Protein 3MEM (pdb70)

Secondary structure (DSSP, 8-state):
---HHHHHHHTTS-TT---EE--SS-GGGBB--EEEETTEEEEEE-BTT---HHHHHHHHT-----HHHHHHHHHHHT-SS--S-GGGT---EEEEHHHHH-SS-B-B-SSSSEE--HHHHHHHTTTSEEE-----GGG----SS-GGGHHHHHHHHHHHHS-PPP-SSHHHHTTPPP--HHHHHHHHHHH--S---HHHHHHHHSHHHHHHHHHHHHSTTTGGG-----HHHIIIIII-TTT-----HHHHTTSPPPS---TTSPPHHHHHHHHHHHHHHHH--GGGPPPHHHHHHHHHHTTTHHHHHHHHSHHHHHHHHHHHHH-TTS-HHHHHHHHHSS-HHHHHHH--TT--HHHHHHHHHTT-TT--STTHHHHHHHHHHHHHHHHTT-SSS------HHHHHHTT--HHHHHHHHHHHHHTTTT------

Structure (mmCIF, N/CA/C/O backbone):
data_3MEM
#
_entry.id   3MEM
#
_cell.length_a   148.670
_cell.length_b   53.070
_cell.length_c   69.560
_cell.angle_alpha   90.000
_cell.angle_beta   90.000
_cell.angle_gamma   90.000
#
_symmetry.space_group_name_H-M   'P 21 21 2'
#
loop_
_entity.id
_entity.type
_entity.pdbx_description
1 polymer 'Putative signal transduction protein'
2 non-polymer 'FORMIC ACID'
3 non-polymer 1,2-ETHANEDIOL
4 water water
#
loop_
_atom_site.group_PDB
_atom_site.id
_atom_site.type_symbol
_atom_site.label_atom_id
_atom_site.label_alt_id
_atom_site.label_comp_id
_atom_site.label_asym_id
_atom_site.label_entity_id
_atom_site.label_seq_id
_atom_site.pdbx_PDB_ins_code
_atom_site.Cartn_x
_atom_site.Cartn_y
_atom_site.Cartn_z
_atom_site.occupancy
_atom_site.B_iso_or_equiv
_atom_site.auth_seq_id
_atom_site.auth_comp_id
_atom_site.auth_asym_id
_atom_site.auth_atom_id
_atom_site.pdbx_PDB_model_num
ATOM 1 N N . GLU A 1 3 ? 112.080 27.994 4.552 1.00 47.20 2 GLU A N 1
ATOM 2 C CA . GLU A 1 3 ? 112.617 26.955 5.474 1.00 47.20 2 GLU A CA 1
ATOM 3 C C . GLU A 1 3 ? 113.283 27.574 6.745 1.00 47.49 2 GLU A C 1
ATOM 4 O O . GLU A 1 3 ? 112.725 27.459 7.852 1.00 50.79 2 GLU A O 1
ATOM 6 N N . LEU A 1 4 ? 114.443 28.238 6.595 1.00 45.03 3 LEU A N 1
ATOM 7 C CA . LEU A 1 4 ? 115.286 28.727 7.764 1.00 43.21 3 LEU A CA 1
ATOM 8 C C . LEU A 1 4 ? 114.805 29.987 8.517 1.00 38.93 3 LEU A C 1
ATOM 9 O O . LEU A 1 4 ? 114.372 30.934 7.866 1.00 35.61 3 LEU A O 1
ATOM 14 N N . PRO A 1 5 ? 114.964 30.042 9.873 1.00 36.77 4 PRO A N 1
ATOM 15 C CA . PRO A 1 5 ? 114.543 31.245 10.631 1.00 33.53 4 PRO A CA 1
ATOM 16 C C . PRO A 1 5 ? 115.212 32.514 10.107 1.00 30.75 4 PRO A C 1
ATOM 17 O O . PRO A 1 5 ? 116.380 32.464 9.728 1.00 29.16 4 PRO A O 1
ATOM 21 N N . VAL A 1 6 ? 114.488 33.635 10.092 1.00 27.77 5 VAL A N 1
ATOM 22 C CA . VAL A 1 6 ? 115.000 34.844 9.440 1.00 26.94 5 VAL A CA 1
ATOM 23 C C . VAL A 1 6 ? 116.349 35.298 10.004 1.00 25.62 5 VAL A C 1
ATOM 24 O O . VAL A 1 6 ? 117.179 35.789 9.248 1.00 24.83 5 VAL A O 1
ATOM 28 N N . VAL A 1 7 ? 116.574 35.121 11.299 1.00 25.35 6 VAL A N 1
ATOM 29 C CA . VAL A 1 7 ? 117.857 35.509 11.899 1.00 26.24 6 VAL A CA 1
ATOM 30 C C . VAL A 1 7 ? 119.056 34.658 11.402 1.00 25.07 6 VAL A C 1
ATOM 31 O O . VAL A 1 7 ? 120.157 35.182 11.224 1.00 22.13 6 VAL A O 1
ATOM 35 N N . VAL A 1 8 ? 118.834 33.366 11.154 1.00 26.10 7 VAL A N 1
ATOM 36 C CA . VAL A 1 8 ? 119.883 32.486 10.625 1.00 26.86 7 VAL A CA 1
ATOM 37 C C . VAL A 1 8 ? 120.145 32.852 9.153 1.00 29.06 7 VAL A C 1
ATOM 38 O O . VAL A 1 8 ? 121.308 33.005 8.751 1.00 30.76 7 VAL A O 1
ATOM 42 N N . GLN A 1 9 ? 119.089 33.034 8.358 1.00 28.89 8 GLN A N 1
ATOM 43 C CA . GLN A 1 9 ? 119.278 33.528 6.989 1.00 28.84 8 GLN A CA 1
ATOM 44 C C . GLN A 1 9 ? 120.163 34.773 6.987 1.00 30.05 8 GLN A C 1
ATOM 45 O O . GLN A 1 9 ? 121.165 34.847 6.268 1.00 29.20 8 GLN A O 1
ATOM 51 N N . GLN A 1 10 ? 119.799 35.750 7.809 1.00 30.33 9 GLN A N 1
ATOM 52 C CA . GLN A 1 10 ? 120.564 36.982 7.885 1.00 33.01 9 GLN A CA 1
ATOM 53 C C . GLN A 1 10 ? 122.032 36.665 8.203 1.00 31.40 9 GLN A C 1
ATOM 54 O O . GLN A 1 10 ? 122.913 37.272 7.624 1.00 32.69 9 GLN A O 1
ATOM 60 N N . ALA A 1 11 ? 122.278 35.692 9.076 1.00 31.56 10 ALA A N 1
ATOM 61 C CA . ALA A 1 11 ? 123.646 35.366 9.520 1.00 33.82 10 ALA A CA 1
ATOM 62 C C . ALA A 1 11 ? 124.455 34.670 8.429 1.00 36.81 10 ALA A C 1
ATOM 63 O O . ALA A 1 11 ? 125.679 34.885 8.320 1.00 37.17 10 ALA A O 1
ATOM 65 N N . LEU A 1 12 ? 123.772 33.843 7.635 1.00 37.38 11 LEU A N 1
ATOM 66 C CA . LEU A 1 12 ? 124.401 33.168 6.506 1.00 38.84 11 LEU A CA 1
ATOM 67 C C . LEU A 1 12 ? 124.719 34.130 5.338 1.00 42.25 11 LEU A C 1
ATOM 68 O O . LEU A 1 12 ? 125.749 33.979 4.677 1.00 42.99 11 LEU A O 1
ATOM 73 N N . GLY A 1 13 ? 123.872 35.136 5.099 1.00 45.07 12 GLY A N 1
ATOM 74 C CA . GLY A 1 13 ? 124.061 36.026 3.950 1.00 46.56 12 GLY A CA 1
ATOM 75 C C . GLY A 1 13 ? 124.165 35.223 2.650 1.00 48.40 12 GLY A C 1
ATOM 76 O O . GLY A 1 13 ? 123.445 34.232 2.460 1.00 47.11 12 GLY A O 1
ATOM 77 N N . ASP A 1 14 ? 125.076 35.626 1.765 1.00 50.32 13 ASP A N 1
ATOM 78 C CA . ASP A 1 14 ? 125.307 34.897 0.510 1.00 51.76 13 ASP A CA 1
ATOM 79 C C . ASP A 1 14 ? 126.545 34.019 0.585 1.00 51.51 13 ASP A C 1
ATOM 80 O O . ASP A 1 14 ? 127.039 33.575 -0.442 1.00 50.47 13 ASP A O 1
ATOM 85 N N . ASN A 1 15 ? 127.010 33.738 1.806 1.00 52.43 14 ASN A N 1
ATOM 86 C CA . ASN A 1 15 ? 128.257 32.990 2.051 1.00 52.27 14 ASN A CA 1
ATOM 87 C C . ASN A 1 15 ? 128.079 31.476 2.224 1.00 51.66 14 ASN A C 1
ATOM 88 O O . ASN A 1 15 ? 129.065 30.770 2.448 1.00 52.19 14 ASN A O 1
ATOM 93 N N . ALA A 1 16 ? 126.846 30.972 2.146 1.00 49.94 15 ALA A N 1
ATOM 94 C CA . ALA A 1 16 ? 126.611 29.546 2.341 1.00 48.58 15 ALA A CA 1
ATOM 95 C C . ALA A 1 16 ? 125.684 28.959 1.281 1.00 46.60 15 ALA A C 1
ATOM 96 O O . ALA A 1 16 ? 124.512 28.729 1.543 1.00 46.35 15 ALA A O 1
ATOM 98 N N . PRO A 1 17 ? 126.229 28.686 0.085 1.00 47.70 16 PRO A N 1
ATOM 99 C CA . PRO A 1 17 ? 125.437 28.069 -0.993 1.00 47.88 16 PRO A CA 1
ATOM 100 C C . PRO A 1 17 ? 125.187 26.567 -0.785 1.00 47.29 16 PRO A C 1
ATOM 101 O O . PRO A 1 17 ? 124.179 26.044 -1.292 1.00 47.25 16 PRO A O 1
ATOM 105 N N . GLY A 1 18 ? 126.095 25.893 -0.060 1.00 43.30 17 GLY A N 1
ATOM 106 C CA . GLY A 1 18 ? 125.982 24.459 0.237 1.00 41.69 17 GLY A CA 1
ATOM 107 C C . GLY A 1 18 ? 125.360 24.111 1.588 1.00 41.26 17 GLY A C 1
ATOM 108 O O . GLY A 1 18 ? 125.541 22.998 2.075 1.00 39.15 17 GLY A O 1
ATOM 109 N N . VAL A 1 19 ? 124.623 25.052 2.187 1.00 41.63 18 VAL A N 1
ATOM 110 C CA . VAL A 1 19 ? 123.972 24.845 3.487 1.00 40.71 18 VAL A CA 1
ATOM 111 C C . VAL A 1 19 ? 122.762 23.885 3.333 1.00 40.92 18 VAL A C 1
ATOM 112 O O . VAL A 1 19 ? 121.950 24.025 2.434 1.00 40.35 18 VAL A O 1
ATOM 116 N N . SER A 1 20 ? 122.674 22.902 4.212 1.00 43.16 19 SER A N 1
ATOM 117 C CA . SER A 1 20 ? 121.648 21.874 4.155 1.00 45.61 19 SER A CA 1
ATOM 118 C C . SER A 1 20 ? 120.898 21.852 5.482 1.00 50.22 19 SER A C 1
ATOM 119 O O . SER A 1 20 ? 121.465 21.451 6.503 1.00 48.82 19 SER A O 1
ATOM 122 N N . PHE A 1 21 ? 119.632 22.282 5.457 1.00 55.44 20 PHE A N 1
ATOM 123 C CA . PHE A 1 21 ? 118.801 22.419 6.668 1.00 59.47 20 PHE A CA 1
ATOM 124 C C . PHE A 1 21 ? 117.972 21.152 6.886 1.00 61.36 20 PHE A C 1
ATOM 125 O O . PHE A 1 21 ? 116.872 21.025 6.374 1.00 61.61 20 PHE A O 1
ATOM 133 N N . ARG A 1 22 ? 118.522 20.231 7.664 1.00 65.09 21 ARG A N 1
ATOM 134 C CA . ARG A 1 22 ? 117.949 18.914 7.881 1.00 69.04 21 ARG A CA 1
ATOM 135 C C . ARG A 1 22 ? 117.873 18.577 9.383 1.00 72.90 21 ARG A C 1
ATOM 136 O O . ARG A 1 22 ? 118.412 19.298 10.218 1.00 73.74 21 ARG A O 1
ATOM 144 N N . SER A 1 23 ? 117.148 17.507 9.713 1.00 77.33 22 SER A N 1
ATOM 145 C CA . SER A 1 23 ? 117.087 16.954 11.073 1.00 79.85 22 SER A CA 1
ATOM 146 C C . SER A 1 23 ? 118.472 16.410 11.458 1.00 81.79 22 SER A C 1
ATOM 147 O O . SER A 1 23 ? 119.059 15.635 10.684 1.00 81.68 22 SER A O 1
ATOM 150 N N . VAL A 1 24 ? 118.999 16.831 12.622 1.00 83.37 23 VAL A N 1
ATOM 151 C CA . VAL A 1 24 ? 120.265 16.275 13.156 1.00 84.92 23 VAL A CA 1
ATOM 152 C C . VAL A 1 24 ? 120.066 14.776 13.379 1.00 86.16 23 VAL A C 1
ATOM 153 O O . VAL A 1 24 ? 119.056 14.344 13.954 1.00 86.60 23 VAL A O 1
ATOM 157 N N . SER A 1 25 ? 121.023 13.980 12.919 1.00 86.89 24 SER A N 1
ATOM 158 C CA . SER A 1 25 ? 120.796 12.545 12.841 1.00 87.40 24 SER A CA 1
ATOM 159 C C . SER A 1 25 ? 122.070 11.765 13.080 1.00 86.75 24 SER A C 1
ATOM 160 O O . SER A 1 25 ? 123.086 12.327 13.491 1.00 88.13 24 SER A O 1
ATOM 163 N N . GLN A 1 26 ? 121.989 10.465 12.798 1.00 85.32 25 GLN A N 1
ATOM 164 C CA . GLN A 1 26 ? 123.103 9.523 12.917 1.00 84.13 25 GLN A CA 1
ATOM 165 C C . GLN A 1 26 ? 124.373 9.915 12.127 1.00 83.22 25 GLN A C 1
ATOM 166 O O . GLN A 1 26 ? 125.411 9.291 12.338 1.00 83.51 25 GLN A O 1
ATOM 168 N N . ILE A 1 27 ? 124.300 10.899 11.212 1.00 81.64 26 ILE A N 1
ATOM 169 C CA . ILE A 1 27 ? 125.519 11.516 10.645 1.00 79.93 26 ILE A CA 1
ATOM 170 C C . ILE A 1 27 ? 126.317 12.087 11.838 1.00 78.44 26 ILE A C 1
ATOM 171 O O . ILE A 1 27 ? 125.840 12.970 12.563 1.00 77.56 26 ILE A O 1
ATOM 173 N N . ASP A 1 28 ? 127.533 11.566 12.006 1.00 75.75 27 ASP A N 1
ATOM 174 C CA . ASP A 1 28 ? 128.293 11.628 13.261 1.00 73.34 27 ASP A CA 1
ATOM 175 C C . ASP A 1 28 ? 128.068 12.844 14.158 1.00 71.32 27 ASP A C 1
ATOM 176 O O . ASP A 1 28 ? 127.996 13.980 13.684 1.00 71.79 27 ASP A O 1
ATOM 178 N N . THR A 1 29 ? 127.959 12.579 15.463 1.00 68.66 28 THR A N 1
ATOM 179 C CA . THR A 1 29 ? 128.094 13.612 16.511 1.00 64.90 28 THR A CA 1
ATOM 180 C C . THR A 1 29 ? 129.482 14.310 16.410 1.00 60.45 28 THR A C 1
ATOM 181 O O . THR A 1 29 ? 129.699 15.412 16.964 1.00 56.47 28 THR A O 1
ATOM 185 N N . GLY A 1 30 ? 130.412 13.635 15.710 1.00 55.62 29 GLY A N 1
ATOM 186 C CA . GLY A 1 30 ? 131.749 14.148 15.420 1.00 50.08 29 GLY A CA 1
ATOM 187 C C . GLY A 1 30 ? 131.830 15.259 14.391 1.00 44.67 29 GLY A C 1
ATOM 188 O O . GLY A 1 30 ? 132.886 15.801 14.177 1.00 45.54 29 GLY A O 1
ATOM 189 N N . HIS A 1 31 ? 130.730 15.610 13.744 1.00 41.25 30 HIS A N 1
ATOM 190 C CA . HIS A 1 31 ? 130.728 16.745 12.816 1.00 37.70 30 HIS A CA 1
ATOM 191 C C . HIS A 1 31 ? 130.195 18.050 13.452 1.00 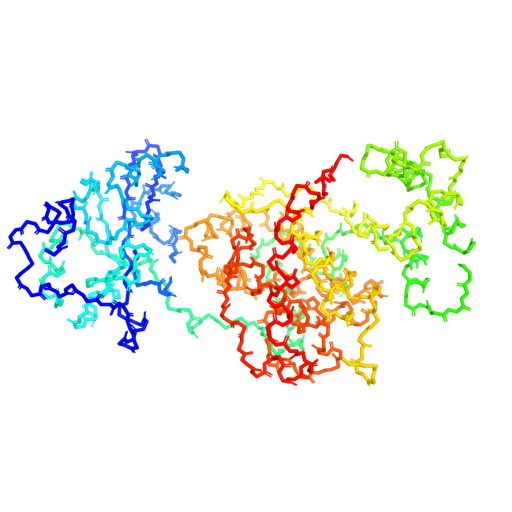31.82 30 HIS A C 1
ATOM 192 O O . HIS A 1 31 ? 130.232 19.121 12.837 1.00 25.52 30 HIS A O 1
ATOM 199 N N . LEU A 1 32 ? 129.696 17.961 14.681 1.00 29.34 31 LEU A N 1
ATOM 200 C CA . LEU A 1 32 ? 129.027 19.110 15.302 1.00 28.52 31 LEU A CA 1
ATOM 201 C C . LEU A 1 32 ? 130.022 20.140 15.842 1.00 26.33 31 LEU A C 1
ATOM 202 O O . LEU A 1 32 ? 131.092 19.784 16.380 1.00 27.21 31 LEU A O 1
ATOM 207 N N . LEU A 1 33 ? 129.667 21.412 15.664 1.00 22.23 32 LEU A N 1
ATOM 208 C CA . LEU A 1 33 ? 130.441 22.534 16.190 1.00 21.72 32 LEU A CA 1
ATOM 209 C C . LEU A 1 33 ? 129.669 23.168 17.342 1.00 22.03 32 LEU A C 1
ATOM 210 O O . LEU A 1 33 ? 128.485 22.917 17.513 1.00 26.60 32 LEU A O 1
ATOM 215 N N . ARG A 1 34 ? 130.339 24.013 18.111 1.00 22.64 33 ARG A N 1
ATOM 216 C CA . ARG A 1 34 ? 129.777 24.612 19.333 1.00 22.11 33 ARG A CA 1
ATOM 217 C C . ARG A 1 34 ? 130.454 25.971 19.439 1.00 21.92 33 ARG A C 1
ATOM 218 O O . ARG A 1 34 ? 131.642 26.076 19.199 1.00 24.41 33 ARG A O 1
ATOM 234 N N . VAL A 1 36 ? 131.100 29.114 21.996 1.00 23.65 35 VAL A N 1
ATOM 235 C CA . VAL A 1 36 ? 130.990 29.474 23.408 1.00 23.45 35 VAL A CA 1
ATOM 236 C C . VAL A 1 36 ? 131.129 30.996 23.523 1.00 24.75 35 VAL A C 1
ATOM 237 O O . VAL A 1 36 ? 132.025 31.606 22.911 1.00 24.02 35 VAL A O 1
ATOM 241 N N . LEU A 1 37 ? 130.250 31.609 24.312 1.00 23.50 36 LEU A N 1
ATOM 242 C CA . LEU A 1 37 ? 130.264 33.064 24.474 1.00 19.57 36 LEU A CA 1
ATOM 243 C C . LEU A 1 37 ? 131.126 33.368 25.664 1.00 18.55 36 LEU A C 1
ATOM 244 O O . LEU A 1 37 ? 130.925 32.816 26.763 1.00 19.50 36 LEU A O 1
ATOM 249 N N . LEU A 1 38 ? 132.133 34.204 25.462 1.00 19.19 37 LEU A N 1
ATOM 250 C CA . LEU A 1 38 ? 133.093 34.485 26.536 1.00 20.52 37 LEU A CA 1
ATOM 251 C C . LEU A 1 38 ? 133.193 35.959 26.737 1.00 23.53 37 LEU A C 1
ATOM 252 O O . LEU A 1 38 ? 132.806 36.731 25.856 1.00 23.31 37 LEU A O 1
ATOM 257 N N . SER A 1 39 ? 133.764 36.351 27.876 1.00 24.62 38 SER A N 1
ATOM 258 C CA . SER A 1 39 ? 134.121 37.757 28.080 1.00 26.31 38 SER A CA 1
ATOM 259 C C . SER A 1 39 ? 135.173 37.958 29.142 1.00 27.52 38 SER A C 1
ATOM 260 O O . SER A 1 39 ? 135.430 37.078 29.959 1.00 27.08 38 SER A O 1
ATOM 263 N N . ASP A 1 40 ? 135.741 39.168 29.120 1.00 30.14 39 ASP A N 1
ATOM 264 C CA . ASP A 1 40 ? 136.576 39.715 30.181 1.00 27.48 39 ASP A CA 1
ATOM 265 C C . ASP A 1 40 ? 136.413 41.256 30.197 1.00 30.83 39 ASP A C 1
ATOM 266 O O . ASP A 1 40 ? 135.508 41.775 29.538 1.00 27.97 39 ASP A O 1
ATOM 271 N N . ASP A 1 41 ? 137.281 41.965 30.937 1.00 33.04 40 ASP A N 1
ATOM 272 C CA A ASP A 1 41 ? 137.233 43.433 31.059 0.50 33.84 40 ASP A CA 1
ATOM 273 C CA B ASP A 1 41 ? 137.216 43.436 31.056 0.50 33.76 40 ASP A CA 1
ATOM 274 C C . ASP A 1 41 ? 137.433 44.152 29.712 1.00 34.81 40 ASP A C 1
ATOM 275 O O . ASP A 1 41 ? 136.934 45.265 29.507 1.00 34.65 40 ASP A O 1
ATOM 284 N N . GLN A 1 42 ? 138.171 43.525 28.799 1.00 35.12 41 GLN A N 1
ATOM 285 C CA . GLN A 1 42 ? 138.373 44.109 27.459 1.00 36.04 41 GLN A CA 1
ATOM 286 C C . GLN A 1 42 ? 137.194 43.921 26.506 1.00 33.49 41 GLN A C 1
ATOM 287 O O . GLN A 1 42 ? 137.213 44.495 25.441 1.00 34.63 41 GLN A O 1
ATOM 293 N N . GLY A 1 43 ? 136.197 43.106 26.856 1.00 33.26 42 GLY A N 1
ATOM 294 C CA . GLY A 1 43 ? 135.046 42.878 25.969 1.00 31.13 42 GLY A CA 1
ATOM 295 C C . GLY A 1 43 ? 134.673 41.433 25.713 1.00 28.94 42 GLY A C 1
ATOM 296 O O . GLY A 1 43 ? 135.176 40.506 26.369 1.00 27.62 42 GLY A O 1
ATOM 297 N N . ASN A 1 44 ? 133.786 41.258 24.741 1.00 27.25 43 ASN A N 1
ATOM 298 C CA . ASN A 1 44 ? 133.181 39.971 24.432 1.00 24.99 43 ASN A CA 1
ATOM 299 C C . ASN A 1 44 ? 133.892 39.239 23.308 1.00 24.98 43 ASN A C 1
ATOM 300 O O . ASN A 1 44 ? 134.517 39.867 22.443 1.00 24.29 43 ASN A O 1
ATOM 305 N N . LEU A 1 45 ? 133.847 37.908 23.358 1.00 23.28 44 LEU A N 1
ATOM 306 C CA . LEU A 1 45 ? 134.491 37.074 22.339 1.00 20.93 44 LEU A CA 1
ATOM 307 C C . LEU A 1 45 ? 133.840 35.707 22.241 1.00 20.71 44 LEU A C 1
ATOM 308 O O . LEU A 1 45 ? 133.443 35.147 23.243 1.00 20.46 44 LEU A O 1
ATOM 313 N N . GLN A 1 46 ? 133.701 35.194 21.021 1.00 19.82 45 GLN A N 1
ATOM 314 C CA . GLN A 1 46 ? 133.097 33.890 20.814 1.00 20.95 45 GLN A CA 1
ATOM 315 C C . GLN A 1 46 ? 134.128 32.883 20.263 1.00 20.38 45 GLN A C 1
ATOM 316 O O . GLN A 1 46 ? 134.957 33.185 19.419 1.00 21.64 45 GLN A O 1
ATOM 322 N N . ALA A 1 47 ? 134.135 31.695 20.846 1.00 20.63 46 ALA A N 1
ATOM 323 C CA . ALA A 1 47 ? 135.147 30.717 20.520 1.00 20.66 46 ALA A CA 1
ATOM 324 C C . ALA A 1 47 ? 134.441 29.516 19.890 1.00 18.71 46 ALA A C 1
ATOM 325 O O . ALA A 1 47 ? 133.477 29.004 20.454 1.00 20.23 46 ALA A O 1
ATOM 327 N N . ILE A 1 48 ? 134.884 29.077 18.722 1.00 19.47 47 ILE A N 1
ATOM 328 C CA . ILE A 1 48 ? 134.205 27.956 18.036 1.00 19.41 47 ILE A CA 1
ATOM 329 C C . ILE A 1 48 ? 135.081 26.728 18.071 1.00 20.69 47 ILE A C 1
ATOM 330 O O . ILE A 1 48 ? 136.250 26.807 17.766 1.00 20.18 47 ILE A O 1
ATOM 335 N N . CYS A 1 49 ? 134.519 25.594 18.471 1.00 22.61 48 CYS A N 1
ATOM 336 C CA . CYS A 1 49 ? 135.281 24.372 18.573 1.00 24.18 48 CYS A CA 1
ATOM 337 C C . CYS A 1 49 ? 134.393 23.169 18.312 1.00 24.32 48 CYS A C 1
ATOM 338 O O . CYS A 1 49 ? 133.153 23.274 18.261 1.00 24.13 48 CYS A O 1
ATOM 341 N N . ARG A 1 50 ? 135.014 22.021 18.103 1.00 23.46 49 ARG A N 1
ATOM 342 C CA . ARG A 1 50 ? 134.206 20.823 17.930 1.00 25.07 49 ARG A CA 1
ATOM 343 C C . ARG A 1 50 ? 133.371 20.581 19.175 1.00 24.82 49 ARG A C 1
ATOM 344 O O . ARG A 1 50 ? 133.864 20.726 20.290 1.00 27.20 49 ARG A O 1
ATOM 352 N N . ARG A 1 51 ? 132.120 20.189 18.981 1.00 25.16 50 ARG A N 1
ATOM 353 C CA . ARG A 1 51 ? 131.176 20.059 20.087 1.00 26.48 50 ARG A CA 1
ATOM 354 C C . ARG A 1 51 ? 131.748 19.265 21.221 1.00 25.00 50 ARG A C 1
ATOM 355 O O . ARG A 1 51 ? 131.730 19.717 22.359 1.00 29.66 50 ARG A O 1
ATOM 363 N N . ASN A 1 52 ? 132.245 18.071 20.916 1.00 22.63 51 ASN A N 1
ATOM 364 C CA . ASN A 1 52 ? 132.645 17.120 21.958 1.00 21.58 51 ASN A CA 1
ATOM 365 C C . ASN A 1 52 ? 134.034 17.375 22.509 1.00 20.31 51 ASN A C 1
ATOM 366 O O . ASN A 1 52 ? 134.468 16.697 23.435 1.00 21.24 51 ASN A O 1
ATOM 371 N N . ASP A 1 53 ? 134.760 18.325 21.937 1.00 21.07 52 ASP A N 1
ATOM 372 C CA . ASP A 1 53 ? 136.062 18.713 22.500 1.00 21.53 52 ASP A CA 1
ATOM 373 C C . ASP A 1 53 ? 135.882 19.545 23.750 1.00 22.99 52 ASP A C 1
ATOM 374 O O . ASP A 1 53 ? 134.824 20.153 23.932 1.00 22.76 52 ASP A O 1
ATOM 387 N N . LEU A 1 55 ? 137.122 22.774 25.908 1.00 27.60 54 LEU A N 1
ATOM 388 C CA . LEU A 1 55 ? 137.735 24.066 25.651 1.00 27.37 54 LEU A CA 1
ATOM 389 C C . LEU A 1 55 ? 138.762 24.294 26.759 1.00 28.31 54 LEU A C 1
ATOM 390 O O . LEU A 1 55 ? 138.428 24.165 27.913 1.00 31.94 54 LEU A O 1
ATOM 395 N N . ASP A 1 56 ? 140.016 24.585 26.398 1.00 28.45 55 ASP A N 1
ATOM 396 C CA . ASP A 1 56 ? 141.094 24.897 27.350 1.00 26.29 55 ASP A CA 1
ATOM 397 C C . ASP A 1 56 ? 141.258 26.412 27.397 1.00 23.31 55 ASP A C 1
ATOM 398 O O . ASP A 1 56 ? 142.001 26.982 26.632 1.00 23.42 55 ASP A O 1
ATOM 403 N N . LEU A 1 57 ? 140.504 27.038 28.292 1.00 24.39 56 LEU A N 1
ATOM 404 C CA . LEU A 1 57 ? 140.462 28.499 28.501 1.00 24.47 56 LEU A CA 1
ATOM 405 C C . LEU A 1 57 ? 141.856 29.072 28.770 1.00 24.59 56 LEU A C 1
ATOM 406 O O . LEU A 1 57 ? 142.222 30.123 28.249 1.00 23.58 56 LEU A O 1
ATOM 411 N N . GLU A 1 58 ? 142.606 28.372 29.611 1.00 24.35 57 GLU A N 1
ATOM 412 C CA . GLU A 1 58 ? 143.997 28.704 29.931 1.00 26.02 57 GLU A CA 1
ATOM 413 C C . GLU A 1 58 ? 144.810 28.863 28.648 1.00 24.47 57 GLU A C 1
ATOM 414 O O . GLU A 1 58 ? 145.471 29.885 28.463 1.00 24.06 57 GLU A O 1
ATOM 420 N N . ALA A 1 59 ? 144.668 27.917 27.711 1.00 23.16 58 ALA A N 1
ATOM 421 C CA . ALA A 1 59 ? 145.421 27.943 26.462 1.00 19.40 58 ALA A CA 1
ATOM 422 C C . ALA A 1 59 ? 144.995 29.138 25.641 1.00 21.88 58 ALA A C 1
ATOM 423 O O . ALA A 1 59 ? 145.843 29.836 25.138 1.00 17.35 58 ALA A O 1
ATOM 425 N N . LEU A 1 60 ? 143.667 29.356 25.537 1.00 20.34 59 LEU A N 1
ATOM 426 C CA . LEU A 1 60 ? 143.087 30.450 24.782 1.00 21.50 59 LEU A CA 1
ATOM 427 C C . LEU A 1 60 ? 143.507 31.797 25.373 1.00 21.29 59 LEU A C 1
ATOM 428 O O . LEU A 1 60 ? 143.913 32.691 24.653 1.00 22.18 59 LEU A O 1
ATOM 433 N N . ASN A 1 61 ? 143.442 31.924 26.680 1.00 21.13 60 ASN A N 1
ATOM 434 C CA . ASN A 1 61 ? 143.814 33.179 27.321 1.00 25.13 60 ASN A CA 1
ATOM 435 C C . ASN A 1 61 ? 145.275 33.560 27.132 1.00 27.87 60 ASN A C 1
ATOM 436 O O . ASN A 1 61 ? 145.557 34.696 26.732 1.00 27.06 60 ASN A O 1
ATOM 441 N N . LYS A 1 62 ? 146.196 32.631 27.390 1.00 30.45 61 LYS A N 1
ATOM 442 C CA . LYS A 1 62 ? 147.641 32.871 27.107 1.00 31.12 61 LYS A CA 1
ATOM 443 C C . LYS A 1 62 ? 147.834 33.263 25.656 1.00 32.38 61 LYS A C 1
ATOM 444 O O . LYS A 1 62 ? 148.535 34.205 25.319 1.00 36.08 61 LYS A O 1
ATOM 450 N N . ARG A 1 63 ? 147.179 32.537 24.784 1.00 32.43 62 ARG A N 1
ATOM 451 C CA . ARG A 1 63 ? 147.321 32.762 23.372 1.00 31.59 62 ARG A CA 1
ATOM 452 C C . ARG A 1 63 ? 146.891 34.147 22.932 1.00 32.75 62 ARG A C 1
ATOM 453 O O . ARG A 1 63 ? 147.505 34.724 22.052 1.00 36.79 62 ARG A O 1
ATOM 461 N N . LEU A 1 64 ? 145.831 34.680 23.538 1.00 32.07 63 LEU A N 1
ATOM 462 C CA . LEU A 1 64 ? 145.259 35.978 23.147 1.00 30.15 63 LEU A CA 1
ATOM 463 C C . LEU A 1 64 ? 145.682 37.119 24.068 1.00 28.98 63 LEU A C 1
ATOM 464 O O . LEU A 1 64 ? 145.386 38.266 23.805 1.00 28.50 63 LEU A O 1
ATOM 469 N N . GLY A 1 65 ? 146.345 36.789 25.159 1.00 29.99 64 GLY A N 1
ATOM 470 C CA . GLY A 1 65 ? 146.719 37.774 26.165 1.00 30.99 64 GLY A CA 1
ATOM 471 C C . GLY A 1 65 ? 145.494 38.348 26.854 1.00 29.10 64 GLY A C 1
ATOM 472 O O . GLY A 1 65 ? 145.421 39.538 27.055 1.00 31.96 64 GLY A O 1
ATOM 473 N N . ARG A 1 66 ? 144.532 37.486 27.191 1.00 26.60 65 ARG A N 1
ATOM 474 C CA . ARG A 1 66 ? 143.270 37.893 27.807 1.00 24.93 65 ARG A CA 1
ATOM 475 C C . ARG A 1 66 ? 142.917 37.100 29.075 1.00 24.69 65 ARG A C 1
ATOM 476 O O . ARG A 1 66 ? 143.726 36.282 29.554 1.00 20.39 65 ARG A O 1
ATOM 484 N N . ASP A 1 67 ? 141.745 37.384 29.643 1.00 23.86 66 ASP A N 1
ATOM 485 C CA . ASP A 1 67 ? 141.325 36.742 30.875 1.00 23.11 66 ASP A CA 1
ATOM 486 C C . ASP A 1 67 ? 139.875 36.347 30.773 1.00 20.57 66 ASP A C 1
ATOM 487 O O . ASP A 1 67 ? 139.056 36.623 31.627 1.00 20.07 66 ASP A O 1
ATOM 492 N N . LEU A 1 68 ? 139.575 35.717 29.657 1.00 22.73 67 LEU A N 1
ATOM 493 C CA . LEU A 1 68 ? 138.234 35.303 29.316 1.00 21.90 67 LEU A CA 1
ATOM 494 C C . LEU A 1 68 ? 137.682 34.240 30.236 1.00 22.06 67 LEU A C 1
ATOM 495 O O . LEU A 1 68 ? 138.425 33.446 30.825 1.00 17.97 67 LEU A O 1
ATOM 500 N N . ARG A 1 69 ? 136.362 34.286 30.384 1.00 21.86 68 ARG A N 1
ATOM 501 C CA . ARG A 1 69 ? 135.619 33.300 31.124 1.00 21.95 68 ARG A CA 1
ATOM 502 C C . ARG A 1 69 ? 134.208 33.280 30.551 1.00 20.72 68 ARG A C 1
ATOM 503 O O . ARG A 1 69 ? 133.861 34.108 29.690 1.00 21.38 68 ARG A O 1
ATOM 532 N N . GLN A 1 72 ? 128.623 36.206 31.252 1.00 24.40 71 GLN A N 1
ATOM 533 C CA . GLN A 1 72 ? 127.609 36.253 32.295 1.00 30.47 71 GLN A CA 1
ATOM 534 C C . GLN A 1 72 ? 126.256 35.835 31.733 1.00 26.75 71 GLN A C 1
ATOM 535 O O . GLN A 1 72 ? 125.851 36.277 30.658 1.00 20.44 71 GLN A O 1
ATOM 541 N N . ARG A 1 73 ? 125.574 34.999 32.504 1.00 25.90 72 ARG A N 1
ATOM 542 C CA . ARG A 1 73 ? 124.307 34.379 32.119 1.00 25.63 72 ARG A CA 1
ATOM 543 C C . ARG A 1 73 ? 123.246 35.350 31.546 1.00 25.09 72 ARG A C 1
ATOM 544 O O . ARG A 1 73 ? 122.609 35.103 30.515 1.00 27.23 72 ARG A O 1
ATOM 552 N N . ARG A 1 74 ? 123.098 36.459 32.230 1.00 26.10 73 ARG A N 1
ATOM 553 C CA . ARG A 1 74 ? 122.162 37.488 31.872 1.00 30.48 73 ARG A CA 1
ATOM 554 C C . ARG A 1 74 ? 122.366 37.969 30.446 1.00 30.64 73 ARG A C 1
ATOM 555 O O . ARG A 1 74 ? 121.388 38.144 29.700 1.00 29.78 73 ARG A O 1
ATOM 563 N N . GLU A 1 75 ? 123.630 38.159 30.068 1.00 29.01 74 GLU A N 1
ATOM 564 C CA . GLU A 1 75 ? 123.950 38.642 28.733 1.00 29.11 74 GLU A CA 1
ATOM 565 C C . GLU A 1 75 ? 123.718 37.545 27.683 1.00 23.96 74 GLU A C 1
ATOM 566 O O . GLU A 1 75 ? 123.333 37.824 26.525 1.00 22.62 74 GLU A O 1
ATOM 572 N N . GLN A 1 76 ? 123.893 36.295 28.076 1.00 21.08 75 GLN A N 1
ATOM 573 C CA . GLN A 1 76 ? 123.733 35.202 27.113 1.00 19.22 75 GLN A CA 1
ATOM 574 C C . GLN A 1 76 ? 122.266 35.002 26.871 1.00 18.72 75 GLN A C 1
ATOM 575 O O . GLN A 1 76 ? 121.831 34.763 25.730 1.00 20.49 75 GLN A O 1
ATOM 581 N N . VAL A 1 77 ? 121.497 35.149 27.941 1.00 17.27 76 VAL A N 1
ATOM 582 C CA . VAL A 1 77 ? 120.046 35.088 27.850 1.00 18.03 76 VAL A CA 1
ATOM 583 C C . VAL A 1 77 ? 119.546 36.161 26.927 1.00 18.92 76 VAL A C 1
ATOM 584 O O . VAL A 1 77 ? 118.688 35.896 26.089 1.00 15.28 76 VAL A O 1
ATOM 588 N N . ARG A 1 78 ? 120.124 37.356 27.055 1.00 21.10 77 ARG A N 1
ATOM 589 C CA . ARG A 1 78 ? 119.704 38.484 26.255 1.00 20.39 77 ARG A CA 1
ATOM 590 C C . ARG A 1 78 ? 119.948 38.212 24.786 1.00 18.01 77 ARG A C 1
ATOM 591 O O . ARG A 1 78 ? 119.070 38.416 23.954 1.00 16.74 77 ARG A O 1
ATOM 599 N N . VAL A 1 79 ? 121.144 37.768 24.452 1.00 19.75 78 VAL A N 1
ATOM 600 C CA . VAL A 1 79 ? 121.493 37.638 23.053 1.00 19.92 78 VAL A CA 1
ATOM 601 C C . VAL A 1 79 ? 120.706 36.486 22.399 1.00 19.03 78 VAL A C 1
ATOM 602 O O . VAL A 1 79 ? 120.249 36.608 21.281 1.00 20.17 78 VAL A O 1
ATOM 606 N N . ARG A 1 80 ? 120.490 35.402 23.128 1.00 20.00 79 ARG A N 1
ATOM 607 C CA . ARG A 1 80 ? 119.666 34.302 22.648 1.00 20.75 79 ARG A CA 1
ATOM 608 C C . ARG A 1 80 ? 118.175 34.614 22.588 1.00 23.04 79 ARG A C 1
ATOM 609 O O . ARG A 1 80 ? 117.463 34.099 21.691 1.00 25.07 79 ARG A O 1
ATOM 617 N N . GLN A 1 81 ? 117.655 35.412 23.523 1.00 23.09 80 GLN A N 1
ATOM 618 C CA . GLN A 1 81 ? 116.226 35.728 23.427 1.00 21.88 80 GLN A CA 1
ATOM 619 C C . GLN A 1 81 ? 115.974 36.564 22.186 1.00 24.46 80 GLN A C 1
ATOM 620 O O . GLN A 1 81 ? 114.948 36.359 21.533 1.00 27.07 80 GLN A O 1
ATOM 626 N N . LYS A 1 82 ? 116.894 37.480 21.863 1.00 24.27 81 LYS A N 1
ATOM 627 C CA . LYS A 1 82 ? 116.713 38.368 20.716 1.00 26.33 81 LYS A CA 1
ATOM 628 C C . LYS A 1 82 ? 116.752 37.534 19.464 1.00 26.32 81 LYS A C 1
ATOM 629 O O . LYS A 1 82 ? 115.940 37.720 18.577 1.00 28.33 81 LYS A O 1
ATOM 635 N N . ALA A 1 83 ? 117.677 36.586 19.393 1.00 25.13 82 ALA A N 1
ATOM 636 C CA . ALA A 1 83 ? 117.737 35.723 18.216 1.00 24.87 82 ALA A CA 1
ATOM 637 C C . ALA A 1 83 ? 116.577 34.725 18.144 1.00 24.41 82 ALA A C 1
ATOM 638 O O . ALA A 1 83 ? 116.382 34.117 17.098 1.00 26.40 82 ALA A O 1
ATOM 640 N N . GLY A 1 84 ? 115.821 34.539 19.223 1.00 22.39 83 GLY A N 1
ATOM 641 C CA . GLY A 1 84 ? 114.754 33.526 19.236 1.00 24.05 83 GLY A CA 1
ATOM 642 C C . GLY A 1 84 ? 115.255 32.076 19.188 1.00 25.92 83 GLY A C 1
ATOM 643 O O . GLY A 1 84 ? 114.553 31.175 18.736 1.00 29.07 83 GLY A O 1
ATOM 644 N N . LEU A 1 85 ? 116.460 31.840 19.672 1.00 26.06 84 LEU A N 1
ATOM 645 C CA . LEU A 1 85 ? 117.073 30.525 19.597 1.00 26.28 84 LEU A CA 1
ATOM 646 C C . LEU A 1 85 ? 117.419 30.040 21.007 1.00 29.04 84 LEU A C 1
ATOM 647 O O . LEU A 1 85 ? 117.783 30.840 21.866 1.00 26.45 84 LEU A O 1
ATOM 652 N N . GLN A 1 86 ? 117.322 28.730 21.241 1.00 34.01 85 GLN A N 1
ATOM 653 C CA . GLN A 1 86 ? 117.669 28.136 22.560 1.00 36.14 85 GLN A CA 1
ATOM 654 C C . GLN A 1 86 ? 119.174 28.047 22.771 1.00 34.17 85 GLN A C 1
ATOM 655 O O . GLN A 1 86 ? 119.629 28.077 23.910 1.00 36.33 85 GLN A O 1
ATOM 661 N N . GLU A 1 87 ? 119.930 27.934 21.676 1.00 35.15 86 GLU A N 1
ATOM 662 C CA . GLU A 1 87 ? 121.409 27.976 21.706 1.00 37.61 86 GLU A CA 1
ATOM 663 C C . GLU A 1 87 ? 121.906 28.657 20.413 1.00 33.66 86 GLU A C 1
ATOM 664 O O . GLU A 1 87 ? 121.357 28.431 19.339 1.00 30.48 86 GLU A O 1
ATOM 670 N N . LEU A 1 88 ? 122.915 29.523 20.522 1.00 31.17 87 LEU A N 1
ATOM 671 C CA . LEU A 1 88 ? 123.403 30.201 19.332 1.00 31.48 87 LEU A CA 1
ATOM 672 C C . LEU A 1 88 ? 124.310 29.226 18.596 1.00 29.79 87 LEU A C 1
ATOM 673 O O . LEU A 1 88 ? 125.278 28.733 19.168 1.00 29.68 87 LEU A O 1
ATOM 678 N N . PRO A 1 89 ? 123.998 28.922 17.341 1.00 29.15 88 PRO A N 1
ATOM 679 C CA . PRO A 1 89 ? 124.889 28.088 16.564 1.00 28.43 88 PRO A CA 1
ATOM 680 C C . PRO A 1 89 ? 126.129 28.853 16.157 1.00 27.70 88 PRO A C 1
ATOM 681 O O . PRO A 1 89 ? 126.181 30.081 16.304 1.00 28.33 88 PRO A O 1
ATOM 685 N N . ALA A 1 90 ? 127.110 28.130 15.624 1.00 25.96 89 ALA A N 1
ATOM 686 C CA . ALA A 1 90 ? 128.427 28.687 15.311 1.00 24.66 89 ALA A CA 1
ATOM 687 C C . ALA A 1 90 ? 128.432 29.538 14.056 1.00 25.83 89 ALA A C 1
ATOM 688 O O . ALA A 1 90 ? 129.134 29.208 13.123 1.00 24.39 89 ALA A O 1
ATOM 690 N N . LEU A 1 91 ? 127.645 30.614 14.053 1.00 26.77 90 LEU A N 1
ATOM 691 C CA . LEU A 1 91 ? 127.605 31.604 12.981 1.00 26.97 90 LEU A CA 1
ATOM 692 C C . LEU A 1 91 ? 128.000 32.944 13.584 1.00 28.07 90 LEU A C 1
ATOM 693 O O . LEU A 1 91 ? 127.213 33.552 14.318 1.00 29.72 90 LEU A O 1
ATOM 698 N N . PRO A 1 92 ? 129.207 33.413 13.294 1.00 27.12 91 PRO A N 1
ATOM 699 C CA . PRO A 1 92 ? 129.721 34.582 13.999 1.00 27.90 91 PRO A CA 1
ATOM 700 C C . PRO A 1 92 ? 128.917 35.870 13.878 1.00 26.19 91 PRO A C 1
ATOM 701 O O . PRO A 1 92 ? 128.854 36.643 14.844 1.00 24.51 91 PRO A O 1
ATOM 705 N N . SER A 1 93 ? 128.336 36.112 12.705 1.00 27.14 92 SER A N 1
ATOM 706 C CA . SER A 1 93 ? 127.583 37.348 12.470 1.00 28.81 92 SER A CA 1
ATOM 707 C C . SER A 1 93 ? 126.240 37.386 13.216 1.00 28.77 92 SER A C 1
ATOM 708 O O . SER A 1 93 ? 125.592 38.426 13.209 1.00 32.49 92 SER A O 1
ATOM 711 N N . LEU A 1 94 ? 125.823 36.302 13.883 1.00 23.79 93 LEU A N 1
ATOM 712 C CA . LEU A 1 94 ? 124.675 36.420 14.759 1.00 23.67 93 LEU A CA 1
ATOM 713 C C . LEU A 1 94 ? 124.946 37.530 15.810 1.00 24.68 93 LEU A C 1
ATOM 714 O O . LEU A 1 94 ? 124.064 38.308 16.098 1.00 25.58 93 LEU A O 1
ATOM 719 N N . THR A 1 95 ? 126.162 37.642 16.337 1.00 24.53 94 THR A N 1
ATOM 720 C CA . THR A 1 95 ? 126.456 38.682 17.327 1.00 24.95 94 THR A CA 1
ATOM 721 C C . THR A 1 95 ? 127.388 39.764 16.792 1.00 26.32 94 THR A C 1
ATOM 722 O O . THR A 1 95 ? 127.426 40.886 17.317 1.00 26.45 94 THR A O 1
ATOM 726 N N . GLY A 1 96 ? 128.187 39.415 15.795 1.00 23.64 95 GLY A N 1
ATOM 727 C CA . GLY A 1 96 ? 129.218 40.322 15.309 1.00 25.48 95 GLY A CA 1
ATOM 728 C C . GLY A 1 96 ? 130.440 40.452 16.199 1.00 24.63 95 GLY A C 1
ATOM 729 O O . GLY A 1 96 ? 131.351 41.222 15.888 1.00 27.86 95 GLY A O 1
ATOM 730 N N . TRP A 1 97 ? 130.485 39.680 17.279 1.00 23.63 96 TRP A N 1
ATOM 731 C CA . TRP A 1 97 ? 131.565 39.774 18.262 1.00 23.52 96 TRP A CA 1
ATOM 732 C C . TRP A 1 97 ? 132.849 39.180 17.696 1.00 22.23 96 TRP A C 1
ATOM 733 O O . TRP A 1 97 ? 132.815 38.374 16.780 1.00 25.19 96 TRP A O 1
ATOM 744 N N . PRO A 1 98 ? 133.992 39.599 18.211 1.00 22.18 97 PRO A N 1
ATOM 745 C CA . PRO A 1 98 ? 135.226 38.938 17.810 1.00 24.32 97 PRO A CA 1
ATOM 746 C C . PRO A 1 98 ? 135.174 37.418 18.037 1.00 25.35 97 PRO A C 1
ATOM 747 O O . PRO A 1 98 ? 134.598 36.956 19.022 1.00 26.98 97 PRO A O 1
ATOM 751 N N . THR A 1 99 ? 135.742 36.670 17.099 1.00 24.10 98 THR A N 1
ATOM 752 C CA . THR A 1 99 ? 135.541 35.238 17.011 1.00 22.26 98 THR A CA 1
ATOM 753 C C . THR A 1 99 ? 136.859 34.551 16.770 1.00 22.88 98 THR A C 1
ATOM 754 O O . THR A 1 99 ? 137.714 35.077 16.054 1.00 22.18 98 THR A O 1
ATOM 758 N N . VAL A 1 100 ? 137.036 33.389 17.387 1.00 21.37 99 VAL A N 1
ATOM 759 C CA . VAL A 1 100 ? 138.196 32.543 17.080 1.00 21.34 99 VAL A CA 1
ATOM 760 C C . VAL A 1 100 ? 137.718 31.125 16.811 1.00 20.83 99 VAL A C 1
ATOM 761 O O . VAL A 1 100 ? 136.644 30.720 17.302 1.00 20.57 99 VAL A O 1
ATOM 765 N N . VAL A 1 101 ? 138.493 30.383 16.017 1.00 19.25 100 VAL A N 1
ATOM 766 C CA . VAL A 1 101 ? 138.188 28.980 15.707 1.00 17.48 100 VAL A CA 1
ATOM 767 C C . VAL A 1 101 ? 139.379 28.097 16.092 1.00 18.82 100 VAL A C 1
ATOM 768 O O . VAL A 1 101 ? 140.517 28.424 15.787 1.00 19.39 100 VAL A O 1
ATOM 772 N N . ASP A 1 102 ? 139.130 27.019 16.815 1.00 18.70 101 ASP A N 1
ATOM 773 C CA . ASP A 1 102 ? 140.154 26.051 17.146 1.00 17.68 101 ASP A CA 1
ATOM 774 C C . ASP A 1 102 ? 140.524 25.255 15.897 1.00 19.22 101 ASP A C 1
ATOM 775 O O . ASP A 1 102 ? 139.640 24.893 15.111 1.00 19.65 101 ASP A O 1
ATOM 780 N N . ARG A 1 103 ? 141.814 24.962 15.693 1.00 18.94 102 ARG A N 1
ATOM 781 C CA . ARG A 1 103 ? 142.213 24.383 14.391 1.00 18.29 102 ARG A CA 1
ATOM 782 C C . ARG A 1 103 ? 141.629 23.011 14.080 1.00 19.00 102 ARG A C 1
ATOM 783 O O . ARG A 1 103 ? 141.571 22.622 12.915 1.00 22.25 102 ARG A O 1
ATOM 791 N N . ARG A 1 104 ? 141.216 22.246 15.084 1.00 20.24 103 ARG A N 1
ATOM 792 C CA . ARG A 1 104 ? 140.584 20.958 14.785 1.00 22.66 103 ARG A CA 1
ATOM 793 C C . ARG A 1 104 ? 139.327 21.113 13.923 1.00 25.73 103 ARG A C 1
ATOM 794 O O . ARG A 1 104 ? 139.045 20.249 13.120 1.00 29.05 103 ARG A O 1
ATOM 802 N N . VAL A 1 105 ? 138.627 22.246 14.037 1.00 28.26 104 VAL A N 1
ATOM 803 C CA . VAL A 1 105 ? 137.359 22.490 13.323 1.00 27.63 104 VAL A CA 1
ATOM 804 C C . VAL A 1 105 ? 137.641 22.461 11.837 1.00 26.88 104 VAL A C 1
ATOM 805 O O . VAL A 1 105 ? 136.877 21.893 11.070 1.00 29.31 104 VAL A O 1
ATOM 809 N N . ASP A 1 106 ? 138.768 23.018 11.436 1.00 26.54 105 ASP A N 1
ATOM 810 C CA . ASP A 1 106 ? 139.091 23.078 10.005 1.00 28.11 105 ASP A CA 1
ATOM 811 C C . ASP A 1 106 ? 139.476 21.750 9.341 1.00 28.03 105 ASP A C 1
ATOM 812 O O . ASP A 1 106 ? 139.409 21.627 8.110 1.00 30.00 105 ASP A O 1
ATOM 817 N N . GLU A 1 107 ? 139.833 20.767 10.149 1.00 26.89 106 GLU A N 1
ATOM 818 C CA . GLU A 1 107 ? 140.172 19.433 9.667 1.00 29.38 106 GLU A CA 1
ATOM 819 C C . GLU A 1 107 ? 138.937 18.681 9.170 1.00 30.23 106 GLU A C 1
ATOM 820 O O . GLU A 1 107 ? 139.057 17.770 8.362 1.00 29.63 106 GLU A O 1
ATOM 826 N N . LEU A 1 108 ? 137.746 19.079 9.617 1.00 29.95 107 LEU A N 1
ATOM 827 C CA . LEU A 1 108 ? 136.526 18.444 9.139 1.00 29.70 107 LEU A CA 1
ATOM 828 C C . LEU A 1 108 ? 136.182 18.841 7.680 1.00 30.77 107 LEU A C 1
ATOM 829 O O . LEU A 1 108 ? 136.330 19.999 7.300 1.00 29.29 107 LEU A O 1
ATOM 834 N N . GLU A 1 109 ? 135.698 17.865 6.900 1.00 32.89 108 GLU A N 1
ATOM 835 C CA A GLU A 1 109 ? 135.290 18.114 5.499 0.50 33.85 108 GLU A CA 1
ATOM 836 C CA B GLU A 1 109 ? 135.274 18.064 5.503 0.50 33.39 108 GLU A CA 1
ATOM 837 C C . GLU A 1 109 ? 133.928 18.800 5.454 1.00 32.68 108 GLU A C 1
ATOM 838 O O . GLU A 1 109 ? 133.709 19.677 4.621 1.00 32.07 108 GLU A O 1
ATOM 849 N N . ALA A 1 110 ? 133.021 18.400 6.350 1.00 31.58 109 ALA A N 1
ATOM 850 C CA . ALA A 1 110 ? 131.702 19.034 6.500 1.00 30.22 109 ALA A CA 1
ATOM 851 C C . ALA A 1 110 ? 131.441 19.304 7.992 1.00 28.55 109 ALA A C 1
ATOM 852 O O . ALA A 1 110 ? 131.924 18.573 8.860 1.00 27.75 109 ALA A O 1
ATOM 854 N N . VAL A 1 111 ? 130.690 20.367 8.280 1.00 28.33 110 VAL A N 1
ATOM 855 C CA . VAL A 1 111 ? 130.389 20.757 9.669 1.00 26.75 110 VAL A CA 1
ATOM 856 C C . VAL A 1 111 ? 128.869 20.766 9.941 1.00 26.62 110 VAL A C 1
ATOM 857 O O . VAL A 1 111 ? 128.091 21.074 9.049 1.00 25.43 110 VAL A O 1
ATOM 861 N N . ALA A 1 112 ? 128.459 20.358 11.142 1.00 26.53 111 ALA A N 1
ATOM 862 C CA . ALA A 1 112 ? 127.045 20.408 11.557 1.00 26.54 111 ALA A CA 1
ATOM 863 C C . ALA A 1 112 ? 126.839 21.445 12.683 1.00 30.57 111 ALA A C 1
ATOM 864 O O . ALA A 1 112 ? 127.548 21.438 13.702 1.00 27.84 111 ALA A O 1
ATOM 866 N N . LEU A 1 113 ? 125.876 22.350 12.506 1.00 34.11 112 LEU A N 1
ATOM 867 C CA . LEU A 1 113 ? 125.522 23.302 13.590 1.00 35.75 112 LEU A CA 1
ATOM 868 C C . LEU A 1 113 ? 124.169 22.887 14.180 1.00 38.59 112 LEU A C 1
ATOM 869 O O . LEU A 1 113 ? 123.302 22.405 13.479 1.00 35.00 112 LEU A O 1
ATOM 874 N N . GLU A 1 114 ? 124.003 23.041 15.481 1.00 47.28 113 GLU A N 1
ATOM 875 C CA . GLU A 1 114 ? 122.713 22.764 16.106 1.00 53.81 113 GLU A CA 1
ATOM 876 C C . GLU A 1 114 ? 122.024 24.110 16.332 1.00 55.87 113 GLU A C 1
ATOM 877 O O . GLU A 1 114 ? 122.664 25.075 16.766 1.00 56.62 113 GLU A O 1
ATOM 883 N N . LEU A 1 115 ? 120.733 24.177 16.002 1.00 59.82 114 LEU A N 1
ATOM 884 C CA . LEU A 1 115 ? 119.915 25.396 16.225 1.00 63.29 114 LEU A CA 1
ATOM 885 C C . LEU A 1 115 ? 119.271 25.459 17.639 1.00 68.01 114 LEU A C 1
ATOM 886 O O . LEU A 1 115 ? 118.403 26.308 17.913 1.00 68.03 114 LEU A O 1
ATOM 891 N N . GLY A 1 116 ? 119.702 24.547 18.519 1.00 73.29 115 GLY A N 1
ATOM 892 C CA . GLY A 1 116 ? 119.232 24.472 19.896 1.00 76.49 1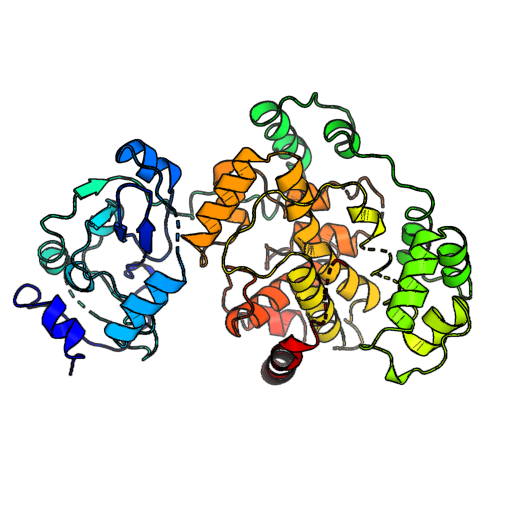15 GLY A CA 1
ATOM 893 C C . GLY A 1 116 ? 118.268 23.330 20.184 1.00 78.60 115 GLY A C 1
ATOM 894 O O . GLY A 1 116 ? 118.681 22.308 20.727 1.00 79.59 115 GLY A O 1
ATOM 895 N N . GLU A 1 117 ? 117.002 23.489 19.785 1.00 80.31 116 GLU A N 1
ATOM 896 C CA . GLU A 1 117 ? 115.904 22.650 20.314 1.00 82.97 116 GLU A CA 1
ATOM 897 C C . GLU A 1 117 ? 115.048 21.891 19.297 1.00 84.83 116 GLU A C 1
ATOM 898 O O . GLU A 1 117 ? 114.610 20.767 19.595 1.00 85.40 116 GLU A O 1
ATOM 900 N N . GLN A 1 118 ? 114.812 22.472 18.114 1.00 86.12 117 GLN A N 1
ATOM 901 C CA . GLN A 1 118 ? 113.834 21.899 17.150 1.00 86.85 117 GLN A CA 1
ATOM 902 C C . GLN A 1 118 ? 114.227 20.487 16.633 1.00 85.91 117 GLN A C 1
ATOM 903 O O . GLN A 1 118 ? 113.490 19.885 15.845 1.00 85.02 117 GLN A O 1
ATOM 909 N N . ASP A 1 119 ? 115.375 19.979 17.109 1.00 84.50 118 ASP A N 1
ATOM 910 C CA . ASP A 1 119 ? 116.025 18.749 16.630 1.00 82.83 118 ASP A CA 1
ATOM 911 C C . ASP A 1 119 ? 116.568 18.936 15.206 1.00 80.90 118 ASP A C 1
ATOM 912 O O . ASP A 1 119 ? 117.095 18.001 14.586 1.00 81.65 118 ASP A O 1
ATOM 917 N N . LEU A 1 120 ? 116.477 20.168 14.715 1.00 77.43 119 LEU A N 1
ATOM 918 C CA . LEU A 1 120 ? 116.928 20.506 13.392 1.00 74.70 119 LEU A CA 1
ATOM 919 C C . LEU A 1 120 ? 118.347 21.088 13.516 1.00 70.74 119 LEU A C 1
ATOM 920 O O . LEU A 1 120 ? 118.788 21.522 14.596 1.00 70.68 119 LEU A O 1
ATOM 925 N N . GLY A 1 121 ? 119.065 21.053 12.401 1.00 65.45 120 GLY A N 1
ATOM 926 C CA . GLY A 1 121 ? 120.438 21.538 12.338 1.00 60.19 120 GLY A CA 1
ATOM 927 C C . GLY A 1 121 ? 120.836 21.879 10.917 1.00 54.71 120 GLY A C 1
ATOM 928 O O . GLY A 1 121 ? 120.103 21.598 9.962 1.00 54.24 120 GLY A O 1
ATOM 929 N N . LEU A 1 122 ? 121.996 22.504 10.787 1.00 48.52 121 LEU A N 1
ATOM 930 C CA . LEU A 1 122 ? 122.530 22.906 9.498 1.00 45.01 121 LEU A CA 1
ATOM 931 C C . LEU A 1 122 ? 123.799 22.142 9.281 1.00 41.41 121 LEU A C 1
ATOM 932 O O . LEU A 1 122 ? 124.600 22.063 10.195 1.00 43.25 121 LEU A O 1
ATOM 953 N N . PRO A 1 125 ? 129.454 22.428 3.817 1.00 29.47 124 PRO A N 1
ATOM 954 C CA . PRO A 1 125 ? 130.815 22.037 3.468 1.00 29.25 124 PRO A CA 1
ATOM 955 C C . PRO A 1 125 ? 131.870 22.933 4.088 1.00 27.18 124 PRO A C 1
ATOM 956 O O . PRO A 1 125 ? 131.639 24.119 4.280 1.00 24.84 124 PRO A O 1
ATOM 960 N N . ALA A 1 126 ? 133.026 22.350 4.387 1.00 27.29 125 ALA A N 1
ATOM 961 C CA . ALA A 1 126 ? 134.149 23.080 4.968 1.00 25.88 125 ALA A CA 1
ATOM 962 C C . ALA A 1 126 ? 134.367 24.457 4.298 1.00 29.04 125 ALA A C 1
ATOM 963 O O . ALA A 1 126 ? 134.548 25.479 5.002 1.00 26.00 125 ALA A O 1
ATOM 965 N N . GLU A 1 127 ? 134.326 24.492 2.957 1.00 31.02 126 GLU A N 1
ATOM 966 C CA . GLU A 1 127 ? 134.561 25.745 2.209 1.00 33.40 126 GLU A CA 1
ATOM 967 C C . GLU A 1 127 ? 133.593 26.830 2.673 1.00 32.36 126 GLU A C 1
ATOM 968 O O . GLU A 1 127 ? 133.977 27.990 2.780 1.00 34.65 126 GLU A O 1
ATOM 974 N N . ASP A 1 128 ? 132.331 26.470 2.900 1.00 31.29 127 ASP A N 1
ATOM 975 C CA . ASP A 1 128 ? 131.313 27.461 3.318 1.00 31.43 127 ASP A CA 1
ATOM 976 C C . ASP A 1 128 ? 131.566 27.975 4.739 1.00 30.34 127 ASP A C 1
ATOM 977 O O . ASP A 1 128 ? 131.404 29.155 5.013 1.00 29.21 127 ASP A O 1
ATOM 982 N N . PHE A 1 129 ? 131.943 27.071 5.642 1.00 28.45 128 PHE A N 1
ATOM 983 C CA . PHE A 1 129 ? 132.294 27.467 6.987 1.00 28.45 128 PHE A CA 1
ATOM 984 C C . PHE A 1 129 ? 133.490 28.385 6.971 1.00 28.52 128 PHE A C 1
ATOM 985 O O . PHE A 1 129 ? 133.528 29.334 7.726 1.00 30.32 128 PHE A O 1
ATOM 993 N N . ARG A 1 130 ? 134.465 28.107 6.119 1.00 30.63 129 ARG A N 1
ATOM 994 C CA A ARG A 1 130 ? 135.660 28.949 5.998 0.50 31.91 129 ARG A CA 1
ATOM 995 C CA B ARG A 1 130 ? 135.650 28.953 6.044 0.50 32.62 129 ARG A CA 1
ATOM 996 C C . ARG A 1 130 ? 135.296 30.365 5.585 1.00 32.33 129 ARG A C 1
ATOM 997 O O . ARG A 1 130 ? 135.928 31.333 6.010 1.00 33.30 129 ARG A O 1
ATOM 1012 N N . GLN A 1 131 ? 134.297 30.478 4.724 1.00 32.52 130 GLN A N 1
ATOM 1013 C CA . GLN A 1 131 ? 133.844 31.780 4.268 1.00 33.97 130 GLN A CA 1
ATOM 1014 C C . GLN A 1 131 ? 133.134 32.521 5.403 1.00 31.07 130 GLN A C 1
ATOM 1015 O O . GLN A 1 131 ? 133.375 33.696 5.605 1.00 32.89 130 GLN A O 1
ATOM 1021 N N . LEU A 1 132 ? 132.292 31.830 6.163 1.00 30.31 131 LEU A N 1
ATOM 1022 C CA . LEU A 1 132 ? 131.585 32.453 7.291 1.00 30.47 131 LEU A CA 1
ATOM 1023 C C . LEU A 1 132 ? 132.501 32.869 8.420 1.00 30.28 131 LEU A C 1
ATOM 1024 O O . LEU A 1 132 ? 132.099 33.676 9.282 1.00 30.17 131 LEU A O 1
ATOM 1029 N N . THR A 1 133 ? 133.705 32.285 8.452 1.00 28.47 132 THR A N 1
ATOM 1030 C CA . THR A 1 133 ? 134.683 32.565 9.501 1.00 27.33 132 THR A CA 1
ATOM 1031 C C . THR A 1 133 ? 135.993 33.088 8.895 1.00 29.99 132 THR A C 1
ATOM 1032 O O . THR A 1 133 ? 137.068 32.881 9.457 1.00 30.30 132 THR A O 1
ATOM 1036 N N . ALA A 1 134 ? 135.909 33.805 7.774 1.00 28.45 133 ALA A N 1
ATOM 1037 C CA . ALA A 1 134 ? 137.128 34.237 7.090 1.00 29.82 133 ALA A CA 1
ATOM 1038 C C . ALA A 1 134 ? 138.050 35.107 7.957 1.00 30.95 133 ALA A C 1
ATOM 1039 O O . ALA A 1 134 ? 139.259 35.134 7.723 1.00 33.39 133 ALA A O 1
ATOM 1041 N N . LYS A 1 135 ? 137.491 35.795 8.945 1.00 29.08 134 LYS A N 1
ATOM 1042 C CA . LYS A 1 135 ? 138.230 36.773 9.749 1.00 30.57 134 LYS A CA 1
ATOM 1043 C C . LYS A 1 135 ? 138.412 36.310 11.200 1.00 30.27 134 LYS A C 1
ATOM 1044 O O . LYS A 1 135 ? 138.986 37.035 12.036 1.00 31.51 134 LYS A O 1
ATOM 1050 N N . ALA A 1 136 ? 137.903 35.118 11.513 1.00 26.42 135 ALA A N 1
ATOM 1051 C CA . ALA A 1 136 ? 138.116 34.540 12.803 1.00 26.44 135 ALA A CA 1
ATOM 1052 C C . ALA A 1 136 ? 139.537 33.969 12.822 1.00 24.84 135 ALA A C 1
ATOM 1053 O O . ALA A 1 136 ? 139.832 33.095 12.025 1.00 26.55 135 ALA A O 1
ATOM 1055 N N . ALA A 1 137 ? 140.397 34.461 13.713 1.00 18.47 136 ALA A N 1
ATOM 1056 C CA . ALA A 1 137 ? 141.722 33.893 13.884 1.00 18.89 136 ALA A CA 1
ATOM 1057 C C . ALA A 1 137 ? 141.641 32.422 14.344 1.00 20.90 136 ALA A C 1
ATOM 1058 O O . ALA A 1 137 ? 140.761 32.041 15.121 1.00 21.00 136 ALA A O 1
ATOM 1060 N N . ARG A 1 138 ? 142.603 31.626 13.900 1.00 22.28 137 ARG A N 1
ATOM 1061 C CA . ARG A 1 138 ? 142.755 30.223 14.290 1.00 22.32 137 ARG A CA 1
ATOM 1062 C C . ARG A 1 138 ? 143.811 30.104 15.396 1.00 22.13 137 ARG A C 1
ATOM 1063 O O . ARG A 1 138 ? 144.832 30.778 15.360 1.00 27.42 137 ARG A O 1
ATOM 1071 N N . HIS A 1 139 ? 143.590 29.194 16.324 1.00 19.46 138 HIS A N 1
ATOM 1072 C CA . HIS A 1 139 ? 144.482 28.954 17.438 1.00 20.20 138 HIS A CA 1
ATOM 1073 C C . HIS A 1 139 ? 144.225 27.562 17.923 1.00 19.18 138 HIS A C 1
ATOM 1074 O O . HIS A 1 139 ? 143.212 26.975 17.573 1.00 24.86 138 HIS A O 1
ATOM 1081 N N . ASP A 1 140 ? 145.115 27.050 18.762 1.00 17.26 139 ASP A N 1
ATOM 1082 C CA . ASP A 1 140 ? 144.943 25.743 19.360 1.00 16.07 139 ASP A CA 1
ATOM 1083 C C . ASP A 1 140 ? 144.487 25.935 20.797 1.00 17.57 139 ASP A C 1
ATOM 1084 O O . ASP A 1 140 ? 145.258 26.384 21.650 1.00 13.89 139 ASP A O 1
ATOM 1089 N N . PHE A 1 141 ? 143.220 25.614 21.045 1.00 20.11 140 PHE A N 1
ATOM 1090 C CA . PHE A 1 141 ? 142.667 25.740 22.354 1.00 21.57 140 PHE A CA 1
ATOM 1091 C C . PHE A 1 141 ? 141.577 24.746 22.730 1.00 24.25 140 PHE A C 1
ATOM 1092 O O . PHE A 1 141 ? 141.012 24.868 23.832 1.00 22.78 140 PHE A O 1
ATOM 1100 N N . ALA A 1 142 ? 141.305 23.754 21.876 1.00 22.09 141 ALA A N 1
ATOM 1101 C CA . ALA A 1 142 ? 140.326 22.730 22.221 1.00 24.57 141 ALA A CA 1
ATOM 1102 C C . ALA A 1 142 ? 140.991 21.353 22.231 1.00 24.33 141 ALA A C 1
ATOM 1103 O O . ALA A 1 142 ? 141.819 21.055 21.394 1.00 27.15 141 ALA A O 1
ATOM 1105 N N . VAL A 1 143 ? 140.624 20.520 23.195 1.00 26.47 142 VAL A N 1
ATOM 1106 C CA . VAL A 1 143 ? 141.333 19.275 23.453 1.00 25.28 142 VAL A CA 1
ATOM 1107 C C . VAL A 1 143 ? 140.441 18.085 23.183 1.00 28.31 142 VAL A C 1
ATOM 1108 O O . VAL A 1 143 ? 139.325 18.020 23.719 1.00 29.38 142 VAL A O 1
ATOM 1112 N N . ASP A 1 144 ? 140.932 17.146 22.368 1.00 27.19 143 ASP A N 1
ATOM 1113 C CA . ASP A 1 144 ? 140.288 15.830 22.179 1.00 25.81 143 ASP A CA 1
ATOM 1114 C C . ASP A 1 144 ? 140.342 14.995 23.475 1.00 24.19 143 ASP A C 1
ATOM 1115 O O . ASP A 1 144 ? 141.405 14.570 23.910 1.00 22.53 143 ASP A O 1
ATOM 1120 N N . THR A 1 145 ? 139.167 14.739 24.044 1.00 21.25 144 THR A N 1
ATOM 1121 C CA A THR A 1 145 ? 139.093 14.060 25.318 0.50 18.21 144 THR A CA 1
ATOM 1122 C CA B THR A 1 145 ? 138.965 13.984 25.290 0.50 20.15 144 THR A CA 1
ATOM 1123 C C . THR A 1 145 ? 139.481 12.567 25.325 1.00 19.03 144 THR A C 1
ATOM 1124 O O . THR A 1 145 ? 139.671 12.002 26.398 1.00 21.12 144 THR A O 1
ATOM 1131 N N . ALA A 1 146 ? 139.608 11.937 24.168 1.00 20.61 145 ALA A N 1
ATOM 1132 C CA . ALA A 1 146 ? 140.023 10.523 24.108 1.00 21.51 145 ALA A CA 1
ATOM 1133 C C . ALA A 1 146 ? 141.442 10.371 24.649 1.00 24.03 145 ALA A C 1
ATOM 1134 O O . ALA A 1 146 ? 141.801 9.296 25.110 1.00 23.35 145 ALA A O 1
ATOM 1136 N N . ASN A 1 147 ? 142.252 11.438 24.571 1.00 26.80 146 ASN A N 1
ATOM 1137 C CA . ASN A 1 147 ? 143.645 11.421 25.122 1.00 27.09 146 ASN A CA 1
ATOM 1138 C C . ASN A 1 147 ? 143.769 11.784 26.603 1.00 25.56 146 ASN A C 1
ATOM 1139 O O . ASN A 1 147 ? 144.866 11.728 27.156 1.00 28.31 146 ASN A O 1
ATOM 1144 N N . ILE A 1 148 ? 142.665 12.135 27.251 1.00 22.42 147 ILE A N 1
ATOM 1145 C CA . ILE A 1 148 ? 142.697 12.409 28.686 1.00 23.91 147 ILE A CA 1
ATOM 1146 C C . ILE A 1 148 ? 142.367 11.102 29.437 1.00 25.27 147 ILE A C 1
ATOM 1147 O O . ILE A 1 148 ? 141.228 10.664 29.470 1.00 27.04 147 ILE A O 1
ATOM 1152 N N . SER A 1 149 ? 143.369 10.495 30.055 1.00 24.66 148 SER A N 1
ATOM 1153 C CA . SER A 1 149 ? 143.218 9.148 30.633 1.00 26.47 148 SER A CA 1
ATOM 1154 C C . SER A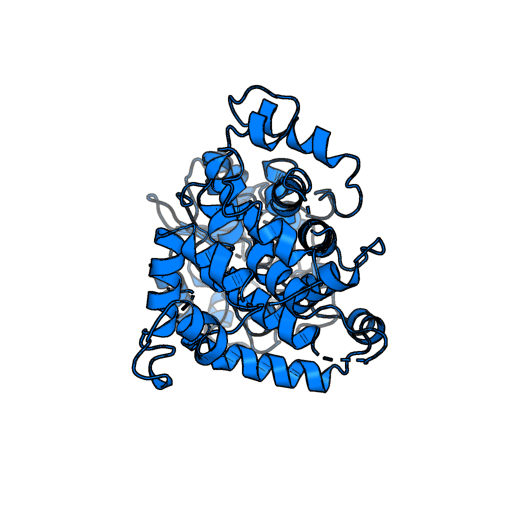 1 149 ? 142.767 9.168 32.071 1.00 23.08 148 SER A C 1
ATOM 1155 O O . SER A 1 149 ? 143.536 8.864 32.972 1.00 24.94 148 SER A O 1
ATOM 1158 N N . VAL A 1 150 ? 141.509 9.507 32.278 1.00 22.02 149 VAL A N 1
ATOM 1159 C CA . VAL A 1 150 ? 140.917 9.490 33.611 1.00 17.74 149 VAL A CA 1
ATOM 1160 C C . VAL A 1 150 ? 141.063 8.056 34.184 1.00 18.26 149 VAL A C 1
ATOM 1161 O O . VAL A 1 150 ? 140.794 7.075 33.509 1.00 18.07 149 VAL A O 1
ATOM 1165 N N . ASN A 1 151 ? 141.498 7.959 35.426 1.00 17.74 150 ASN A N 1
ATOM 1166 C CA . ASN A 1 151 ? 141.695 6.686 36.060 1.00 17.25 150 ASN A CA 1
ATOM 1167 C C . ASN A 1 151 ? 140.363 6.171 36.536 1.00 18.25 150 ASN A C 1
ATOM 1168 O O . ASN A 1 151 ? 139.977 6.439 37.678 1.00 20.00 150 ASN A O 1
ATOM 1173 N N . LEU A 1 152 ? 139.715 5.376 35.688 1.00 17.83 151 LEU A N 1
ATOM 1174 C CA . LEU A 1 152 ? 138.410 4.821 35.959 1.00 19.05 151 LEU A CA 1
ATOM 1175 C C . LEU A 1 152 ? 138.396 3.377 36.463 1.00 22.15 151 LEU A C 1
ATOM 1176 O O . LEU A 1 152 ? 137.361 2.886 36.939 1.00 20.97 151 LEU A O 1
ATOM 1181 N N . ASP A 1 153 ? 139.512 2.673 36.320 1.00 24.07 152 ASP A N 1
ATOM 1182 C CA . ASP A 1 153 ? 139.537 1.252 36.612 1.00 25.96 152 ASP A CA 1
ATOM 1183 C C . ASP A 1 153 ? 140.795 0.771 37.319 1.00 25.94 152 ASP A C 1
ATOM 1184 O O . ASP A 1 153 ? 141.037 -0.425 37.345 1.00 26.83 152 ASP A O 1
ATOM 1189 N N . ASN A 1 154 ? 141.603 1.680 37.875 1.00 24.85 153 ASN A N 1
ATOM 1190 C CA . ASN A 1 154 ? 142.884 1.310 38.466 1.00 20.79 153 ASN A CA 1
ATOM 1191 C C . ASN A 1 154 ? 143.178 1.944 39.813 1.00 23.09 153 ASN A C 1
ATOM 1192 O O . ASN A 1 154 ? 144.146 2.710 39.950 1.00 22.25 153 ASN A O 1
ATOM 1197 N N . HIS A 1 155 ? 142.387 1.563 40.814 1.00 25.75 154 HIS A N 1
ATOM 1198 C CA A HIS A 1 155 ? 142.543 2.065 42.180 0.50 28.43 154 HIS A CA 1
ATOM 1199 C CA B HIS A 1 155 ? 142.554 2.099 42.171 0.50 29.11 154 HIS A CA 1
ATOM 1200 C C . HIS A 1 155 ? 143.958 1.865 42.708 1.00 28.05 154 HIS A C 1
ATOM 1201 O O . HIS A 1 155 ? 144.428 2.626 43.547 1.00 29.29 154 HIS A O 1
ATOM 1214 N N . ALA A 1 156 ? 144.633 0.834 42.228 1.00 27.08 155 ALA A N 1
ATOM 1215 C CA . ALA A 1 156 ? 145.968 0.514 42.739 1.00 27.45 155 ALA A CA 1
ATOM 1216 C C . ALA A 1 156 ? 146.953 1.680 42.595 1.00 26.19 155 ALA A C 1
ATOM 1217 O O . ALA A 1 156 ? 147.837 1.853 43.429 1.00 26.87 155 ALA A O 1
ATOM 1219 N N . ALA A 1 157 ? 146.816 2.437 41.508 1.00 22.75 156 ALA A N 1
ATOM 1220 C CA . ALA A 1 157 ? 147.623 3.616 41.244 1.00 20.34 156 ALA A CA 1
ATOM 1221 C C . ALA A 1 157 ? 147.132 4.897 41.983 1.00 20.52 156 ALA A C 1
ATOM 1222 O O . ALA A 1 157 ? 147.825 5.892 41.963 1.00 22.25 156 ALA A O 1
ATOM 1224 N N . ASP A 1 158 ? 145.967 4.880 42.628 1.00 19.86 157 ASP A N 1
ATOM 1225 C CA . ASP A 1 158 ? 145.450 6.078 43.283 1.00 21.68 157 ASP A CA 1
ATOM 1226 C C . ASP A 1 158 ? 146.441 6.773 44.255 1.00 24.60 157 ASP A C 1
ATOM 1227 O O . ASP A 1 158 ? 146.645 7.963 44.142 1.00 23.52 157 ASP A O 1
ATOM 1232 N N . ARG A 1 159 ? 147.013 6.035 45.203 1.00 27.42 158 ARG A N 1
ATOM 1233 C CA . ARG A 1 159 ? 147.911 6.596 46.224 1.00 28.88 158 ARG A CA 1
ATOM 1234 C C . ARG A 1 159 ? 149.045 7.377 45.570 1.00 29.10 158 ARG A C 1
ATOM 1235 O O . ARG A 1 159 ? 149.316 8.532 45.951 1.00 29.46 158 ARG A O 1
ATOM 1243 N N . ASP A 1 160 ? 149.670 6.785 44.557 1.00 25.05 159 ASP A N 1
ATOM 1244 C CA . ASP A 1 160 ? 150.765 7.447 43.885 1.00 25.35 159 ASP A CA 1
ATOM 1245 C C . ASP A 1 160 ? 150.332 8.627 43.022 1.00 22.21 159 ASP A C 1
ATOM 1246 O O . ASP A 1 160 ? 151.088 9.583 42.832 1.00 18.27 159 ASP A O 1
ATOM 1251 N N . GLN A 1 161 ? 149.162 8.541 42.405 1.00 22.95 160 GLN A N 1
ATOM 1252 C CA . GLN A 1 161 ? 148.746 9.651 41.553 1.00 23.05 160 GLN A CA 1
ATOM 1253 C C . GLN A 1 161 ? 148.350 10.839 42.429 1.00 20.15 160 GLN A C 1
ATOM 1254 O O . GLN A 1 161 ? 148.603 11.962 42.054 1.00 20.98 160 GLN A O 1
ATOM 1260 N N . LEU A 1 162 ? 147.709 10.573 43.566 1.00 17.58 161 LEU A N 1
ATOM 1261 C CA . LEU A 1 162 ? 147.311 11.618 44.518 1.00 19.69 161 LEU A CA 1
ATOM 1262 C C . LEU A 1 162 ? 148.557 12.294 45.120 1.00 20.43 161 LEU A C 1
ATOM 1263 O O . LEU A 1 162 ? 148.673 13.494 45.126 1.00 19.09 161 LEU A O 1
ATOM 1268 N N . HIS A 1 163 ? 149.500 11.498 45.593 1.00 20.98 162 HIS A N 1
ATOM 1269 C CA . HIS A 1 163 ? 150.776 12.008 46.042 1.00 21.86 162 HIS A CA 1
ATOM 1270 C C . HIS A 1 163 ? 151.536 12.842 45.007 1.00 22.59 162 HIS A C 1
ATOM 1271 O O . HIS A 1 163 ? 152.102 13.887 45.335 1.00 22.08 162 HIS A O 1
ATOM 1278 N N . SER A 1 164 ? 151.578 12.405 43.767 1.00 20.64 163 SER A N 1
ATOM 1279 C CA A SER A 1 164 ? 152.258 13.194 42.775 0.50 21.70 163 SER A CA 1
ATOM 1280 C CA B SER A 1 164 ? 152.234 13.194 42.739 0.50 21.85 163 SER A CA 1
ATOM 1281 C C . SER A 1 164 ? 151.557 14.521 42.589 1.00 22.65 163 SER A C 1
ATOM 1282 O O . SER A 1 164 ? 152.218 15.515 42.395 1.00 26.95 163 SER A O 1
ATOM 1287 N N . ALA A 1 165 ? 150.219 14.519 42.621 1.00 20.34 164 ALA A N 1
ATOM 1288 C CA . ALA A 1 165 ? 149.485 15.741 42.392 1.00 18.73 164 ALA A CA 1
ATOM 1289 C C . ALA A 1 165 ? 149.741 16.717 43.557 1.00 20.24 164 ALA A C 1
ATOM 1290 O O . ALA A 1 165 ? 149.931 17.895 43.345 1.00 19.66 164 ALA A O 1
ATOM 1292 N N . ILE A 1 166 ? 149.755 16.199 44.781 1.00 16.47 165 ILE A N 1
ATOM 1293 C CA . ILE A 1 166 ? 150.005 16.999 45.963 1.00 17.82 165 ILE A CA 1
ATOM 1294 C C . ILE A 1 166 ? 151.399 17.589 45.907 1.00 16.56 165 ILE A C 1
ATOM 1295 O O . ILE A 1 166 ? 151.544 18.795 46.146 1.00 15.54 165 ILE A O 1
ATOM 1300 N N . LYS A 1 167 ? 152.400 16.779 45.546 1.00 17.93 166 LYS A N 1
ATOM 1301 C CA . LYS A 1 167 ? 153.809 17.242 45.484 1.00 21.67 166 LYS A CA 1
ATOM 1302 C C . LYS A 1 167 ? 153.967 18.350 44.469 1.00 21.33 166 LYS A C 1
ATOM 1303 O O . LYS A 1 167 ? 154.632 19.322 44.663 1.00 22.85 166 LYS A O 1
ATOM 1309 N N . ARG A 1 168 ? 153.307 18.177 43.365 1.00 21.40 167 ARG A N 1
ATOM 1310 C CA . ARG A 1 168 ? 153.474 19.038 42.241 1.00 23.97 167 ARG A CA 1
ATOM 1311 C C . ARG A 1 168 ? 152.649 20.336 42.341 1.00 23.51 167 ARG A C 1
ATOM 1312 O O . ARG A 1 168 ? 153.111 21.417 41.926 1.00 18.20 167 ARG A O 1
ATOM 1320 N N . PHE A 1 169 ? 151.451 20.237 42.931 1.00 21.79 168 PHE A N 1
ATOM 1321 C CA . PHE A 1 169 ? 150.509 21.341 42.928 1.00 17.77 168 PHE A CA 1
ATOM 1322 C C . PHE A 1 169 ? 150.204 21.954 44.286 1.00 16.55 168 PHE A C 1
ATOM 1323 O O . PHE A 1 169 ? 149.302 22.763 44.399 1.00 19.90 168 PHE A O 1
ATOM 1331 N N . THR A 1 170 ? 150.948 21.579 45.319 1.00 15.98 169 THR A N 1
ATOM 1332 C CA . THR A 1 170 ? 150.764 22.178 46.640 1.00 12.36 169 THR A CA 1
ATOM 1333 C C . THR A 1 170 ? 152.107 22.296 47.291 1.00 12.89 169 THR A C 1
ATOM 1334 O O . THR A 1 170 ? 153.101 21.891 46.697 1.00 12.79 169 THR A O 1
ATOM 1338 N N . GLY A 1 171 ? 152.148 22.891 48.491 1.00 15.01 170 GLY A N 1
ATOM 1339 C CA . GLY A 1 171 ? 153.358 22.948 49.307 1.00 14.98 170 GLY A CA 1
ATOM 1340 C C . GLY A 1 171 ? 153.273 21.949 50.469 1.00 18.82 170 GLY A C 1
ATOM 1341 O O . GLY A 1 171 ? 154.073 21.984 51.408 1.00 21.39 170 GLY A O 1
ATOM 1342 N N . LEU A 1 172 ? 152.311 21.045 50.419 1.00 21.29 171 LEU A N 1
ATOM 1343 C CA . LEU A 1 172 ? 152.171 20.044 51.484 1.00 23.15 171 LEU A CA 1
ATOM 1344 C C . LEU A 1 172 ? 153.252 18.964 51.397 1.00 25.06 171 LEU A C 1
ATOM 1345 O O . LEU A 1 172 ? 153.591 18.477 50.325 1.00 26.21 171 LEU A O 1
ATOM 1350 N N . ARG A 1 173 ? 153.783 18.611 52.549 1.00 26.97 172 ARG A N 1
ATOM 1351 C CA A ARG A 1 173 ? 154.728 17.500 52.673 0.50 28.45 172 ARG A CA 1
ATOM 1352 C CA B ARG A 1 173 ? 154.730 17.496 52.664 0.50 28.71 172 ARG A CA 1
ATOM 1353 C C . ARG A 1 173 ? 153.940 16.172 52.599 1.00 26.22 172 ARG A C 1
ATOM 1354 O O . ARG A 1 173 ? 152.861 16.060 53.139 1.00 27.04 172 ARG A O 1
ATOM 1369 N N . ILE A 1 174 ? 154.464 15.184 51.893 1.00 25.55 173 ILE A N 1
ATOM 1370 C CA . ILE A 1 174 ? 153.811 13.873 51.794 1.00 25.22 173 ILE A CA 1
ATOM 1371 C C . ILE A 1 174 ? 154.007 13.093 53.102 1.00 25.26 173 ILE A C 1
ATOM 1372 O O . ILE A 1 174 ? 155.104 12.932 53.571 1.00 25.53 173 ILE A O 1
ATOM 1377 N N . GLN A 1 175 ? 152.932 12.619 53.697 1.00 25.87 174 GLN A N 1
ATOM 1378 C CA . GLN A 1 175 ? 153.041 11.847 54.914 1.00 25.83 174 GLN A CA 1
ATOM 1379 C C . GLN A 1 175 ? 152.504 10.451 54.574 1.00 28.28 174 GLN A C 1
ATOM 1380 O O . GLN A 1 175 ? 152.111 10.185 53.427 1.00 24.50 174 GLN A O 1
ATOM 1386 N N . GLN A 1 176 ? 152.522 9.565 55.567 1.00 31.99 175 GLN A N 1
ATOM 1387 C CA . GLN A 1 176 ? 152.124 8.169 55.393 1.00 33.96 175 GLN A CA 1
ATOM 1388 C C . GLN A 1 176 ? 150.645 8.041 54.997 1.00 31.90 175 GLN A C 1
ATOM 1389 O O . GLN A 1 176 ? 150.327 7.401 53.988 1.00 31.27 175 GLN A O 1
ATOM 1395 N N . ARG A 1 177 ? 149.759 8.697 55.741 1.00 29.71 176 ARG A N 1
ATOM 1396 C CA . ARG A 1 177 ? 148.311 8.658 55.457 1.00 29.88 176 ARG A CA 1
ATOM 1397 C C . ARG A 1 177 ? 147.813 9.962 54.807 1.00 28.30 176 ARG A C 1
ATOM 1398 O O . ARG A 1 177 ? 148.137 11.065 55.262 1.00 28.03 176 ARG A O 1
ATOM 1406 N N . LEU A 1 178 ? 146.984 9.832 53.781 1.00 27.37 177 LEU A N 1
ATOM 1407 C CA . LEU A 1 178 ? 146.502 11.006 53.031 1.00 28.64 177 LEU A CA 1
ATOM 1408 C C . LEU A 1 178 ? 145.926 12.062 53.961 1.00 28.62 177 LEU A C 1
ATOM 1409 O O . LEU A 1 178 ? 146.323 13.225 53.914 1.00 31.86 177 LEU A O 1
ATOM 1414 N N . GLU A 1 179 ? 145.049 11.652 54.850 1.00 26.78 178 GLU A N 1
ATOM 1415 C CA . GLU A 1 179 ? 144.416 12.605 55.739 1.00 27.36 178 GLU A CA 1
ATOM 1416 C C . GLU A 1 179 ? 145.438 13.445 56.491 1.00 26.55 178 GLU A C 1
ATOM 1417 O O . GLU A 1 179 ? 145.179 14.614 56.757 1.00 28.70 178 GLU A O 1
ATOM 1423 N N . ASP A 1 180 ? 146.598 12.867 56.799 1.00 28.40 179 ASP A N 1
ATOM 1424 C CA . ASP A 1 180 ? 147.660 13.602 57.498 1.00 28.71 179 ASP A CA 1
ATOM 1425 C C . ASP A 1 180 ? 148.406 14.516 56.547 1.00 26.26 179 ASP A C 1
ATOM 1426 O O . ASP A 1 180 ? 148.700 15.638 56.897 1.00 25.16 179 ASP A O 1
ATOM 1431 N N . THR A 1 181 ? 148.718 14.023 55.355 1.00 26.11 180 THR A N 1
ATOM 1432 C CA . THR A 1 181 ? 149.323 14.842 54.301 1.00 24.22 180 THR A CA 1
ATOM 1433 C C . THR A 1 181 ? 148.499 16.107 54.072 1.00 24.88 180 THR A C 1
ATOM 1434 O O . THR A 1 181 ? 149.023 17.204 54.113 1.00 21.84 180 THR A O 1
ATOM 1438 N N . LEU A 1 182 ? 147.185 15.932 53.912 1.00 24.87 181 LEU A N 1
ATOM 1439 C CA . LEU A 1 182 ? 146.261 17.053 53.724 1.00 22.87 181 LEU A CA 1
ATOM 1440 C C . LEU A 1 182 ? 145.988 17.878 54.999 1.00 25.42 181 LEU A C 1
ATOM 1441 O O . LEU A 1 182 ? 145.154 18.787 54.986 1.00 23.12 181 LEU A O 1
ATOM 1446 N N . GLU A 1 183 ? 146.654 17.542 56.096 1.00 28.24 182 GLU A N 1
ATOM 1447 C CA . GLU A 1 183 ? 146.527 18.289 57.340 1.00 32.92 182 GLU A CA 1
ATOM 1448 C C . GLU A 1 183 ? 145.073 18.326 57.834 1.00 34.99 182 GLU A C 1
ATOM 1449 O O . GLU A 1 183 ? 144.583 19.345 58.295 1.00 38.43 182 GLU A O 1
ATOM 1455 N N . LEU A 1 184 ? 144.377 17.207 57.738 1.00 34.90 183 LEU A N 1
ATOM 1456 C CA . LEU A 1 184 ? 143.011 17.186 58.184 1.00 37.84 183 LEU A CA 1
ATOM 1457 C C . LEU A 1 184 ? 142.909 16.843 59.658 1.00 42.80 183 LEU A C 1
ATOM 1458 O O . LEU A 1 184 ? 143.638 15.982 60.163 1.00 41.11 183 LEU A O 1
ATOM 1463 N N . PRO A 1 185 ? 141.972 17.497 60.355 1.00 48.15 184 PRO A N 1
ATOM 1464 C CA . PRO A 1 185 ? 141.787 17.127 61.736 1.00 51.03 184 PRO A CA 1
ATOM 1465 C C . PRO A 1 185 ? 141.427 15.649 61.899 1.00 52.29 184 PRO A C 1
ATOM 1466 O O . PRO A 1 185 ? 140.819 15.057 61.014 1.00 50.90 184 PRO A O 1
ATOM 1470 N N . PRO A 1 186 ? 141.820 15.049 63.025 1.00 55.67 185 PRO A N 1
ATOM 1471 C CA . PRO A 1 186 ? 141.436 13.659 63.235 1.00 57.16 185 PRO A CA 1
ATOM 1472 C C . PRO A 1 186 ? 139.930 13.487 63.302 1.00 56.31 185 PRO A C 1
ATOM 1473 O O . PRO A 1 186 ? 139.184 14.440 63.523 1.00 53.44 185 PRO A O 1
ATOM 1477 N N . LEU A 1 187 ? 139.502 12.252 63.120 1.00 59.35 186 LEU A N 1
ATOM 1478 C CA . LEU A 1 187 ? 138.090 11.932 63.097 1.00 61.87 186 LEU A CA 1
ATOM 1479 C C . LEU A 1 187 ? 137.551 12.075 64.539 1.00 64.84 186 LEU A C 1
ATOM 1480 O O . LEU A 1 187 ? 137.968 11.320 65.426 1.00 64.23 186 LEU A O 1
ATOM 1485 N N . PRO A 1 188 ? 136.644 13.055 64.786 1.00 68.36 187 PRO A N 1
ATOM 1486 C CA . PRO A 1 188 ? 136.134 13.218 66.159 1.00 68.89 187 PRO A CA 1
ATOM 1487 C C . PRO A 1 188 ? 135.402 11.955 66.611 1.00 69.57 187 PRO A C 1
ATOM 1488 O O . PRO A 1 188 ? 134.894 11.201 65.762 1.00 69.66 187 PRO A O 1
ATOM 1492 N N . GLU A 1 189 ? 135.350 11.716 67.920 1.00 69.37 188 GLU A N 1
ATOM 1493 C CA . GLU A 1 189 ? 134.651 10.527 68.434 1.00 69.72 188 GLU A CA 1
ATOM 1494 C C . GLU A 1 189 ? 133.214 10.442 67.896 1.00 68.36 188 GLU A C 1
ATOM 1495 O O . GLU A 1 189 ? 132.777 9.377 67.437 1.00 66.22 188 GLU A O 1
ATOM 1501 N N . THR A 1 190 ? 132.505 11.572 67.918 1.00 68.25 189 THR A N 1
ATOM 1502 C CA . THR A 1 190 ? 131.145 11.656 67.370 1.00 67.37 189 THR A CA 1
ATOM 1503 C C . THR A 1 190 ? 131.007 10.803 66.110 1.00 66.06 189 THR A C 1
ATOM 1504 O O . THR A 1 190 ? 130.171 9.888 66.041 1.00 66.84 189 THR A O 1
ATOM 1508 N N . ALA A 1 191 ? 131.870 11.098 65.134 1.00 63.26 190 ALA A N 1
ATOM 1509 C CA . ALA A 1 191 ? 131.850 10.449 63.823 1.00 60.94 190 ALA A CA 1
ATOM 1510 C C . ALA A 1 191 ? 132.238 8.984 63.875 1.00 57.42 190 ALA A C 1
ATOM 1511 O O . ALA A 1 191 ? 131.603 8.139 63.218 1.00 55.52 190 ALA A O 1
ATOM 1513 N N . GLN A 1 192 ? 133.281 8.682 64.646 1.00 54.98 191 GLN A N 1
ATOM 1514 C CA A GLN A 1 192 ? 133.757 7.302 64.740 0.50 54.06 191 GLN A CA 1
ATOM 1515 C CA B GLN A 1 192 ? 133.761 7.309 64.770 0.50 54.15 191 GLN A CA 1
ATOM 1516 C C . GLN A 1 192 ? 132.612 6.403 65.207 1.00 53.46 191 GLN A C 1
ATOM 1517 O O . GLN A 1 192 ? 132.429 5.295 64.683 1.00 51.67 191 GLN A O 1
ATOM 1528 N N . ARG A 1 193 ? 131.826 6.893 66.162 1.00 54.27 192 ARG A N 1
ATOM 1529 C CA . ARG A 1 193 ? 130.666 6.148 66.651 1.00 54.83 192 ARG A CA 1
ATOM 1530 C C . ARG A 1 193 ? 129.592 6.010 65.584 1.00 53.76 192 ARG A C 1
ATOM 1531 O O . ARG A 1 193 ? 129.029 4.926 65.414 1.00 49.22 192 ARG A O 1
ATOM 1539 N N . ILE A 1 194 ? 129.329 7.092 64.844 1.00 56.55 193 ILE A N 1
ATOM 1540 C CA . ILE A 1 194 ? 128.342 7.032 63.740 1.00 57.80 193 ILE A CA 1
ATOM 1541 C C . ILE A 1 194 ? 128.776 5.945 62.762 1.00 58.74 193 ILE A C 1
ATOM 1542 O O . ILE A 1 194 ? 127.989 5.044 62.463 1.00 58.10 193 ILE A O 1
ATOM 1547 N N . ILE A 1 195 ? 130.048 6.016 62.331 1.00 61.33 194 ILE A N 1
ATOM 1548 C CA . ILE A 1 195 ? 130.683 5.022 61.431 1.00 62.18 194 ILE A CA 1
ATOM 1549 C C . ILE A 1 195 ? 130.540 3.573 61.916 1.00 63.35 194 ILE A C 1
ATOM 1550 O O . ILE A 1 195 ? 130.300 2.657 61.112 1.00 64.51 194 ILE A O 1
ATOM 1555 N N . HIS A 1 196 ? 130.699 3.360 63.219 1.00 65.22 195 HIS A N 1
ATOM 1556 C CA . HIS A 1 196 ? 130.544 2.020 63.763 1.00 67.02 195 HIS A CA 1
ATOM 1557 C C . HIS A 1 196 ? 129.099 1.620 63.596 1.00 66.81 195 HIS A C 1
ATOM 1558 O O . HIS A 1 196 ? 128.826 0.637 62.917 1.00 67.18 195 HIS A O 1
ATOM 1565 N N . LEU A 1 197 ? 128.185 2.413 64.164 1.00 67.03 196 LEU A N 1
ATOM 1566 C CA . LEU A 1 197 ? 126.737 2.163 64.047 1.00 66.37 196 LEU A CA 1
ATOM 1567 C C . LEU A 1 197 ? 126.280 1.929 62.599 1.00 66.07 196 LEU A C 1
ATOM 1568 O O . LEU A 1 197 ? 125.505 1.014 62.345 1.00 64.14 196 LEU A O 1
ATOM 1573 N N . ARG A 1 198 ? 126.781 2.749 61.669 1.00 66.77 197 ARG A N 1
ATOM 1574 C CA . ARG A 1 198 ? 126.346 2.749 60.247 1.00 67.86 197 ARG A CA 1
ATOM 1575 C C . ARG A 1 198 ? 126.659 1.477 59.465 1.00 69.60 197 ARG A C 1
ATOM 1576 O O . ARG A 1 198 ? 125.796 0.974 58.744 1.00 66.83 197 ARG A O 1
ATOM 1584 N N . VAL A 1 199 ? 127.917 1.019 59.551 1.00 74.20 198 VAL A N 1
ATOM 1585 C CA . VAL A 1 199 ? 128.347 -0.284 58.984 1.00 76.20 198 VAL A CA 1
ATOM 1586 C C . VAL A 1 199 ? 127.728 -1.460 59.797 1.00 77.61 198 VAL A C 1
ATOM 1587 O O . VAL A 1 199 ? 127.516 -2.558 59.272 1.00 78.25 198 VAL A O 1
ATOM 1589 N N . ASN A 1 200 ? 127.418 -1.200 61.069 1.00 78.55 199 ASN A N 1
ATOM 1590 C CA . ASN A 1 200 ? 126.760 -2.161 61.953 1.00 78.20 199 ASN A CA 1
ATOM 1591 C C . ASN A 1 200 ? 125.242 -2.252 61.722 1.00 79.96 199 ASN A C 1
ATOM 1592 O O . ASN A 1 200 ? 124.579 -1.220 61.665 1.00 79.08 199 ASN A O 1
ATOM 1597 N N . PRO A 1 201 ? 124.693 -3.483 61.559 1.00 82.03 200 PRO A N 1
ATOM 1598 C CA . PRO A 1 201 ? 123.233 -3.721 61.670 1.00 81.25 200 PRO A CA 1
ATOM 1599 C C . PRO A 1 201 ? 122.904 -4.643 62.866 1.00 79.66 200 PRO A C 1
ATOM 1600 O O . PRO A 1 201 ? 122.506 -5.792 62.679 1.00 79.18 200 PRO A O 1
ATOM 1604 N N . ASN A 1 202 ? 123.069 -4.134 64.087 1.00 77.90 201 ASN A N 1
ATOM 1605 C CA . ASN A 1 202 ? 123.013 -4.984 65.287 1.00 76.53 201 ASN A CA 1
ATOM 1606 C C . ASN A 1 202 ? 121.933 -4.629 66.319 1.00 75.10 201 ASN A C 1
ATOM 1607 O O . ASN A 1 202 ? 121.368 -5.538 66.949 1.00 73.61 201 ASN A O 1
ATOM 1612 N N . ALA A 1 203 ? 121.651 -3.330 66.504 1.00 72.96 202 ALA A N 1
ATOM 1613 C CA . ALA A 1 203 ? 120.698 -2.908 67.555 1.00 70.56 202 ALA A CA 1
ATOM 1614 C C . ALA A 1 203 ? 120.003 -1.514 67.409 1.00 67.29 202 ALA A C 1
ATOM 1615 O O . ALA A 1 203 ? 119.930 -0.924 66.322 1.00 65.65 202 ALA A O 1
ATOM 1617 N N . VAL A 1 204 ? 119.540 -1.020 68.559 1.00 63.57 203 VAL A N 1
ATOM 1618 C CA . VAL A 1 204 ? 118.497 -0.006 68.698 1.00 59.85 203 VAL A CA 1
ATOM 1619 C C . VAL A 1 204 ? 118.644 1.448 68.171 1.00 57.11 203 VAL A C 1
ATOM 1620 O O . VAL A 1 204 ? 119.715 1.962 67.869 1.00 56.81 203 VAL A O 1
ATOM 1630 N N . GLY A 1 206 ? 117.829 3.697 70.246 1.00 43.97 205 GLY A N 1
ATOM 1631 C CA . GLY A 1 206 ? 118.418 4.312 71.433 1.00 42.55 205 GLY A CA 1
ATOM 1632 C C . GLY A 1 206 ? 119.928 4.447 71.380 1.00 40.96 205 GLY A C 1
ATOM 1633 O O . GLY A 1 206 ? 120.498 5.292 72.067 1.00 39.97 205 GLY A O 1
ATOM 1634 N N . ASP A 1 207 ? 120.574 3.602 70.578 1.00 39.39 206 ASP A N 1
ATOM 1635 C CA . ASP A 1 207 ? 122.008 3.730 70.293 1.00 39.40 206 ASP A CA 1
ATOM 1636 C C . ASP A 1 207 ? 122.286 5.022 69.509 1.00 36.63 206 ASP A C 1
ATOM 1637 O O . ASP A 1 207 ? 123.252 5.753 69.799 1.00 33.96 206 ASP A O 1
ATOM 1642 N N . LEU A 1 208 ? 121.434 5.300 68.518 1.00 34.91 207 LEU A N 1
ATOM 1643 C CA . LEU A 1 208 ? 121.561 6.525 67.734 1.00 32.43 207 LEU A CA 1
ATOM 1644 C C . LEU A 1 208 ? 121.258 7.742 68.603 1.00 32.75 207 LEU A C 1
ATOM 1645 O O . LEU A 1 208 ? 121.992 8.743 68.564 1.00 31.65 207 LEU A O 1
ATOM 1650 N N . VAL A 1 209 ? 120.205 7.652 69.407 1.00 33.62 208 VAL A N 1
ATOM 1651 C CA . VAL A 1 209 ? 119.886 8.752 70.325 1.00 35.90 208 VAL A CA 1
ATOM 1652 C C . VAL A 1 209 ? 121.083 9.068 71.240 1.00 35.41 208 VAL A C 1
ATOM 1653 O O . VAL A 1 209 ? 121.402 10.243 71.442 1.00 35.97 208 VAL A O 1
ATOM 1657 N N . ASP A 1 210 ? 121.757 8.033 71.746 1.00 35.56 209 ASP A N 1
ATOM 1658 C CA . ASP A 1 210 ? 122.935 8.212 72.622 1.00 37.63 209 ASP A CA 1
ATOM 1659 C C . ASP A 1 210 ? 124.039 9.019 71.949 1.00 37.12 209 ASP A C 1
ATOM 1660 O O . ASP A 1 210 ? 124.581 9.981 72.535 1.00 32.94 209 ASP A O 1
ATOM 1665 N N . VAL A 1 211 ? 124.352 8.616 70.712 1.00 36.56 210 VAL A N 1
ATOM 1666 C CA . VAL A 1 211 ? 125.347 9.297 69.909 1.00 36.23 210 VAL A CA 1
ATOM 1667 C C . VAL A 1 211 ? 124.972 10.772 69.750 1.00 38.10 210 VAL A C 1
ATOM 1668 O O . VAL A 1 211 ? 125.780 11.663 70.029 1.00 39.70 210 VAL A O 1
ATOM 1672 N N . VAL A 1 212 ? 123.743 11.040 69.326 1.00 39.17 211 VAL A N 1
ATOM 1673 C CA . VAL A 1 212 ? 123.324 12.427 69.095 1.00 39.38 211 VAL A CA 1
ATOM 1674 C C . VAL A 1 212 ? 123.411 13.262 70.393 1.00 41.76 211 VAL A C 1
ATOM 1675 O O . VAL A 1 212 ? 123.803 14.436 70.360 1.00 39.61 211 VAL A O 1
ATOM 1679 N N . GLU A 1 213 ? 123.068 12.650 71.527 1.00 45.84 212 GLU A N 1
ATOM 1680 C CA . GLU A 1 213 ? 123.133 13.345 72.823 1.00 49.43 212 GLU A CA 1
ATOM 1681 C C . GLU A 1 213 ? 124.556 13.609 73.343 1.00 52.03 212 GLU A C 1
ATOM 1682 O O . GLU A 1 213 ? 124.751 14.479 74.195 1.00 55.26 212 GLU A O 1
ATOM 1688 N N . SER A 1 214 ? 125.540 12.887 72.814 1.00 52.45 213 SER A N 1
ATOM 1689 C CA . SER A 1 214 ? 126.942 13.101 73.162 1.00 51.83 213 SER A CA 1
ATOM 1690 C C . SER A 1 214 ? 127.559 14.320 72.491 1.00 51.33 213 SER A C 1
ATOM 1691 O O . SER A 1 214 ? 128.477 14.927 73.039 1.00 53.00 213 SER A O 1
ATOM 1694 N N . ASP A 1 215 ? 127.085 14.637 71.292 1.00 50.49 214 ASP A N 1
ATOM 1695 C CA . ASP A 1 215 ? 127.556 15.774 70.496 1.00 51.48 214 ASP A CA 1
ATOM 1696 C C . ASP A 1 215 ? 126.487 16.874 70.569 1.00 50.48 214 ASP A C 1
ATOM 1697 O O . ASP A 1 215 ? 125.517 16.852 69.791 1.00 50.28 214 ASP A O 1
ATOM 1702 N N . PRO A 1 216 ? 126.650 17.845 71.494 1.00 49.27 215 PRO A N 1
ATOM 1703 C CA . PRO A 1 216 ? 125.559 18.811 71.709 1.00 48.57 215 PRO A CA 1
ATOM 1704 C C . PRO A 1 216 ? 125.201 19.676 70.498 1.00 48.33 215 PRO A C 1
ATOM 1705 O O . PRO A 1 216 ? 124.043 20.061 70.356 1.00 47.15 215 PRO A O 1
ATOM 1709 N N .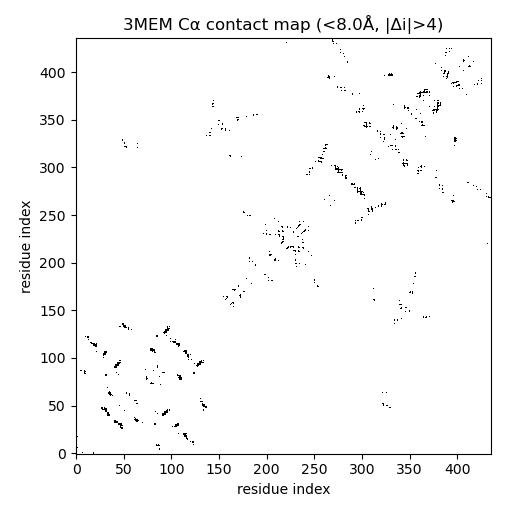 SER A 1 217 ? 126.175 19.967 69.632 1.00 49.42 216 SER A N 1
ATOM 1710 C CA . SER A 1 217 ? 125.888 20.703 68.383 1.00 50.60 216 SER A CA 1
ATOM 1711 C C . SER A 1 217 ? 125.019 19.856 67.411 1.00 50.77 216 SER A C 1
ATOM 1712 O O . SER A 1 217 ? 124.060 20.372 66.830 1.00 52.18 216 SER A O 1
ATOM 1715 N N . LEU A 1 218 ? 125.345 18.569 67.262 1.00 49.63 217 LEU A N 1
ATOM 1716 C CA . LEU A 1 218 ? 124.498 17.617 66.502 1.00 49.54 217 LEU A CA 1
ATOM 1717 C C . LEU A 1 218 ? 123.088 17.518 67.107 1.00 48.51 217 LEU A C 1
ATOM 1718 O O . LEU A 1 218 ? 122.091 17.631 66.379 1.00 49.28 217 LEU A O 1
ATOM 1723 N N . ALA A 1 219 ? 123.015 17.346 68.432 1.00 46.56 218 ALA A N 1
ATOM 1724 C CA . ALA A 1 219 ? 121.741 17.361 69.154 1.00 45.85 218 ALA A CA 1
ATOM 1725 C C . ALA A 1 219 ? 120.940 18.638 68.866 1.00 46.58 218 ALA A C 1
ATOM 1726 O O . ALA A 1 219 ? 119.711 18.592 68.715 1.00 45.08 218 ALA A O 1
ATOM 1728 N N . ALA A 1 220 ? 121.641 19.769 68.756 1.00 47.81 219 ALA A N 1
ATOM 1729 C CA . ALA A 1 220 ? 121.001 21.061 68.465 1.00 48.13 219 ALA A CA 1
ATOM 1730 C C . ALA A 1 220 ? 120.370 21.078 67.075 1.00 48.93 219 ALA A C 1
ATOM 1731 O O . ALA A 1 220 ? 119.192 21.378 66.935 1.00 49.22 219 ALA A O 1
ATOM 1733 N N . GLN A 1 221 ? 121.162 20.742 66.057 1.00 50.36 220 GLN A N 1
ATOM 1734 C CA . GLN A 1 221 ? 120.677 20.699 64.661 1.00 52.19 220 GLN A CA 1
ATOM 1735 C C . GLN A 1 221 ? 119.567 19.693 64.428 1.00 49.89 220 GLN A C 1
ATOM 1736 O O . GLN A 1 221 ? 118.635 19.961 63.649 1.00 47.54 220 GLN A O 1
ATOM 1742 N N . VAL A 1 222 ? 119.700 18.531 65.075 1.00 47.25 221 VAL A N 1
ATOM 1743 C CA . VAL A 1 222 ? 118.724 17.466 64.932 1.00 44.48 221 VAL A CA 1
ATOM 1744 C C . VAL A 1 222 ? 117.384 17.998 65.415 1.00 44.14 221 VAL A C 1
ATOM 1745 O O . VAL A 1 222 ? 116.367 17.858 64.712 1.00 44.82 221 VAL A O 1
ATOM 1749 N N . VAL A 1 223 ? 117.389 18.643 66.583 1.00 43.01 222 VAL A N 1
ATOM 1750 C CA . VAL A 1 223 ? 116.155 19.188 67.145 1.00 42.83 222 VAL A CA 1
ATOM 1751 C C . VAL A 1 223 ? 115.667 20.332 66.232 1.00 44.28 222 VAL A C 1
ATOM 1752 O O . VAL A 1 223 ? 114.465 20.439 65.954 1.00 40.50 222 VAL A O 1
ATOM 1756 N N . SER A 1 224 ? 116.609 21.152 65.752 1.00 46.76 223 SER A N 1
ATOM 1757 C CA . SER A 1 224 ? 116.305 22.188 64.757 1.00 48.33 223 SER A CA 1
ATOM 1758 C C . SER A 1 224 ? 115.594 21.556 63.561 1.00 48.82 223 SER A C 1
ATOM 1759 O O . SER A 1 224 ? 114.404 21.843 63.332 1.00 49.06 223 SER A O 1
ATOM 1762 N N . TRP A 1 225 ? 116.307 20.679 62.835 1.00 48.04 224 TRP A N 1
ATOM 1763 C CA . TRP A 1 225 ? 115.745 19.995 61.660 1.00 46.71 224 TRP A CA 1
ATOM 1764 C C . TRP A 1 225 ? 114.304 19.589 61.911 1.00 48.37 224 TRP A C 1
ATOM 1765 O O . TRP A 1 225 ? 113.411 19.943 61.140 1.00 48.04 224 TRP A O 1
ATOM 1776 N N . ALA A 1 226 ? 114.090 18.888 63.020 1.00 49.44 225 ALA A N 1
ATOM 1777 C CA . ALA A 1 226 ? 112.782 18.350 63.366 1.00 51.75 225 ALA A CA 1
ATOM 1778 C C . ALA A 1 226 ? 111.724 19.408 63.636 1.00 55.63 225 ALA A C 1
ATOM 1779 O O . ALA A 1 226 ? 110.551 19.174 63.374 1.00 56.88 225 ALA A O 1
ATOM 1781 N N . SER A 1 227 ? 112.118 20.564 64.165 1.00 61.17 226 SER A N 1
ATOM 1782 C CA . SER A 1 227 ? 111.141 21.618 64.525 1.00 64.65 226 SER A CA 1
ATOM 1783 C C . SER A 1 227 ? 111.019 22.752 63.481 1.00 65.85 226 SER A C 1
ATOM 1784 O O . SER A 1 227 ? 110.266 23.711 63.683 1.00 66.52 226 SER A O 1
ATOM 1787 N N . SER A 1 228 ? 111.722 22.615 62.358 1.00 67.60 227 SER A N 1
ATOM 1788 C CA . SER A 1 228 ? 111.686 23.614 61.297 1.00 68.91 227 SER A CA 1
ATOM 1789 C C . SER A 1 228 ? 110.375 23.513 60.501 1.00 71.83 227 SER A C 1
ATOM 1790 O O . SER A 1 228 ? 109.551 22.620 60.744 1.00 71.15 227 SER A O 1
ATOM 1793 N N . SER A 1 229 ? 110.202 24.453 59.564 1.00 75.25 228 SER A N 1
ATOM 1794 C CA . SER A 1 229 ? 109.013 24.553 58.688 1.00 76.59 228 SER A CA 1
ATOM 1795 C C . SER A 1 229 ? 108.829 23.340 57.784 1.00 77.04 228 SER A C 1
ATOM 1796 O O . SER A 1 229 ? 107.700 22.882 57.575 1.00 75.81 228 SER A O 1
ATOM 1799 N N . PHE A 1 230 ? 109.952 22.850 57.253 1.00 78.17 229 PHE A N 1
ATOM 1800 C CA . PHE A 1 230 ? 109.998 21.668 56.388 1.00 79.17 229 PHE A CA 1
ATOM 1801 C C . PHE A 1 230 ? 109.327 20.444 57.049 1.00 79.84 229 PHE A C 1
ATOM 1802 O O . PHE A 1 230 ? 108.579 19.711 56.397 1.00 80.43 229 PHE A O 1
ATOM 1810 N N . TYR A 1 231 ? 109.577 20.244 58.345 1.00 80.23 230 TYR A N 1
ATOM 1811 C CA . TYR A 1 231 ? 108.949 19.156 59.116 1.00 79.65 230 TYR A CA 1
ATOM 1812 C C . TYR A 1 231 ? 107.879 19.662 60.093 1.00 80.08 230 TYR A C 1
ATOM 1813 O O . TYR A 1 231 ? 107.263 18.861 60.799 1.00 80.43 230 TYR A O 1
ATOM 1822 N N . ALA A 1 232 ? 107.637 20.975 60.113 1.00 80.25 231 ALA A N 1
ATOM 1823 C CA . ALA A 1 232 ? 106.707 21.611 61.069 1.00 80.04 231 ALA A CA 1
ATOM 1824 C C . ALA A 1 232 ? 105.375 20.884 61.251 1.00 79.43 231 ALA A C 1
ATOM 1825 O O . ALA A 1 232 ? 104.780 20.975 62.321 1.00 79.98 231 ALA A O 1
ATOM 1827 N N . ALA A 1 233 ? 104.918 20.167 60.216 1.00 78.84 232 ALA A N 1
ATOM 1828 C CA . ALA A 1 233 ? 103.735 19.289 60.299 1.00 77.76 232 ALA A CA 1
ATOM 1829 C C . ALA A 1 233 ? 103.816 18.272 61.471 1.00 77.42 232 ALA A C 1
ATOM 1830 O O . ALA A 1 233 ? 102.824 17.616 61.813 1.00 75.48 232 ALA A O 1
ATOM 1832 N N . ALA A 1 234 ? 105.006 18.148 62.067 1.00 77.79 233 ALA A N 1
ATOM 1833 C CA . ALA A 1 234 ? 105.234 17.358 63.287 1.00 77.80 233 ALA A CA 1
ATOM 1834 C C . ALA A 1 234 ? 104.551 17.916 64.551 1.00 76.92 233 ALA A C 1
ATOM 1835 O O . ALA A 1 234 ? 103.849 17.190 65.264 1.00 77.21 233 ALA A O 1
ATOM 1837 N N . GLY A 1 235 ? 104.783 19.197 64.834 1.00 75.20 234 GLY A N 1
ATOM 1838 C CA . GLY A 1 235 ? 104.248 19.847 66.038 1.00 73.14 234 GLY A CA 1
ATOM 1839 C C . GLY A 1 235 ? 105.345 20.119 67.059 1.00 71.22 234 GLY A C 1
ATOM 1840 O O . GLY A 1 235 ? 106.487 20.451 66.682 1.00 69.31 234 GLY A O 1
ATOM 1841 N N . ARG A 1 236 ? 104.997 19.983 68.348 1.00 68.82 235 ARG A N 1
ATOM 1842 C CA . ARG A 1 236 ? 105.948 20.199 69.455 1.00 66.09 235 ARG A CA 1
ATOM 1843 C C . ARG A 1 236 ? 107.014 19.105 69.462 1.00 63.55 235 ARG A C 1
ATOM 1844 O O . ARG A 1 236 ? 106.684 17.922 69.622 1.00 62.85 235 ARG A O 1
ATOM 1846 N N . VAL A 1 237 ? 108.275 19.505 69.256 1.00 59.91 236 VAL A N 1
ATOM 1847 C CA . VAL A 1 237 ? 109.426 18.584 69.322 1.00 57.73 236 VAL A CA 1
ATOM 1848 C C . VAL A 1 237 ? 109.913 18.473 70.777 1.00 56.13 236 VAL A C 1
ATOM 1849 O O . VAL A 1 237 ? 110.481 19.418 71.315 1.00 56.00 236 VAL A O 1
ATOM 1853 N N . HIS A 1 238 ? 109.715 17.302 71.383 1.00 53.79 237 HIS A N 1
ATOM 1854 C CA . HIS A 1 238 ? 109.951 17.093 72.817 1.00 53.04 237 HIS A CA 1
ATOM 1855 C C . HIS A 1 238 ? 111.422 16.886 73.250 1.00 51.80 237 HIS A C 1
ATOM 1856 O O . HIS A 1 238 ? 111.842 17.406 74.284 1.00 52.79 237 HIS A O 1
ATOM 1863 N N . SER A 1 239 ? 112.199 16.156 72.456 1.00 48.46 238 SER A N 1
ATOM 1864 C CA . SER A 1 239 ? 113.528 15.724 72.855 1.00 44.38 238 SER A CA 1
ATOM 1865 C C . SER A 1 239 ? 114.289 15.300 71.626 1.00 43.36 238 SER A C 1
ATOM 1866 O O . SER A 1 239 ? 113.768 15.394 70.498 1.00 45.18 238 SER A O 1
ATOM 1869 N N . VAL A 1 240 ? 115.513 14.825 71.832 1.00 39.36 239 VAL A N 1
ATOM 1870 C CA . VAL A 1 240 ? 116.284 14.229 70.739 1.00 36.06 239 VAL A CA 1
ATOM 1871 C C . VAL A 1 240 ? 115.667 12.888 70.321 1.00 36.04 239 VAL A C 1
ATOM 1872 O O . VAL A 1 240 ? 115.519 12.617 69.126 1.00 34.28 239 VAL A O 1
ATOM 1876 N N . HIS A 1 241 ? 115.291 12.053 71.291 1.00 36.02 240 HIS A N 1
ATOM 1877 C CA . HIS A 1 241 ? 114.638 10.779 70.960 1.00 36.77 240 HIS A CA 1
ATOM 1878 C C . HIS A 1 241 ? 113.450 11.045 70.062 1.00 35.95 240 HIS A C 1
ATOM 1879 O O . HIS A 1 241 ? 113.259 10.357 69.073 1.00 35.28 240 HIS A O 1
ATOM 1886 N N . ASP A 1 242 ? 112.675 12.063 70.401 1.00 37.34 241 ASP A N 1
ATOM 1887 C CA . ASP A 1 242 ? 111.460 12.381 69.660 1.00 39.28 241 ASP A CA 1
ATOM 1888 C C . ASP A 1 242 ? 111.748 12.853 68.225 1.00 39.79 241 ASP A C 1
ATOM 1889 O O . ASP A 1 242 ? 111.073 12.445 67.278 1.00 39.34 241 ASP A O 1
ATOM 1894 N N . ALA A 1 243 ? 112.753 13.706 68.077 1.00 39.49 242 ALA A N 1
ATOM 1895 C CA . ALA A 1 243 ? 113.150 14.211 66.759 1.00 38.87 242 ALA A CA 1
ATOM 1896 C C . ALA A 1 243 ? 113.567 13.084 65.817 1.00 38.45 242 ALA A C 1
ATOM 1897 O O . ALA A 1 243 ? 113.188 13.091 64.647 1.00 38.72 242 ALA A O 1
ATOM 1899 N N . VAL A 1 244 ? 114.352 12.132 66.335 1.00 37.26 243 VAL A N 1
ATOM 1900 C CA . VAL A 1 244 ? 114.892 11.020 65.536 1.00 35.94 243 VAL A CA 1
ATOM 1901 C C . VAL A 1 244 ? 113.847 9.929 65.261 1.00 38.20 243 VAL A C 1
ATOM 1902 O O . VAL A 1 244 ? 113.629 9.572 64.094 1.00 38.96 243 VAL A O 1
ATOM 1906 N N . SER A 1 245 ? 113.197 9.404 66.305 1.00 39.98 244 SER A N 1
ATOM 1907 C CA . SER A 1 245 ? 112.271 8.270 66.114 1.00 41.36 244 SER A CA 1
ATOM 1908 C C . SER A 1 245 ? 110.930 8.650 65.480 1.00 40.04 244 SER A C 1
ATOM 1909 O O . SER A 1 245 ? 110.346 7.816 64.785 1.00 40.65 244 SER A O 1
ATOM 1912 N N . ARG A 1 246 ? 110.456 9.882 65.691 1.00 39.95 245 ARG A N 1
ATOM 1913 C CA . ARG A 1 246 ? 109.104 10.281 65.225 1.00 40.85 245 ARG A CA 1
ATOM 1914 C C . ARG A 1 246 ? 109.104 11.167 63.993 1.00 40.45 245 ARG A C 1
ATOM 1915 O O . ARG A 1 246 ? 108.386 10.897 63.040 1.00 45.09 245 ARG A O 1
ATOM 1923 N N . VAL A 1 247 ? 109.915 12.213 64.014 1.00 38.52 246 VAL A N 1
ATOM 1924 C CA . VAL A 1 247 ? 109.872 13.265 62.995 1.00 37.13 246 VAL A CA 1
ATOM 1925 C C . VAL A 1 247 ? 110.773 13.004 61.765 1.00 36.50 246 VAL A C 1
ATOM 1926 O O . VAL A 1 247 ? 110.303 13.004 60.641 1.00 38.05 246 VAL A O 1
ATOM 1930 N N . LEU A 1 248 ? 112.061 12.776 62.003 1.00 34.00 247 LEU A N 1
ATOM 1931 C CA . LEU A 1 248 ? 113.061 12.625 60.954 1.00 32.64 247 LEU A CA 1
ATOM 1932 C C . LEU A 1 248 ? 113.260 11.171 60.482 1.00 31.36 247 LEU A C 1
ATOM 1933 O O . LEU A 1 248 ? 113.137 10.861 59.290 1.00 29.16 247 LEU A O 1
ATOM 1938 N N . GLY A 1 249 ? 113.597 10.284 61.412 1.00 31.62 248 GLY A N 1
ATOM 1939 C CA . GLY A 1 249 ? 113.839 8.885 61.084 1.00 30.46 248 GLY A CA 1
ATOM 1940 C C . GLY A 1 249 ? 115.277 8.480 61.322 1.00 31.55 248 GLY A C 1
ATOM 1941 O O . GLY A 1 249 ? 116.189 9.305 61.238 1.00 31.39 248 GLY A O 1
ATOM 1942 N N . PHE A 1 250 ? 115.451 7.196 61.633 1.00 30.79 249 PHE A N 1
ATOM 1943 C CA . PHE A 1 250 ? 116.722 6.580 61.979 1.00 29.29 249 PHE A CA 1
ATOM 1944 C C . PHE A 1 250 ? 117.826 6.734 60.940 1.00 29.26 249 PHE A C 1
ATOM 1945 O O . PHE A 1 250 ? 118.888 7.284 61.236 1.00 29.05 249 PHE A O 1
ATOM 1953 N N . ASP A 1 251 ? 117.598 6.193 59.748 1.00 30.51 250 ASP A N 1
ATOM 1954 C CA . ASP A 1 251 ? 118.576 6.279 58.678 1.00 30.55 250 ASP A CA 1
ATOM 1955 C C . ASP A 1 251 ? 118.869 7.724 58.289 1.00 27.91 250 ASP A C 1
ATOM 1956 O O . ASP A 1 251 ? 120.019 8.072 58.078 1.00 28.56 250 ASP A O 1
ATOM 1961 N N . LEU A 1 252 ? 117.846 8.555 58.170 1.00 24.05 251 LEU A N 1
ATOM 1962 C CA . LEU A 1 252 ? 118.084 9.924 57.707 1.00 24.92 251 LEU A CA 1
ATOM 1963 C C . LEU A 1 252 ? 119.033 10.624 58.663 1.00 26.84 251 LEU A C 1
ATOM 1964 O O . LEU A 1 252 ? 120.042 11.207 58.252 1.00 26.45 251 LEU A O 1
ATOM 1969 N N . VAL A 1 253 ? 118.728 10.533 59.947 1.00 26.24 252 VAL A N 1
ATOM 1970 C CA . VAL A 1 253 ? 119.562 11.178 60.951 1.00 27.24 252 VAL A CA 1
ATOM 1971 C C . VAL A 1 253 ? 120.975 10.628 60.967 1.00 25.91 252 VAL A C 1
ATOM 1972 O O . VAL A 1 253 ? 121.931 11.373 61.095 1.00 26.82 252 VAL A O 1
ATOM 1984 N N . ASN A 1 255 ? 122.552 9.378 58.427 1.00 23.36 254 ASN A N 1
ATOM 1985 C CA . ASN A 1 255 ? 123.208 9.741 57.207 1.00 24.27 254 ASN A CA 1
ATOM 1986 C C . ASN A 1 255 ? 123.559 11.204 57.191 1.00 24.65 254 ASN A C 1
ATOM 1987 O O . ASN A 1 255 ? 124.702 11.550 56.893 1.00 24.94 254 ASN A O 1
ATOM 1992 N N . LEU A 1 256 ? 122.616 12.063 57.551 1.00 25.80 255 LEU A N 1
ATOM 1993 C CA . LEU A 1 256 ? 122.891 13.488 57.583 1.00 26.95 255 LEU A CA 1
ATOM 1994 C C . LEU A 1 256 ? 123.991 13.810 58.626 1.00 28.52 255 LEU A C 1
ATOM 1995 O O . LEU A 1 256 ? 124.891 14.625 58.346 1.00 26.93 255 LEU A O 1
ATOM 2000 N N . ALA A 1 257 ? 123.924 13.149 59.787 1.00 26.41 256 ALA A N 1
ATOM 2001 C CA . ALA A 1 257 ? 124.926 13.289 60.852 1.00 27.57 256 ALA A CA 1
ATOM 2002 C C . ALA A 1 257 ? 126.291 12.990 60.352 1.00 28.47 256 ALA A C 1
ATOM 2003 O O . ALA A 1 257 ? 127.237 13.707 60.658 1.00 32.12 256 ALA A O 1
ATOM 2013 N N . GLY A 1 259 ? 127.219 13.006 57.243 1.00 30.70 258 GLY A N 1
ATOM 2014 C CA . GLY A 1 259 ? 127.557 14.008 56.259 1.00 33.03 258 GLY A CA 1
ATOM 2015 C C . GLY A 1 259 ? 128.134 15.253 56.915 1.00 34.15 258 GLY A C 1
ATOM 2016 O O . GLY A 1 259 ? 129.126 15.785 56.415 1.00 35.35 258 GLY A O 1
ATOM 2017 N N . LEU A 1 260 ? 127.542 15.708 58.031 1.00 32.59 259 LEU A N 1
ATOM 2018 C CA . LEU A 1 260 ? 128.029 16.928 58.696 1.00 31.56 259 LEU A CA 1
ATOM 2019 C C . LEU A 1 260 ? 129.367 16.684 59.328 1.00 30.20 259 LEU A C 1
ATOM 2020 O O . LEU A 1 260 ? 130.249 17.513 59.207 1.00 31.12 259 LEU A O 1
ATOM 2025 N N . ALA A 1 261 ? 129.531 15.522 59.943 1.00 30.62 260 ALA A N 1
ATOM 2026 C CA . ALA A 1 261 ? 130.763 15.165 60.626 1.00 31.97 260 ALA A CA 1
ATOM 2027 C C . ALA A 1 261 ? 131.939 15.114 59.670 1.00 35.60 260 ALA A C 1
ATOM 2028 O O . ALA A 1 261 ? 132.982 15.724 59.929 1.00 39.85 260 ALA A O 1
ATOM 2030 N N . LEU A 1 262 ? 131.793 14.420 58.556 1.00 36.49 261 LEU A N 1
ATOM 2031 C CA . LEU A 1 262 ? 132.902 14.345 57.604 1.00 37.06 261 LEU A CA 1
ATOM 2032 C C . LEU A 1 262 ? 133.263 15.735 56.993 1.00 37.99 261 LEU A C 1
ATOM 2033 O O . LEU A 1 262 ? 134.408 15.968 56.653 1.00 39.78 261 LEU A O 1
ATOM 2038 N N . GLY A 1 263 ? 132.319 16.666 56.913 1.00 37.97 262 GLY A N 1
ATOM 2039 C CA . GLY A 1 263 ? 132.587 17.990 56.347 1.00 38.11 262 GLY A CA 1
ATOM 2040 C C . GLY A 1 263 ? 133.051 19.109 57.285 1.00 38.45 262 GLY A C 1
ATOM 2041 O O . GLY A 1 263 ? 133.340 20.209 56.813 1.00 35.91 262 GLY A O 1
ATOM 2042 N N . ARG A 1 264 ? 133.072 18.868 58.597 1.00 40.43 263 ARG A N 1
ATOM 2043 C CA . ARG A 1 264 ? 133.548 19.875 59.571 1.00 44.32 263 ARG A CA 1
ATOM 2044 C C . ARG A 1 264 ? 135.061 20.009 59.457 1.00 43.79 263 ARG A C 1
ATOM 2045 O O . ARG A 1 264 ? 135.642 20.999 59.883 1.00 40.74 263 ARG A O 1
ATOM 2053 N N . ALA A 1 265 ? 135.676 18.954 58.918 1.00 44.76 264 ALA A N 1
ATOM 2054 C CA . ALA A 1 265 ? 137.111 18.877 58.660 1.00 46.82 264 ALA A CA 1
ATOM 2055 C C . ALA A 1 265 ? 137.586 19.837 57.525 1.00 46.07 264 ALA A C 1
ATOM 2056 O O . ALA A 1 265 ? 138.804 20.047 57.332 1.00 48.82 264 ALA A O 1
ATOM 2058 N N . LEU A 1 266 ? 136.624 20.406 56.796 1.00 41.18 265 LEU A N 1
ATOM 2059 C CA . LEU A 1 266 ? 136.891 21.120 55.570 1.00 37.89 265 LEU A CA 1
ATOM 2060 C C . LEU A 1 266 ? 136.313 22.541 55.530 1.00 33.43 265 LEU A C 1
ATOM 2061 O O . LEU A 1 266 ? 135.292 22.854 56.123 1.00 31.80 265 LEU A O 1
ATOM 2066 N N . LYS A 1 267 ? 137.027 23.407 54.841 1.00 30.47 266 LYS A N 1
ATOM 2067 C CA . LYS A 1 267 ? 136.595 24.769 54.615 1.00 28.41 266 LYS A CA 1
ATOM 2068 C C . LYS A 1 267 ? 135.548 24.779 53.524 1.00 26.52 266 LYS A C 1
ATOM 2069 O O . LYS A 1 267 ? 135.455 23.828 52.729 1.00 26.44 266 LYS A O 1
ATOM 2075 N N . HIS A 1 268 ? 134.816 25.893 53.464 1.00 25.51 267 HIS A N 1
ATOM 2076 C CA . HIS A 1 268 ? 133.909 26.180 52.361 1.00 26.12 267 HIS A CA 1
ATOM 2077 C C . HIS A 1 268 ? 134.748 26.435 51.122 1.00 23.66 267 HIS A C 1
ATOM 2078 O O . HIS A 1 268 ? 135.753 27.145 51.174 1.00 22.99 267 HIS A O 1
ATOM 2085 N N . PRO A 1 269 ? 134.333 25.870 49.998 1.00 20.72 268 PRO A N 1
ATOM 2086 C CA . PRO A 1 269 ? 135.011 26.202 48.774 1.00 20.28 268 PRO A CA 1
ATOM 2087 C C . PRO A 1 269 ? 134.984 27.705 48.527 1.00 21.44 268 PRO A C 1
ATOM 2088 O O . PRO A 1 269 ? 133.995 28.345 48.840 1.00 22.63 268 PRO A O 1
ATOM 2092 N N . GLN A 1 270 ? 136.045 28.241 47.933 1.00 20.69 269 GLN A N 1
ATOM 2093 C CA . GLN A 1 270 ? 136.146 29.672 47.636 1.00 21.66 269 GLN A CA 1
ATOM 2094 C C . GLN A 1 270 ? 135.801 30.068 46.194 1.00 21.29 269 GLN A C 1
ATOM 2095 O O . GLN A 1 270 ? 135.975 31.215 45.769 1.00 17.91 269 GLN A O 1
ATOM 2101 N N . ASP A 1 271 ? 135.295 29.114 45.442 1.00 21.34 270 ASP A N 1
ATOM 2102 C CA . ASP A 1 271 ? 134.827 29.379 44.102 1.00 22.50 270 ASP A CA 1
ATOM 2103 C C . ASP A 1 271 ? 133.750 28.345 43.804 1.00 20.02 270 ASP A C 1
ATOM 2104 O O . ASP A 1 271 ? 133.491 27.481 44.620 1.00 16.57 270 ASP A O 1
ATOM 2109 N N . HIS A 1 272 ? 133.107 28.487 42.656 1.00 20.94 271 HIS A N 1
ATOM 2110 C CA . HIS A 1 272 ? 132.000 27.626 42.273 1.00 20.80 271 HIS A CA 1
ATOM 2111 C C . HIS A 1 272 ? 131.745 27.776 40.805 1.00 19.84 271 HIS A C 1
ATOM 2112 O O . HIS A 1 272 ? 131.942 28.855 40.253 1.00 23.30 271 HIS A O 1
ATOM 2119 N N . PRO A 1 273 ? 131.329 26.689 40.150 1.00 20.72 272 PRO A N 1
ATOM 2120 C CA . PRO A 1 273 ? 131.006 26.883 38.732 1.00 20.51 272 PRO A CA 1
ATOM 2121 C C . PRO A 1 273 ? 129.610 27.484 38.582 1.00 21.00 272 PRO A C 1
ATOM 2122 O O . PRO A 1 273 ? 128.636 26.867 38.970 1.00 22.96 272 PRO A O 1
ATOM 2126 N N . ASP A 1 274 ? 129.529 28.696 38.049 1.00 21.40 273 ASP A N 1
ATOM 2127 C CA . ASP A 1 274 ? 128.266 29.350 37.817 1.00 19.07 273 ASP A CA 1
ATOM 2128 C C . ASP A 1 274 ? 127.308 28.548 36.965 1.00 20.25 273 ASP A C 1
ATOM 2129 O O . ASP A 1 274 ? 127.648 28.056 35.856 1.00 22.55 273 ASP A O 1
ATOM 2134 N N . GLY A 1 275 ? 126.075 28.462 37.432 1.00 20.22 274 GLY A N 1
ATOM 2135 C CA . GLY A 1 275 ? 125.040 27.745 36.710 1.00 21.45 274 GLY A CA 1
ATOM 2136 C C . GLY A 1 275 ? 124.893 26.323 37.220 1.00 21.85 274 GLY A C 1
ATOM 2137 O O . GLY A 1 275 ? 123.948 25.635 36.891 1.00 23.19 274 GLY A O 1
ATOM 2138 N N . TYR A 1 276 ? 125.830 25.879 38.032 1.00 23.38 275 TYR A N 1
ATOM 2139 C CA . TYR A 1 276 ? 125.748 24.546 38.626 1.00 22.75 275 TYR A CA 1
ATOM 2140 C C . TYR A 1 276 ? 125.107 24.672 39.993 1.00 21.56 275 TYR A C 1
ATOM 2141 O O . TYR A 1 276 ? 125.332 25.635 40.689 1.00 22.59 275 TYR A O 1
ATOM 2150 N N . VAL A 1 277 ? 124.337 23.667 40.384 1.00 23.71 276 VAL A N 1
ATOM 2151 C CA . VAL A 1 277 ? 123.736 23.640 41.704 1.00 22.17 276 VAL A CA 1
ATOM 2152 C C . VAL A 1 277 ? 124.805 23.697 42.773 1.00 21.74 276 VAL A C 1
ATOM 2153 O O . VAL A 1 277 ? 125.930 23.322 42.565 1.00 26.97 276 VAL A O 1
ATOM 2157 N N . ASP A 1 278 ? 124.435 24.181 43.929 1.00 23.84 277 ASP A N 1
ATOM 2158 C CA . ASP A 1 278 ? 125.312 24.303 45.064 1.00 25.11 277 ASP A CA 1
ATOM 2159 C C . ASP A 1 278 ? 125.572 22.926 45.696 1.00 25.20 277 ASP A C 1
ATOM 2160 O O . ASP A 1 278 ? 124.865 21.959 45.447 1.00 24.46 277 ASP A O 1
ATOM 2165 N N . TYR A 1 279 ? 126.614 22.852 46.503 1.00 22.01 278 TYR A N 1
ATOM 2166 C CA . TYR A 1 279 ? 127.046 21.575 47.066 1.00 21.73 278 TYR A CA 1
ATOM 2167 C C . TYR A 1 279 ? 125.935 20.720 47.726 1.00 21.39 278 TYR A C 1
ATOM 2168 O O . TYR A 1 279 ? 125.762 19.528 47.370 1.00 22.48 278 TYR A O 1
ATOM 2177 N N . TRP A 1 280 ? 125.225 21.284 48.700 1.00 21.26 279 TRP A N 1
ATOM 2178 C CA . TRP A 1 280 ? 124.164 20.531 49.398 1.00 21.99 279 TRP A CA 1
ATOM 2179 C C . TRP A 1 280 ? 122.991 20.138 48.496 1.00 22.18 279 TRP A C 1
ATOM 2180 O O . TRP A 1 280 ? 122.409 19.088 48.724 1.00 20.67 279 TRP A O 1
ATOM 2191 N N . GLN A 1 281 ? 122.663 20.935 47.478 1.00 21.04 280 GLN A N 1
ATOM 2192 C CA . GLN A 1 281 ? 121.613 20.541 46.540 1.00 23.58 280 GLN A CA 1
ATOM 2193 C C . GLN A 1 281 ? 122.034 19.313 45.738 1.00 21.93 280 GLN A C 1
ATOM 2194 O O . GLN A 1 281 ? 121.260 18.409 45.567 1.00 21.02 280 GLN A O 1
ATOM 2200 N N . GLN A 1 282 ? 123.253 19.306 45.236 1.00 20.01 281 GLN A N 1
ATOM 2201 C CA . GLN A 1 282 ? 123.790 18.146 44.550 1.00 18.97 281 GLN A CA 1
ATOM 2202 C C . GLN A 1 282 ? 123.815 16.925 45.478 1.00 19.27 281 GLN A C 1
ATOM 2203 O O . GLN A 1 282 ? 123.478 15.839 45.047 1.00 17.59 281 GLN A O 1
ATOM 2209 N N . ALA A 1 283 ? 124.138 17.102 46.750 1.00 18.09 282 ALA A N 1
ATOM 2210 C CA . ALA A 1 283 ? 124.192 15.971 47.647 1.00 15.92 282 ALA A CA 1
ATOM 2211 C C . ALA A 1 283 ? 122.801 15.382 47.841 1.00 18.95 282 ALA A C 1
ATOM 2212 O O . ALA A 1 283 ? 122.618 14.169 47.737 1.00 22.27 282 ALA A O 1
ATOM 2214 N N . ILE A 1 284 ? 121.823 16.242 48.101 1.00 19.62 283 ILE A N 1
ATOM 2215 C CA . ILE A 1 284 ? 120.464 15.805 48.402 1.00 19.10 283 ILE A CA 1
ATOM 2216 C C . ILE A 1 284 ? 119.818 15.186 47.183 1.00 19.33 283 ILE A C 1
ATOM 2217 O O . ILE A 1 284 ? 119.116 14.225 47.306 1.00 20.71 283 ILE A O 1
ATOM 2222 N N . TRP A 1 285 ? 120.040 15.760 46.012 1.00 19.66 284 TRP A N 1
ATOM 2223 C CA . TRP A 1 285 ? 119.503 15.216 44.773 1.00 21.62 284 TRP A CA 1
ATOM 2224 C C . TRP A 1 285 ? 119.942 13.764 44.541 1.00 20.82 284 TRP A C 1
ATOM 2225 O O . TRP A 1 285 ? 119.136 12.903 44.278 1.00 20.57 284 TRP A O 1
ATOM 2236 N N . GLN A 1 286 ? 121.242 13.521 44.576 1.00 21.98 285 GLN A N 1
ATOM 2237 C CA . GLN A 1 286 ? 121.786 12.161 44.414 1.00 22.40 285 GLN A CA 1
ATOM 2238 C C . GLN A 1 286 ? 121.446 11.198 45.571 1.00 21.03 285 GLN A C 1
ATOM 2239 O O . GLN A 1 286 ? 121.276 9.986 45.324 1.00 18.83 285 GLN A O 1
ATOM 2245 N N . ALA A 1 287 ? 121.375 11.719 46.804 1.00 19.27 286 ALA A N 1
ATOM 2246 C CA . ALA A 1 287 ? 120.987 10.890 47.953 1.00 19.17 286 ALA A CA 1
ATOM 2247 C C . ALA A 1 287 ? 119.562 10.340 47.754 1.00 21.79 286 ALA A C 1
ATOM 2248 O O . ALA A 1 287 ? 119.328 9.131 47.887 1.00 19.55 286 ALA A O 1
ATOM 2250 N N . GLN A 1 288 ? 118.632 11.227 47.408 1.00 23.78 287 GLN A N 1
ATOM 2251 C CA . GLN A 1 288 ? 117.235 10.836 47.189 1.00 26.84 287 GLN A CA 1
ATOM 2252 C C . GLN A 1 288 ? 117.122 9.909 45.948 1.00 27.25 287 GLN A C 1
ATOM 2253 O O . GLN A 1 288 ? 116.380 8.921 45.962 1.00 27.60 287 GLN A O 1
ATOM 2259 N N . SER A 1 289 ? 117.859 10.256 44.890 1.00 24.05 288 SER A N 1
ATOM 2260 C CA . SER A 1 289 ? 117.897 9.480 43.663 1.00 21.31 288 SER A CA 1
ATOM 2261 C C . SER A 1 289 ? 118.349 8.060 43.928 1.00 21.99 288 SER A C 1
ATOM 2262 O O . SER A 1 289 ? 117.685 7.108 43.556 1.00 23.17 288 SER A O 1
ATOM 2265 N N . ALA A 1 290 ? 119.484 7.920 44.585 1.00 25.02 289 ALA A N 1
ATOM 2266 C CA . ALA A 1 290 ? 120.051 6.599 44.877 1.00 21.87 289 ALA A CA 1
ATOM 2267 C C . ALA A 1 290 ? 119.094 5.777 45.738 1.00 20.23 289 ALA A C 1
ATOM 2268 O O . ALA A 1 290 ? 118.927 4.602 45.536 1.00 21.04 289 ALA A O 1
ATOM 2270 N N . GLY A 1 291 ? 118.465 6.400 46.710 1.00 22.44 290 GLY A N 1
ATOM 2271 C CA . GLY A 1 291 ? 117.505 5.689 47.540 1.00 23.33 290 GLY A CA 1
ATOM 2272 C C . GLY A 1 291 ? 116.270 5.203 46.782 1.00 23.40 290 GLY A C 1
ATOM 2273 O O . GLY A 1 291 ? 115.761 4.141 47.079 1.00 22.73 290 GLY A O 1
ATOM 2274 N N . ILE A 1 292 ? 115.784 5.991 45.818 1.00 23.01 291 ILE A N 1
ATOM 2275 C CA . ILE A 1 292 ? 114.654 5.603 44.986 1.00 20.46 291 ILE A CA 1
ATOM 2276 C C . ILE A 1 292 ? 115.084 4.436 44.114 1.00 21.64 291 ILE A C 1
ATOM 2277 O O . ILE A 1 292 ? 114.389 3.424 44.035 1.00 23.87 291 ILE A O 1
ATOM 2282 N N . LEU A 1 293 ? 116.234 4.547 43.473 1.00 22.19 292 LEU A N 1
ATOM 2283 C CA . LEU A 1 293 ? 116.653 3.496 42.568 1.00 22.68 292 LEU A CA 1
ATOM 2284 C C . LEU A 1 293 ? 116.878 2.196 43.322 1.00 26.09 292 LEU A C 1
ATOM 2285 O O . LEU A 1 293 ? 116.479 1.144 42.832 1.00 25.90 292 LEU A O 1
ATOM 2290 N N . ALA A 1 294 ? 117.463 2.265 44.516 1.00 25.04 293 ALA A N 1
ATOM 2291 C CA . ALA A 1 294 ? 117.696 1.066 45.310 1.00 24.81 293 ALA A CA 1
ATOM 2292 C C . ALA A 1 294 ? 116.378 0.412 45.626 1.00 25.58 293 ALA A C 1
ATOM 2293 O O . ALA A 1 294 ? 116.215 -0.775 45.422 1.00 30.03 293 ALA A O 1
ATOM 2295 N N . SER A 1 295 ? 115.431 1.182 46.134 1.00 26.71 294 SER A N 1
ATOM 2296 C CA . SER A 1 295 ? 114.109 0.640 46.495 1.00 26.34 294 SER A CA 1
ATOM 2297 C C . SER A 1 295 ? 113.359 -0.017 45.313 1.00 23.66 294 SER A C 1
ATOM 2298 O O . SER A 1 295 ? 112.556 -0.910 45.532 1.00 24.96 294 SER A O 1
ATOM 2317 N N . PRO A 1 298 ? 114.910 -5.492 42.254 1.00 24.25 297 PRO A N 1
ATOM 2318 C CA . PRO A 1 298 ? 114.119 -6.691 42.679 1.00 27.96 297 PRO A CA 1
ATOM 2319 C C . PRO A 1 298 ? 114.491 -7.167 44.075 1.00 31.60 297 PRO A C 1
ATOM 2320 O O . PRO A 1 298 ? 115.604 -6.879 44.484 1.00 29.99 297 PRO A O 1
ATOM 2324 N N . ARG A 1 299 ? 113.599 -7.872 44.797 1.00 38.44 298 ARG A N 1
ATOM 2325 C CA . ARG A 1 299 ? 113.912 -8.326 46.197 1.00 44.26 298 ARG A CA 1
ATOM 2326 C C . ARG A 1 299 ? 115.279 -8.994 46.379 1.00 45.42 298 ARG A C 1
ATOM 2327 O O . ARG A 1 299 ? 116.103 -8.544 47.188 1.00 47.33 298 ARG A O 1
ATOM 2335 N N . GLY A 1 300 ? 115.535 -10.049 45.613 1.00 46.72 299 GLY A N 1
ATOM 2336 C CA . GLY A 1 300 ? 116.789 -10.802 45.763 1.00 47.59 299 GLY A CA 1
ATOM 2337 C C . GLY A 1 300 ? 118.068 -10.091 45.337 1.00 47.59 299 GLY A C 1
ATOM 2338 O O . GLY A 1 300 ? 119.133 -10.696 45.323 1.00 49.38 299 GLY A O 1
ATOM 2339 N N . GLN A 1 301 ? 117.974 -8.820 44.975 1.00 46.61 300 GLN A N 1
ATOM 2340 C CA . GLN A 1 301 ? 119.111 -8.079 44.414 1.00 47.02 300 GLN A CA 1
ATOM 2341 C C . GLN A 1 301 ? 119.137 -6.612 44.916 1.00 42.46 300 GLN A C 1
ATOM 2342 O O . GLN A 1 301 ? 119.858 -5.789 44.380 1.00 42.35 300 GLN A O 1
ATOM 2348 N N . ARG A 1 302 ? 118.397 -6.320 45.979 1.00 39.28 301 ARG A N 1
ATOM 2349 C CA . ARG A 1 302 ? 118.172 -4.956 46.430 1.00 38.57 301 ARG A CA 1
ATOM 2350 C C . ARG A 1 302 ? 119.274 -4.432 47.378 1.00 38.04 301 ARG A C 1
ATOM 2351 O O . ARG A 1 302 ? 119.502 -5.012 48.433 1.00 41.45 301 ARG A O 1
ATOM 2359 N N . PRO A 1 303 ? 119.959 -3.331 47.022 1.00 35.76 302 PRO A N 1
ATOM 2360 C CA . PRO A 1 303 ? 120.949 -2.752 47.934 1.00 35.17 302 PRO A CA 1
ATOM 2361 C C . PRO A 1 303 ? 120.325 -2.148 49.187 1.00 35.38 302 PRO A C 1
ATOM 2362 O O . PRO A 1 303 ? 119.125 -1.863 49.207 1.00 38.07 302 PRO A O 1
ATOM 2366 N N . LEU A 1 304 ? 121.142 -1.953 50.220 1.00 35.25 303 LEU A N 1
ATOM 2367 C CA . LEU A 1 304 ? 120.668 -1.422 51.494 1.00 34.57 303 LEU A CA 1
ATOM 2368 C C . LEU A 1 304 ? 120.358 0.053 51.270 1.00 34.87 303 LEU A C 1
ATOM 2369 O O . LEU A 1 304 ? 121.214 0.798 50.784 1.00 36.19 303 LEU A O 1
ATOM 2374 N N . PHE A 1 305 ? 119.132 0.462 51.592 1.00 33.79 304 PHE A N 1
ATOM 2375 C CA . PHE A 1 305 ? 118.647 1.822 51.302 1.00 30.71 304 PHE A CA 1
ATOM 2376 C C . PHE A 1 305 ? 119.537 2.886 51.976 1.00 29.67 304 PHE A C 1
ATOM 2377 O O . PHE A 1 305 ? 119.900 3.881 51.358 1.00 27.62 304 PHE A O 1
ATOM 2385 N N . GLY A 1 306 ? 119.884 2.644 53.238 1.00 28.13 305 GLY A N 1
ATOM 2386 C CA . GLY A 1 306 ? 120.657 3.566 54.038 1.00 27.45 305 GLY A CA 1
ATOM 2387 C C . GLY A 1 306 ? 122.021 3.866 53.474 1.00 26.91 305 GLY A C 1
ATOM 2388 O O . GLY A 1 306 ? 122.461 5.018 53.530 1.00 28.69 305 GLY A O 1
ATOM 2389 N N . LEU A 1 307 ? 122.664 2.847 52.897 1.00 23.38 306 LEU A N 1
ATOM 2390 C CA . LEU A 1 307 ? 123.962 3.005 52.315 1.00 23.49 306 LEU A CA 1
ATOM 2391 C C . LEU A 1 307 ? 123.851 3.640 50.936 1.00 22.31 306 LEU A C 1
ATOM 2392 O O . LEU A 1 307 ? 124.735 4.358 50.513 1.00 21.18 306 LEU A O 1
ATOM 2397 N N . ALA A 1 308 ? 122.761 3.389 50.236 1.00 22.38 307 ALA A N 1
ATOM 2398 C CA . ALA A 1 308 ? 122.578 3.971 48.916 1.00 20.78 307 ALA A CA 1
ATOM 2399 C C . ALA A 1 308 ? 122.375 5.472 49.098 1.00 21.27 307 ALA A C 1
ATOM 2400 O O . ALA A 1 308 ? 123.045 6.268 48.441 1.00 20.96 307 ALA A O 1
ATOM 2402 N N . TYR A 1 309 ? 121.478 5.856 50.015 1.00 20.32 308 TYR A N 1
ATOM 2403 C CA . TYR A 1 309 ? 121.247 7.274 50.306 1.00 19.72 308 TYR A CA 1
ATOM 2404 C C . TYR A 1 309 ? 122.567 7.945 50.743 1.00 20.69 308 TYR A C 1
ATOM 2405 O O . TYR A 1 309 ? 122.884 9.054 50.309 1.00 21.52 308 TYR A O 1
ATOM 2414 N N . LEU A 1 310 ? 123.351 7.247 51.552 1.00 21.12 309 LEU A N 1
ATOM 2415 C CA . LEU A 1 310 ? 124.623 7.811 52.070 1.00 21.27 309 LEU A CA 1
ATOM 2416 C C . LEU A 1 310 ? 125.628 8.042 50.971 1.00 20.57 309 LEU A C 1
ATOM 2417 O O . LEU A 1 310 ? 126.260 9.105 50.921 1.00 21.54 309 LEU A O 1
ATOM 2422 N N . ALA A 1 311 ? 125.777 7.036 50.121 1.00 19.75 310 ALA A N 1
ATOM 2423 C CA . ALA A 1 311 ? 126.612 7.128 48.928 1.00 20.48 310 ALA A CA 1
ATOM 2424 C C . ALA A 1 311 ? 126.185 8.342 48.103 1.00 21.55 310 ALA A C 1
ATOM 2425 O O . ALA A 1 311 ? 127.020 9.149 47.677 1.00 22.03 310 ALA A O 1
ATOM 2427 N N . GLY A 1 312 ? 124.885 8.514 47.924 1.00 20.80 311 GLY A N 1
ATOM 2428 C CA . GLY A 1 312 ? 124.401 9.689 47.189 1.00 22.01 311 GLY A CA 1
ATOM 2429 C C . GLY A 1 312 ? 124.755 11.001 47.885 1.00 21.11 311 GLY A C 1
ATOM 2430 O O . GLY A 1 312 ? 125.248 11.938 47.246 1.00 20.79 311 GLY A O 1
ATOM 2431 N N . LEU A 1 313 ? 124.518 11.062 49.190 1.00 18.78 312 LEU A N 1
ATOM 2432 C CA . LEU A 1 313 ? 124.784 12.270 49.953 1.00 21.73 312 LEU A CA 1
ATOM 2433 C C . LEU A 1 313 ? 126.271 12.645 49.880 1.00 22.57 312 LEU A C 1
ATOM 2434 O O . LEU A 1 313 ? 126.631 13.822 49.822 1.00 24.34 312 LEU A O 1
ATOM 2439 N N . LEU A 1 314 ? 127.136 11.637 49.874 1.00 22.51 313 LEU A N 1
ATOM 2440 C CA . LEU A 1 314 ? 128.579 11.854 49.882 1.00 21.41 313 LEU A CA 1
ATOM 2441 C C . LEU A 1 314 ? 129.248 11.790 48.502 1.00 19.94 313 LEU A C 1
ATOM 2442 O O . LEU A 1 314 ? 130.449 11.977 48.391 1.00 19.11 313 LEU A O 1
ATOM 2447 N N . HIS A 1 315 ? 128.496 11.556 47.438 1.00 21.98 314 HIS A N 1
ATOM 2448 C CA . HIS A 1 315 ? 129.153 11.260 46.146 1.00 22.22 314 HIS A CA 1
ATOM 2449 C C . HIS A 1 315 ? 130.140 12.297 45.665 1.00 21.50 314 HIS A C 1
ATOM 2450 O O . HIS A 1 315 ? 131.080 11.967 44.918 1.00 18.32 314 HIS A O 1
ATOM 2457 N N . ASN A 1 316 ? 129.887 13.546 46.067 1.00 19.88 315 ASN A N 1
ATOM 2458 C CA . ASN A 1 316 ? 130.605 14.687 45.561 1.00 22.47 315 ASN A CA 1
ATOM 2459 C C . ASN A 1 316 ? 131.482 15.339 46.642 1.00 21.35 315 ASN A C 1
ATOM 2460 O O . ASN A 1 316 ? 131.827 16.486 46.571 1.00 22.18 315 ASN A O 1
ATOM 2465 N N . PHE A 1 317 ? 131.868 14.577 47.631 1.00 19.83 316 PHE A N 1
ATOM 2466 C CA . PHE A 1 317 ? 132.595 15.118 48.751 1.00 20.30 316 PHE A CA 1
ATOM 2467 C C . PHE A 1 317 ? 133.969 15.623 48.362 1.00 19.68 316 PHE A C 1
ATOM 2468 O O . PHE A 1 317 ? 134.535 16.492 49.017 1.00 18.07 316 PHE A O 1
ATOM 2476 N N . GLY A 1 318 ? 134.520 15.044 47.312 1.00 19.32 317 GLY A N 1
ATOM 2477 C CA . GLY A 1 318 ? 135.829 15.439 46.849 1.00 22.59 317 GLY A CA 1
ATOM 2478 C C . GLY A 1 318 ? 135.901 16.867 46.310 1.00 21.87 317 GLY A C 1
ATOM 2479 O O . GLY A 1 318 ? 136.984 17.373 46.095 1.00 19.74 317 GLY A O 1
ATOM 2480 N N . HIS A 1 319 ? 134.738 17.474 46.072 1.00 20.49 318 HIS A N 1
ATOM 2481 C CA . HIS A 1 319 ? 134.594 18.867 45.628 1.00 20.42 318 HIS A CA 1
ATOM 2482 C C . HIS A 1 319 ? 135.161 19.745 46.756 1.00 22.67 318 HIS A C 1
ATOM 2483 O O . HIS A 1 319 ? 135.974 20.639 46.501 1.00 20.46 318 HIS A O 1
ATOM 2490 N N . LEU A 1 320 ? 134.778 19.420 47.993 1.00 20.73 319 LEU A N 1
ATOM 2491 C CA . LEU A 1 320 ? 135.235 20.139 49.170 1.00 19.98 319 LEU A CA 1
ATOM 2492 C C . LEU A 1 320 ? 136.745 19.942 49.343 1.00 19.42 319 LEU A C 1
ATOM 2493 O O . LEU A 1 320 ? 137.477 20.886 49.588 1.00 22.56 319 LEU A O 1
ATOM 2498 N N . VAL A 1 321 ? 137.223 18.727 49.144 1.00 20.21 320 VAL A N 1
ATOM 2499 C CA . VAL A 1 321 ? 138.626 18.454 49.324 1.00 18.52 320 VAL A CA 1
ATOM 2500 C C . VAL A 1 321 ? 139.470 19.168 48.272 1.00 21.91 320 VAL A C 1
ATOM 2501 O O . VAL A 1 321 ? 140.407 19.891 48.612 1.00 22.25 320 VAL A O 1
ATOM 2505 N N . LEU A 1 322 ? 139.134 19.012 46.989 1.00 22.04 321 LEU A N 1
ATOM 2506 C CA . LEU A 1 322 ? 139.873 19.708 45.956 1.00 20.40 321 LEU A CA 1
ATOM 2507 C C . LEU A 1 322 ? 139.860 21.236 46.182 1.00 18.77 321 LEU A C 1
ATOM 2508 O O . LEU A 1 322 ? 140.893 21.892 46.046 1.00 18.13 321 LEU A O 1
ATOM 2513 N N . ALA A 1 323 ? 138.711 21.805 46.508 1.00 19.20 322 ALA A N 1
ATOM 2514 C CA . ALA A 1 323 ? 138.626 23.271 46.697 1.00 19.62 322 ALA A CA 1
ATOM 2515 C C . ALA A 1 323 ? 139.602 23.720 47.767 1.00 19.92 322 ALA A C 1
ATOM 2516 O O . ALA A 1 323 ? 140.253 24.735 47.607 1.00 16.44 322 ALA A O 1
ATOM 2518 N N . GLN A 1 324 ? 139.707 22.932 48.842 1.00 21.59 323 GLN A N 1
ATOM 2519 C CA . GLN A 1 324 ? 140.577 23.252 49.953 1.00 20.97 323 GLN A CA 1
ATOM 2520 C C . GLN A 1 324 ? 142.041 22.909 49.720 1.00 21.91 323 GLN A C 1
ATOM 2521 O O . GLN A 1 324 ? 142.919 23.625 50.222 1.00 19.60 323 GLN A O 1
ATOM 2527 N N . VAL A 1 325 ? 142.323 21.835 48.985 1.00 21.36 324 VAL A N 1
ATOM 2528 C CA . VAL A 1 325 ? 143.706 21.380 48.844 1.00 19.43 324 VAL A CA 1
ATOM 2529 C C . VAL A 1 325 ? 144.391 22.047 47.669 1.00 17.85 324 VAL A C 1
ATOM 2530 O O . VAL A 1 325 ? 145.565 22.312 47.731 1.00 18.37 324 VAL A O 1
ATOM 2534 N N . PHE A 1 326 ? 143.657 22.332 46.598 1.00 20.33 325 PHE A N 1
ATOM 2535 C CA . PHE A 1 326 ? 144.245 22.888 45.374 1.00 16.66 325 PHE A CA 1
ATOM 2536 C C . PHE A 1 326 ? 143.474 24.144 44.942 1.00 18.70 325 PHE A C 1
ATOM 2537 O O . PHE A 1 326 ? 143.038 24.228 43.789 1.00 21.67 325 PHE A O 1
ATOM 2545 N N . PRO A 1 327 ? 143.332 25.142 45.824 1.00 18.29 326 PRO A N 1
ATOM 2546 C CA . PRO A 1 327 ? 142.468 26.298 45.482 1.00 20.18 326 PRO A CA 1
ATOM 2547 C C . PRO A 1 327 ? 142.628 26.932 44.110 1.00 17.90 326 PRO A C 1
ATOM 2548 O O . PRO A 1 327 ? 141.641 27.121 43.423 1.00 24.68 326 PRO A O 1
ATOM 2552 N N . PRO A 1 328 ? 143.841 27.260 43.683 1.00 18.22 327 PRO A N 1
ATOM 2553 C CA . PRO A 1 328 ? 143.907 27.875 42.352 1.00 16.80 327 PRO A CA 1
ATOM 2554 C C . PRO A 1 328 ? 143.542 26.962 41.210 1.00 18.69 327 PRO A C 1
ATOM 2555 O O . PRO A 1 328 ? 142.998 27.443 40.216 1.00 22.85 327 PRO A O 1
ATOM 2559 N N . HIS A 1 329 ? 143.912 25.679 41.292 1.00 17.00 328 HIS A N 1
ATOM 2560 C CA . HIS A 1 329 ? 143.469 24.716 40.284 1.00 15.45 328 HIS A CA 1
ATOM 2561 C C . HIS A 1 329 ? 141.934 24.472 40.348 1.00 17.83 328 HIS A C 1
ATOM 2562 O O . HIS A 1 329 ? 141.312 24.278 39.302 1.00 21.43 328 HIS A O 1
ATOM 2569 N N . PHE A 1 330 ? 141.329 24.468 41.541 1.00 15.94 329 PHE A N 1
ATOM 2570 C CA . PHE A 1 330 ? 139.869 24.366 41.628 1.00 18.38 329 PHE A CA 1
ATOM 2571 C C . PHE A 1 330 ? 139.194 25.579 40.916 1.00 20.59 329 PHE A C 1
ATOM 2572 O O . PHE A 1 330 ? 138.129 25.449 40.322 1.00 20.06 329 PHE A O 1
ATOM 2580 N N . LYS A 1 331 ? 139.834 26.745 40.959 1.00 21.17 330 LYS A N 1
ATOM 2581 C CA . LYS A 1 331 ? 139.335 27.865 40.219 1.00 21.57 330 LYS A CA 1
ATOM 2582 C C . LYS A 1 331 ? 139.313 27.500 38.762 1.00 18.99 330 LYS A C 1
ATOM 2583 O O . LYS A 1 331 ? 138.316 27.727 38.108 1.00 16.67 330 LYS A O 1
ATOM 2589 N N . LEU A 1 332 ? 140.402 26.948 38.250 1.00 18.26 331 LEU A N 1
ATOM 2590 C CA . LEU A 1 332 ? 140.441 26.570 36.827 1.00 17.27 331 LEU A CA 1
ATOM 2591 C C . LEU A 1 332 ? 139.399 25.537 36.462 1.00 17.91 331 LEU A C 1
ATOM 2592 O O . LEU A 1 332 ? 138.794 25.604 35.391 1.00 17.09 331 LEU A O 1
ATOM 2597 N N . VAL A 1 333 ? 139.185 24.586 37.363 1.00 19.19 332 VAL A N 1
ATOM 2598 C CA . VAL A 1 333 ? 138.168 23.571 37.191 1.00 19.94 332 VAL A CA 1
ATOM 2599 C C . VAL A 1 333 ? 136.804 24.242 37.075 1.00 19.75 332 VAL A C 1
ATOM 2600 O O . VAL A 1 333 ? 136.054 23.915 36.183 1.00 19.76 332 VAL A O 1
ATOM 2604 N N . CYS A 1 334 ? 136.503 25.183 37.979 1.00 17.12 333 CYS A N 1
ATOM 2605 C CA . CYS A 1 334 ? 135.224 25.880 37.967 1.00 16.53 333 CYS A CA 1
ATOM 2606 C C . CYS A 1 334 ? 135.014 26.613 36.636 1.00 16.77 333 CYS A C 1
ATOM 2607 O O . CYS A 1 334 ? 133.945 26.500 36.006 1.00 15.22 333 CYS A O 1
ATOM 2610 N N . ARG A 1 335 ? 136.038 27.316 36.161 1.00 16.13 334 ARG A N 1
ATOM 2611 C CA . ARG A 1 335 ? 135.882 28.073 34.922 1.00 19.13 334 ARG A CA 1
ATOM 2612 C C . ARG A 1 335 ? 135.674 27.131 33.711 1.00 17.56 334 ARG A C 1
ATOM 2613 O O . ARG A 1 335 ? 134.946 27.460 32.793 1.00 18.74 334 ARG A O 1
ATOM 2621 N N . SER A 1 336 ? 136.347 25.991 33.729 1.00 17.04 335 SER A N 1
ATOM 2622 C CA . SER A 1 336 ? 136.274 24.995 32.669 1.00 18.86 335 SER A CA 1
ATOM 2623 C C . SER A 1 336 ? 134.934 24.273 32.633 1.00 17.30 335 SER A C 1
ATOM 2624 O O . SER A 1 336 ? 134.359 24.015 31.559 1.00 19.89 335 SER A O 1
ATOM 2627 N N . LEU A 1 337 ? 134.401 23.997 33.808 1.00 16.59 336 LEU A N 1
ATOM 2628 C CA . LEU A 1 337 ? 133.047 23.449 33.936 1.00 17.87 336 LEU A CA 1
ATOM 2629 C C . LEU A 1 337 ? 131.984 24.394 33.391 1.00 17.98 336 LEU A C 1
ATOM 2630 O O . LEU A 1 337 ? 130.981 23.959 32.814 1.00 21.10 336 LEU A O 1
ATOM 2635 N N . GLU A 1 338 ? 132.200 25.692 33.533 1.00 18.78 337 GLU A N 1
ATOM 2636 C CA . GLU A 1 338 ? 131.231 26.673 33.018 1.00 19.18 337 GLU A CA 1
ATOM 2637 C C . GLU A 1 338 ? 131.244 26.701 31.487 1.00 19.73 337 GLU A C 1
ATOM 2638 O O . GLU A 1 338 ? 130.181 26.739 30.853 1.00 19.81 337 GLU A O 1
ATOM 2644 N N . VAL A 1 339 ? 132.444 26.669 30.898 1.00 19.32 338 VAL A N 1
ATOM 2645 C CA . VAL A 1 339 ? 132.564 26.782 29.427 1.00 20.66 338 VAL A CA 1
ATOM 2646 C C . VAL A 1 339 ? 132.318 25.465 28.725 1.00 20.66 338 VAL A C 1
ATOM 2647 O O . VAL A 1 339 ? 131.816 25.476 27.614 1.00 22.67 338 VAL A O 1
ATOM 2651 N N . SER A 1 340 ? 132.569 24.338 29.401 1.00 21.29 339 SER A N 1
ATOM 2652 C CA . SER A 1 340 ? 132.278 23.005 28.838 1.00 18.96 339 SER A CA 1
ATOM 2653 C C . SER A 1 340 ? 131.385 22.183 29.812 1.00 19.39 339 SER A C 1
ATOM 2654 O O . SER A 1 340 ? 131.824 21.205 30.433 1.00 16.35 339 SER A O 1
ATOM 2657 N N . PRO A 1 341 ? 130.119 22.561 29.933 1.00 18.88 340 PRO A N 1
ATOM 2658 C CA . PRO A 1 341 ? 129.194 21.852 30.797 1.00 21.17 340 PRO A CA 1
ATOM 2659 C C . PRO A 1 341 ? 128.787 20.452 30.300 1.00 21.63 340 PRO A C 1
ATOM 2660 O O . PRO A 1 341 ? 128.121 19.697 30.996 1.00 24.99 340 PRO A O 1
ATOM 2664 N N . HIS A 1 342 ? 129.183 20.108 29.100 1.00 22.26 341 HIS A N 1
ATOM 2665 C CA A HIS A 1 342 ? 128.920 18.812 28.492 0.50 22.29 341 HIS A CA 1
ATOM 2666 C CA B HIS A 1 342 ? 128.889 18.769 28.600 0.50 22.01 341 HIS A CA 1
ATOM 2667 C C . HIS A 1 342 ? 130.126 17.872 28.678 1.00 22.32 341 HIS A C 1
ATOM 2668 O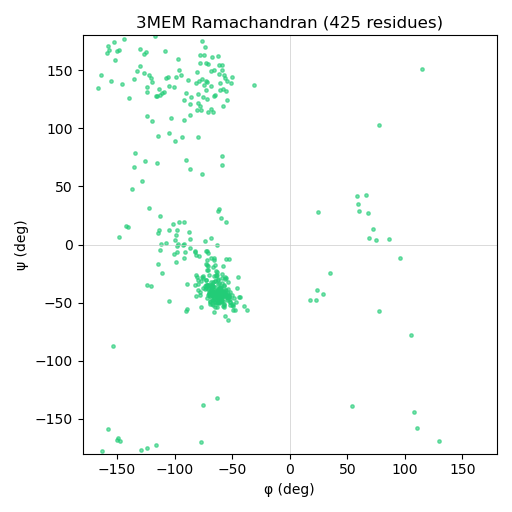 O . HIS A 1 342 ? 130.124 16.772 28.139 1.00 24.61 341 HIS A O 1
ATOM 2681 N N . ILE A 1 343 ? 131.168 18.338 29.377 1.00 19.70 342 ILE A N 1
ATOM 2682 C CA . ILE A 1 343 ? 132.366 17.515 29.695 1.00 19.59 342 ILE A CA 1
ATOM 2683 C C . ILE A 1 343 ? 132.338 17.276 31.194 1.00 19.85 342 ILE A C 1
ATOM 2684 O O . ILE A 1 343 ? 132.166 18.201 31.978 1.00 21.99 342 ILE A O 1
ATOM 2689 N N . ASP A 1 344 ? 132.499 16.034 31.610 1.00 20.98 343 ASP A N 1
ATOM 2690 C CA . ASP A 1 344 ? 132.456 15.692 33.028 1.00 21.85 343 ASP A CA 1
ATOM 2691 C C . ASP A 1 344 ? 133.672 16.284 33.758 1.00 22.05 343 ASP A C 1
ATOM 2692 O O . ASP A 1 344 ? 134.759 16.447 33.195 1.00 23.69 343 ASP A O 1
ATOM 2697 N N . SER A 1 345 ? 133.466 16.599 35.018 1.00 21.11 344 SER A N 1
ATOM 2698 C CA . SER A 1 345 ? 134.507 17.075 35.853 1.00 20.44 344 SER A CA 1
ATOM 2699 C C . SER A 1 345 ? 135.704 16.129 35.946 1.00 21.27 344 SER A C 1
ATOM 2700 O O . SER A 1 345 ? 136.802 16.590 36.196 1.00 20.76 344 SER A O 1
ATOM 2703 N N . SER A 1 346 ? 135.494 14.810 35.812 1.00 21.24 345 SER A N 1
ATOM 2704 C CA . SER A 1 346 ? 136.592 13.852 35.909 1.00 16.25 345 SER A CA 1
ATOM 2705 C C . SER A 1 346 ? 137.621 14.139 34.842 1.00 16.46 345 SER A C 1
ATOM 2706 O O . SER A 1 346 ? 138.819 14.095 35.101 1.00 15.44 345 SER A O 1
ATOM 2709 N N . VAL A 1 347 ? 137.144 14.505 33.658 1.00 18.99 346 VAL A N 1
ATOM 2710 C CA . VAL A 1 347 ? 137.991 14.788 32.506 1.00 19.17 346 VAL A CA 1
ATOM 2711 C C . VAL A 1 347 ? 138.805 16.073 32.703 1.00 21.07 346 VAL A C 1
ATOM 2712 O O . VAL A 1 347 ? 140.041 16.095 32.516 1.00 19.76 346 VAL A O 1
ATOM 2716 N N . ILE A 1 348 ? 138.109 17.126 33.104 1.00 20.19 347 ILE A N 1
ATOM 2717 C CA . ILE A 1 348 ? 138.717 18.435 33.351 1.00 19.86 347 ILE A CA 1
ATOM 2718 C C . ILE A 1 348 ? 139.736 18.295 34.491 1.00 16.57 347 ILE A C 1
ATOM 2719 O O . ILE A 1 348 ? 140.863 18.733 34.402 1.00 17.76 347 ILE A O 1
ATOM 2724 N N . GLU A 1 349 ? 139.350 17.630 35.565 1.00 18.57 348 GLU A N 1
ATOM 2725 C CA . GLU A 1 349 ? 140.251 17.463 36.713 1.00 15.30 348 GLU A CA 1
ATOM 2726 C C . GLU A 1 349 ? 141.452 16.631 36.364 1.00 17.88 348 GLU A C 1
ATOM 2727 O O . GLU A 1 349 ? 142.579 16.955 36.754 1.00 14.05 348 GLU A O 1
ATOM 2733 N N . HIS A 1 350 ? 141.236 15.550 35.619 1.00 17.09 349 HIS A N 1
ATOM 2734 C CA . HIS A 1 350 ? 142.377 14.770 35.223 1.00 18.68 349 HIS A CA 1
ATOM 2735 C C . HIS A 1 350 ? 143.354 15.594 34.365 1.00 19.20 349 HIS A C 1
ATOM 2736 O O . HIS A 1 350 ? 144.573 15.510 34.558 1.00 17.11 349 HIS A O 1
ATOM 2743 N N . TYR A 1 351 ? 142.817 16.378 33.424 1.00 17.24 350 TYR A N 1
ATOM 2744 C CA . TYR A 1 351 ? 143.641 17.191 32.556 1.00 16.38 350 TYR A CA 1
ATOM 2745 C C . TYR A 1 351 ? 144.466 18.226 33.323 1.00 20.24 350 TYR A C 1
ATOM 2746 O O . TYR A 1 351 ? 145.612 18.482 32.946 1.00 18.12 350 TYR A O 1
ATOM 2755 N N . LEU A 1 352 ? 143.853 18.853 34.347 1.00 20.08 351 LEU A N 1
ATOM 2756 C CA . LEU A 1 352 ? 144.524 19.875 35.185 1.00 23.27 351 LEU A CA 1
ATOM 2757 C C . LEU A 1 352 ? 145.416 19.342 36.287 1.00 23.36 351 LEU A C 1
ATOM 2758 O O . LEU A 1 352 ? 146.509 19.860 36.453 1.00 26.23 351 LEU A O 1
ATOM 2763 N N . LEU A 1 353 ? 144.950 18.320 37.022 1.00 21.98 352 LEU A N 1
ATOM 2764 C CA . LEU A 1 353 ? 145.637 17.801 38.209 1.00 22.46 352 LEU A CA 1
ATOM 2765 C C . LEU A 1 353 ? 146.178 16.367 38.096 1.00 21.47 352 LEU A C 1
ATOM 2766 O O . LEU A 1 353 ? 147.011 15.967 38.897 1.00 22.30 352 LEU A O 1
ATOM 2771 N N . GLY A 1 354 ? 145.707 15.596 37.120 1.00 22.88 353 GLY A N 1
ATOM 2772 C CA . GLY A 1 354 ? 146.037 14.164 37.033 1.00 19.48 353 GLY A CA 1
ATOM 2773 C C . GLY A 1 354 ? 145.357 13.280 38.072 1.00 19.96 353 GLY A C 1
ATOM 2774 O O . GLY A 1 354 ? 145.776 12.153 38.282 1.00 22.38 353 GLY A O 1
ATOM 2775 N N . ILE A 1 355 ? 144.344 13.817 38.750 1.00 18.70 354 ILE A N 1
ATOM 2776 C CA . ILE A 1 355 ? 143.549 13.111 39.717 1.00 17.19 354 ILE A CA 1
ATOM 2777 C C . ILE A 1 355 ? 142.147 13.713 39.642 1.00 17.16 354 ILE A C 1
ATOM 2778 O O . ILE A 1 355 ? 141.959 14.766 39.043 1.00 15.78 354 ILE A O 1
ATOM 2783 N N . THR A 1 356 ? 141.177 13.049 40.250 1.00 17.33 355 THR A N 1
ATOM 2784 C CA . THR A 1 356 ? 139.792 13.479 40.250 1.00 16.76 355 THR A CA 1
ATOM 2785 C C . THR A 1 356 ? 139.249 13.616 41.673 1.00 15.97 355 THR A C 1
ATOM 2786 O O . THR A 1 356 ? 139.826 13.108 42.630 1.00 16.73 355 THR A O 1
ATOM 2790 N N . ARG A 1 357 ? 138.106 14.271 41.800 1.00 15.49 356 ARG A N 1
ATOM 2791 C CA . ARG A 1 357 ? 137.417 14.341 43.089 1.00 19.51 356 ARG A CA 1
ATOM 2792 C C . ARG A 1 357 ? 136.952 12.974 43.627 1.00 20.34 356 ARG A C 1
ATOM 2793 O O . ARG A 1 357 ? 136.797 12.793 44.817 1.00 21.81 356 ARG A O 1
ATOM 2801 N N . GLU A 1 358 ? 136.713 12.030 42.720 1.00 22.89 357 GLU A N 1
ATOM 2802 C CA . GLU A 1 358 ? 136.321 10.668 43.065 1.00 21.09 357 GLU A CA 1
ATOM 2803 C C . GLU A 1 358 ? 137.504 9.946 43.712 1.00 17.93 357 GLU A C 1
ATOM 2804 O O . GLU A 1 358 ? 137.368 9.307 44.761 1.00 18.05 357 GLU A O 1
ATOM 2810 N N . GLN A 1 359 ? 138.689 10.106 43.142 1.00 16.90 358 GLN A N 1
ATOM 2811 C CA . GLN A 1 359 ? 139.858 9.464 43.722 1.00 16.56 358 GLN A CA 1
ATOM 2812 C C . GLN A 1 359 ? 140.128 10.011 45.114 1.00 15.47 358 GLN A C 1
ATOM 2813 O O . GLN A 1 359 ? 140.180 9.263 46.066 1.00 18.07 358 GLN A O 1
ATOM 2819 N N . ILE A 1 360 ? 140.234 11.328 45.251 1.00 18.99 359 ILE A N 1
ATOM 2820 C CA . ILE A 1 360 ? 140.638 11.914 46.543 1.00 19.06 359 ILE A CA 1
ATOM 2821 C C . ILE A 1 360 ? 139.609 11.636 47.656 1.00 20.08 359 ILE A C 1
ATOM 2822 O O . ILE A 1 360 ? 139.986 11.174 48.738 1.00 20.23 359 ILE A O 1
ATOM 2827 N N . ALA A 1 361 ? 138.322 11.786 47.363 1.00 19.17 360 ALA A N 1
ATOM 2828 C CA . ALA A 1 361 ? 137.292 11.454 48.338 1.00 17.64 360 ALA A CA 1
ATOM 2829 C C . ALA A 1 361 ? 137.351 9.982 48.730 1.00 18.50 360 ALA A C 1
ATOM 2830 O O . ALA A 1 361 ? 137.316 9.676 49.910 1.00 19.42 360 ALA A O 1
ATOM 2832 N N . ALA A 1 362 ? 137.469 9.077 47.756 1.00 20.83 361 ALA A N 1
ATOM 2833 C CA . ALA A 1 362 ? 137.382 7.635 48.027 1.00 18.05 361 ALA A CA 1
ATOM 2834 C C . ALA A 1 362 ? 138.516 7.226 48.904 1.00 20.34 361 ALA A C 1
ATOM 2835 O O . ALA A 1 362 ? 138.327 6.426 49.835 1.00 20.43 361 ALA A O 1
ATOM 2837 N N . GLN A 1 363 ? 139.703 7.765 48.615 1.00 16.31 362 GLN A N 1
ATOM 2838 C CA . GLN A 1 363 ? 140.868 7.451 49.459 1.00 19.26 362 GLN A CA 1
ATOM 2839 C C . GLN A 1 363 ? 140.666 7.923 50.905 1.00 19.30 362 GLN A C 1
ATOM 2840 O O . GLN A 1 363 ? 140.982 7.157 51.864 1.00 21.99 362 GLN A O 1
ATOM 2846 N N . LEU A 1 364 ? 140.149 9.141 51.089 1.00 16.24 363 LEU A N 1
ATOM 2847 C CA . LEU A 1 364 ? 139.826 9.578 52.460 1.00 19.99 363 LEU A CA 1
ATOM 2848 C C . LEU A 1 364 ? 138.765 8.687 53.129 1.00 20.84 363 LEU A C 1
ATOM 2849 O O . LEU A 1 364 ? 138.912 8.336 54.287 1.00 21.48 363 LEU A O 1
ATOM 2862 N N . GLU A 1 366 ? 138.178 5.524 52.679 1.00 27.84 365 GLU A N 1
ATOM 2863 C CA . GLU A 1 366 ? 138.781 4.260 53.056 1.00 29.61 365 GLU A CA 1
ATOM 2864 C C . GLU A 1 366 ? 139.646 4.434 54.300 1.00 28.11 365 GLU A C 1
ATOM 2865 O O . GLU A 1 366 ? 139.548 3.666 55.236 1.00 27.93 365 GLU A O 1
ATOM 2871 N N . ASN A 1 367 ? 140.488 5.455 54.312 1.00 29.10 366 ASN A N 1
ATOM 2872 C CA . ASN A 1 367 ? 141.376 5.685 55.464 1.00 28.84 366 ASN A CA 1
ATOM 2873 C C . ASN A 1 367 ? 140.558 5.960 56.683 1.00 26.11 366 ASN A C 1
ATOM 2874 O O . ASN A 1 367 ? 141.001 5.701 57.766 1.00 31.27 366 ASN A O 1
ATOM 2879 N N . TRP A 1 368 ? 139.379 6.532 56.520 1.00 27.28 367 TRP A N 1
ATOM 2880 C CA . TRP A 1 368 ? 138.520 6.848 57.678 1.00 28.68 367 TRP A CA 1
ATOM 2881 C C . TRP A 1 368 ? 137.696 5.673 58.181 1.00 28.87 367 TRP A C 1
ATOM 2882 O O . TRP A 1 368 ? 136.996 5.802 59.193 1.00 32.66 367 TRP A O 1
ATOM 2893 N N . GLY A 1 369 ? 137.738 4.561 57.454 1.00 28.40 368 GLY A N 1
ATOM 2894 C CA . GLY A 1 369 ? 137.014 3.356 57.809 1.00 29.50 368 GLY A CA 1
ATOM 2895 C C . GLY A 1 369 ? 135.535 3.400 57.484 1.00 29.38 368 GLY A C 1
ATOM 2896 O O . GLY A 1 369 ? 134.713 2.859 58.220 1.00 31.52 368 GLY A O 1
ATOM 2905 N N . PRO A 1 371 ? 132.140 2.464 55.194 1.00 27.99 370 PRO A N 1
ATOM 2906 C CA . PRO A 1 371 ? 131.713 1.251 54.530 1.00 26.00 370 PRO A CA 1
ATOM 2907 C C . PRO A 1 371 ? 132.225 1.191 53.114 1.00 25.03 370 PRO A C 1
ATOM 2908 O O . PRO A 1 371 ? 132.047 2.118 52.366 1.00 25.42 370 PRO A O 1
ATOM 2912 N N . ASP A 1 372 ? 132.832 0.082 52.745 1.00 27.96 371 ASP A N 1
ATOM 2913 C CA . ASP A 1 372 ? 133.264 -0.144 51.367 1.00 28.97 371 ASP A CA 1
ATOM 2914 C C . ASP A 1 372 ? 132.220 0.202 50.298 1.00 25.63 371 ASP A C 1
ATOM 2915 O O . ASP A 1 372 ? 132.582 0.670 49.237 1.00 23.87 371 ASP A O 1
ATOM 2920 N N . GLU A 1 373 ? 130.950 -0.078 50.582 1.00 26.26 372 GLU A N 1
ATOM 2921 C CA . GLU A 1 373 ? 129.826 0.287 49.718 1.00 25.60 372 GLU A CA 1
ATOM 2922 C C . GLU A 1 373 ? 129.902 1.757 49.302 1.00 25.41 372 GLU A C 1
ATOM 2923 O O . GLU A 1 373 ? 129.832 2.092 48.117 1.00 25.77 372 GLU A O 1
ATOM 2929 N N . VAL A 1 374 ? 130.071 2.626 50.296 1.00 24.24 373 VAL A N 1
ATOM 2930 C CA . VAL A 1 374 ? 130.184 4.055 50.072 1.00 20.59 373 VAL A CA 1
ATOM 2931 C C . VAL A 1 374 ? 131.503 4.406 49.372 1.00 21.44 373 VAL A C 1
ATOM 2932 O O . VAL A 1 374 ? 131.491 5.058 48.350 1.00 21.82 373 VAL A O 1
ATOM 2936 N N . THR A 1 375 ? 132.623 3.924 49.901 1.00 22.43 374 THR A N 1
ATOM 2937 C CA . THR A 1 375 ? 133.950 4.194 49.328 1.00 19.98 374 THR A CA 1
ATOM 2938 C C . THR A 1 375 ? 134.027 3.814 47.872 1.00 18.98 374 THR A C 1
ATOM 2939 O O . THR A 1 375 ? 134.485 4.597 47.030 1.00 16.91 374 THR A O 1
ATOM 2943 N N . LEU A 1 376 ? 133.548 2.618 47.568 1.00 20.02 375 LEU A N 1
ATOM 2944 C CA . LEU A 1 376 ? 133.647 2.101 46.216 1.00 20.88 375 LEU A CA 1
ATOM 2945 C C . LEU A 1 376 ? 132.655 2.810 45.310 1.00 19.63 375 LEU A C 1
ATOM 2946 O O . LEU A 1 376 ? 132.993 3.127 44.173 1.00 20.81 375 LEU A O 1
ATOM 2951 N N . ALA A 1 377 ? 131.462 3.108 45.817 1.00 18.81 376 ALA A N 1
ATOM 2952 C CA . ALA A 1 377 ? 130.502 3.866 45.045 1.00 17.94 376 ALA A CA 1
ATOM 2953 C C . ALA A 1 377 ? 131.113 5.209 44.665 1.00 19.05 376 ALA A C 1
ATOM 2954 O O . ALA A 1 377 ? 131.031 5.633 43.515 1.00 20.89 376 ALA A O 1
ATOM 2956 N N . ILE A 1 378 ? 131.718 5.894 45.626 1.00 18.77 377 ILE A N 1
ATOM 2957 C CA . ILE A 1 378 ? 132.306 7.222 45.346 1.00 19.17 377 ILE A CA 1
ATOM 2958 C C . ILE A 1 378 ? 133.433 7.115 44.291 1.00 19.11 377 ILE A C 1
ATOM 2959 O O . ILE A 1 378 ? 133.505 7.894 43.348 1.00 20.56 377 ILE A O 1
ATOM 2964 N N . ARG A 1 379 ? 134.249 6.091 44.413 1.00 18.74 378 ARG A N 1
ATOM 2965 C CA . ARG A 1 379 ? 135.397 5.908 43.549 1.00 19.78 378 ARG A CA 1
ATOM 2966 C C . ARG A 1 379 ? 135.015 5.585 42.125 1.00 18.91 378 ARG A C 1
ATOM 2967 O O . ARG A 1 379 ? 135.645 6.054 41.191 1.00 20.96 378 ARG A O 1
ATOM 2975 N N . TYR A 1 380 ? 133.953 4.816 41.933 1.00 20.97 379 TYR A N 1
ATOM 2976 C CA . TYR A 1 380 ? 133.608 4.346 40.582 1.00 17.93 379 TYR A CA 1
ATOM 2977 C C . TYR A 1 380 ? 132.309 4.895 40.003 1.00 18.82 379 TYR A C 1
ATOM 2978 O O . TYR A 1 380 ? 131.847 4.427 38.944 1.00 17.43 379 TYR A O 1
ATOM 2987 N N . GLN A 1 381 ? 131.742 5.918 40.640 1.00 18.19 380 GLN A N 1
ATOM 2988 C CA . GLN A 1 381 ? 130.488 6.523 40.137 1.00 17.55 380 GLN A CA 1
ATOM 2989 C C . GLN A 1 381 ? 130.604 6.995 38.696 1.00 16.00 380 GLN A C 1
ATOM 2990 O O . GLN A 1 381 ? 129.599 7.047 38.011 1.00 18.04 380 GLN A O 1
ATOM 2996 N N . LYS A 1 382 ? 131.803 7.356 38.227 1.00 14.87 381 LYS A N 1
ATOM 2997 C CA . LYS A 1 382 ? 131.938 7.814 36.822 1.00 16.75 381 LYS A CA 1
ATOM 2998 C C . LYS A 1 382 ? 132.267 6.689 35.841 1.00 19.25 381 LYS A C 1
ATOM 2999 O O . LYS A 1 382 ? 132.410 6.949 34.653 1.00 22.04 381 LYS A O 1
ATOM 3005 N N . ASN A 1 383 ? 132.387 5.448 36.340 1.00 21.56 382 ASN A N 1
ATOM 3006 C CA . ASN A 1 383 ? 132.694 4.250 35.529 1.00 20.26 382 ASN A CA 1
ATOM 3007 C C . ASN A 1 383 ? 131.524 3.273 35.520 1.00 20.91 382 ASN A C 1
ATOM 3008 O O . ASN A 1 383 ? 131.405 2.440 36.413 1.00 21.61 382 ASN A O 1
ATOM 3013 N N . PRO A 1 384 ? 130.649 3.374 34.507 1.00 23.27 383 PRO A N 1
ATOM 3014 C CA . PRO A 1 384 ? 129.505 2.448 34.372 1.00 23.64 383 PRO A CA 1
ATOM 3015 C C . PRO A 1 384 ? 129.858 0.983 34.082 1.00 23.34 383 PRO A C 1
ATOM 3016 O O . PRO A 1 384 ? 128.970 0.165 34.116 1.00 24.05 383 PRO A O 1
ATOM 3020 N N . ALA A 1 385 ? 131.110 0.679 33.735 1.00 23.50 384 ALA A N 1
ATOM 3021 C CA . ALA A 1 385 ? 131.569 -0.707 33.517 1.00 21.87 384 ALA A CA 1
ATOM 3022 C C . ALA A 1 385 ? 132.267 -1.275 34.736 1.00 22.31 384 ALA A C 1
ATOM 3023 O O . ALA A 1 385 ? 132.716 -2.424 34.689 1.00 23.59 384 ALA A O 1
ATOM 3025 N N . TYR A 1 386 ? 132.415 -0.489 35.809 1.00 22.01 385 TYR A N 1
ATOM 3026 C CA . TYR A 1 386 ? 133.010 -1.011 37.032 1.00 22.68 385 TYR A CA 1
ATOM 3027 C C . TYR A 1 386 ? 132.242 -2.255 37.458 1.00 24.93 385 TYR A C 1
ATOM 3028 O O . TYR A 1 386 ? 131.022 -2.182 37.641 1.00 23.81 385 TYR A O 1
ATOM 3037 N N . ASP A 1 387 ? 132.979 -3.361 37.622 1.00 29.03 386 ASP A N 1
ATOM 3038 C CA . ASP A 1 387 ? 132.470 -4.748 37.892 1.00 30.06 386 ASP A CA 1
ATOM 3039 C C . ASP A 1 387 ? 132.816 -5.283 39.263 1.00 27.33 386 ASP A C 1
ATOM 3040 O O . ASP A 1 387 ? 132.411 -6.369 39.604 1.00 27.48 386 ASP A O 1
ATOM 3045 N N . GLY A 1 388 ? 133.591 -4.543 40.038 1.00 27.00 387 GLY A N 1
ATOM 3046 C CA . GLY A 1 388 ? 134.185 -5.067 41.269 1.00 24.89 387 GLY A CA 1
ATOM 3047 C C . GLY A 1 388 ? 133.220 -5.151 42.414 1.00 24.18 387 GLY A C 1
ATOM 3048 O O . GLY A 1 388 ? 132.018 -4.973 42.233 1.00 19.53 387 GLY A O 1
ATOM 3049 N N . PRO A 1 389 ? 133.743 -5.425 43.619 1.00 26.09 388 PRO A N 1
ATOM 3050 C CA . PRO A 1 389 ? 132.872 -5.456 44.798 1.00 24.45 388 PRO A CA 1
ATOM 3051 C C . PRO A 1 389 ? 132.020 -4.204 44.895 1.00 23.94 388 PRO A C 1
ATOM 3052 O O . PRO A 1 389 ? 132.500 -3.094 44.622 1.00 23.95 388 PRO A O 1
ATOM 3056 N N . HIS A 1 390 ? 130.767 -4.401 45.270 1.00 23.12 389 HIS A N 1
ATOM 3057 C CA . HIS A 1 390 ? 129.823 -3.320 45.527 1.00 22.68 389 HIS A CA 1
ATOM 3058 C C . HIS A 1 390 ? 129.560 -2.402 44.313 1.00 21.79 389 HIS A C 1
ATOM 3059 O O . HIS A 1 390 ? 129.199 -1.230 44.462 1.00 19.47 389 HIS A O 1
ATOM 3066 N N . ASN A 1 391 ? 129.683 -2.961 43.110 1.00 20.14 390 ASN A N 1
ATOM 3067 C CA . ASN A 1 391 ? 129.476 -2.172 41.902 1.00 22.90 390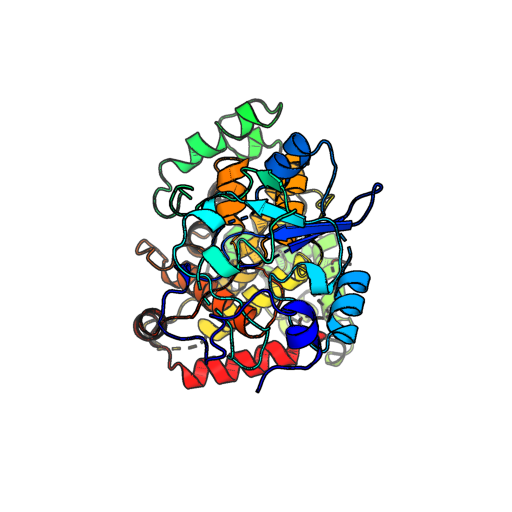 ASN A CA 1
ATOM 3068 C C . ASN A 1 391 ? 128.042 -1.621 41.741 1.00 23.44 390 ASN A C 1
ATOM 3069 O O . ASN A 1 391 ? 127.837 -0.639 41.026 1.00 22.96 390 ASN A O 1
ATOM 3074 N N . VAL A 1 392 ? 127.059 -2.263 42.369 1.00 23.80 391 VAL A N 1
ATOM 3075 C CA . VAL A 1 392 ? 125.672 -1.799 42.264 1.00 25.20 391 VAL A CA 1
ATOM 3076 C C . VAL A 1 392 ? 125.555 -0.363 42.816 1.00 25.27 391 VAL A C 1
ATOM 3077 O O . VAL A 1 392 ? 124.864 0.470 42.231 1.00 24.17 391 VAL A O 1
ATOM 3081 N N . TYR A 1 393 ? 126.282 -0.066 43.895 1.00 23.34 392 TYR A N 1
ATOM 3082 C CA . TYR A 1 393 ? 126.228 1.264 44.507 1.00 22.03 392 TYR A CA 1
ATOM 3083 C C . TYR A 1 393 ? 126.859 2.323 43.586 1.00 21.89 392 TYR A C 1
ATOM 3084 O O . TYR A 1 393 ? 126.357 3.438 43.466 1.00 21.83 392 TYR A O 1
ATOM 3093 N N . ALA A 1 394 ? 127.945 1.960 42.929 1.00 20.76 393 ALA A N 1
ATOM 3094 C CA . ALA A 1 394 ? 128.599 2.861 41.997 1.00 20.46 393 ALA A CA 1
ATOM 3095 C C . ALA A 1 394 ? 127.680 3.055 40.826 1.00 21.53 393 ALA A C 1
ATOM 3096 O O . ALA A 1 394 ? 127.626 4.126 40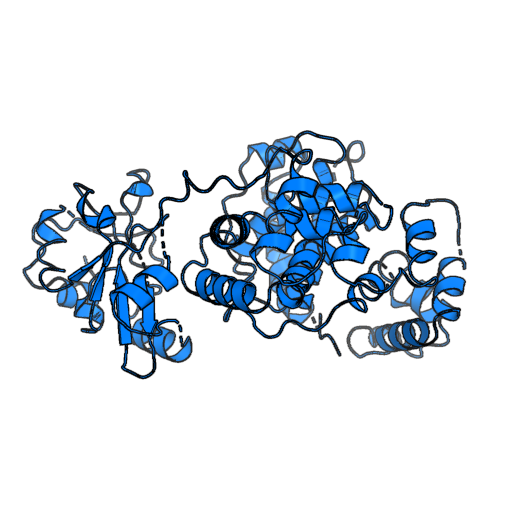.265 1.00 21.41 393 ALA A O 1
ATOM 3098 N N . ARG A 1 395 ? 126.959 2.013 40.447 1.00 20.86 394 ARG A N 1
ATOM 3099 C CA . ARG A 1 395 ? 126.057 2.118 39.326 1.00 21.22 394 ARG A CA 1
ATOM 3100 C C . ARG A 1 395 ? 124.783 2.924 39.658 1.00 21.60 394 ARG A C 1
ATOM 3101 O O . ARG A 1 395 ? 124.248 3.648 38.803 1.00 19.92 394 ARG A O 1
ATOM 3109 N N . LEU A 1 396 ? 124.285 2.798 40.884 1.00 19.60 395 LEU A N 1
ATOM 3110 C CA . LEU A 1 396 ? 123.150 3.613 41.295 1.00 19.30 395 LEU A CA 1
ATOM 3111 C C . LEU A 1 396 ? 123.498 5.123 41.147 1.00 20.02 395 LEU A C 1
ATOM 3112 O O . LEU A 1 396 ? 122.695 5.896 40.620 1.00 19.53 395 LEU A O 1
ATOM 3117 N N . LEU A 1 397 ? 124.700 5.529 41.579 1.00 18.87 396 LEU A N 1
ATOM 3118 C CA . LEU A 1 397 ? 125.147 6.918 41.391 1.00 17.83 396 LEU A CA 1
ATOM 3119 C C . LEU A 1 397 ? 125.224 7.314 39.917 1.00 20.03 396 LEU A C 1
ATOM 3120 O O . LEU A 1 397 ? 124.698 8.359 39.551 1.00 20.68 396 LEU A O 1
ATOM 3125 N N . TRP A 1 398 ? 125.823 6.462 39.074 1.00 20.47 397 TRP A N 1
ATOM 3126 C CA . TRP A 1 398 ? 125.987 6.761 37.615 1.00 17.92 397 TRP A CA 1
ATOM 3127 C C . TRP A 1 398 ? 124.624 6.929 36.988 1.00 15.28 397 TRP A C 1
ATOM 3128 O O . TRP A 1 398 ? 124.366 7.894 36.285 1.00 17.50 397 TRP A O 1
ATOM 3139 N N . LEU A 1 399 ? 123.725 5.993 37.253 1.00 16.44 398 LEU A N 1
ATOM 3140 C CA . LEU A 1 399 ? 122.385 6.069 36.681 1.00 14.83 398 LEU A CA 1
ATOM 3141 C C . LEU A 1 399 ? 121.664 7.321 37.156 1.00 16.01 398 LEU A C 1
ATOM 3142 O O . LEU A 1 399 ? 121.066 8.051 36.361 1.00 19.48 398 LEU A O 1
ATOM 3147 N N . GLY A 1 400 ? 121.729 7.586 38.453 1.00 18.16 399 GLY A N 1
ATOM 3148 C CA . GLY A 1 400 ? 121.108 8.782 38.987 1.00 20.37 399 GLY A CA 1
ATOM 3149 C C . GLY A 1 400 ? 121.558 10.053 38.303 1.00 21.00 399 GLY A C 1
ATOM 3150 O O . GLY A 1 400 ? 120.738 10.944 38.000 1.00 20.32 399 GLY A O 1
ATOM 3151 N N . ARG A 1 401 ? 122.876 10.144 38.104 1.00 19.44 400 ARG A N 1
ATOM 3152 C CA . ARG A 1 401 ? 123.494 11.285 37.480 1.00 19.82 400 ARG A CA 1
ATOM 3153 C C . ARG A 1 401 ? 122.928 11.510 36.083 1.00 20.72 400 ARG A C 1
ATOM 3154 O O . ARG A 1 401 ? 122.652 12.633 35.689 1.00 22.51 400 ARG A O 1
ATOM 3162 N N . GLN A 1 402 ? 122.701 10.432 35.354 1.00 20.53 401 GLN A N 1
ATOM 3163 C CA . GLN A 1 402 ? 122.304 10.570 33.977 1.00 18.20 401 GLN A CA 1
ATOM 3164 C C . GLN A 1 402 ? 120.810 10.951 33.919 1.00 18.70 401 GLN A C 1
ATOM 3165 O O . GLN A 1 402 ? 120.433 11.802 33.147 1.00 18.26 401 GLN A O 1
ATOM 3171 N N . LEU A 1 403 ? 119.986 10.349 34.751 1.00 17.43 402 LEU A N 1
ATOM 3172 C CA . LEU A 1 403 ? 118.560 10.663 34.760 1.00 18.21 402 LEU A CA 1
ATOM 3173 C C . LEU A 1 403 ? 118.315 12.071 35.241 1.00 19.01 402 LEU A C 1
ATOM 3174 O O . LEU A 1 403 ? 117.443 12.721 34.707 1.00 18.95 402 LEU A O 1
ATOM 3179 N N . LEU A 1 404 ? 119.049 12.539 36.257 1.00 20.00 403 LEU A N 1
ATOM 3180 C CA . LEU A 1 404 ? 118.801 13.896 36.792 1.00 21.15 403 LEU A CA 1
ATOM 3181 C C . LEU A 1 404 ? 119.271 14.964 35.781 1.00 20.65 403 LEU A C 1
ATOM 3182 O O . LEU A 1 404 ? 118.556 15.935 35.532 1.00 21.23 403 LEU A O 1
ATOM 3187 N N . THR A 1 405 ? 120.448 14.764 35.189 1.00 21.21 404 THR A N 1
ATOM 3188 C CA . THR A 1 405 ? 120.994 15.734 34.253 1.00 21.39 404 THR A CA 1
ATOM 3189 C C . THR A 1 405 ? 120.204 15.822 32.969 1.00 23.18 404 THR A C 1
ATOM 3190 O O . THR A 1 405 ? 120.108 16.891 32.402 1.00 24.98 404 THR A O 1
ATOM 3194 N N . GLU A 1 406 ? 119.607 14.729 32.511 1.00 22.01 405 GLU A N 1
ATOM 3195 C CA . GLU A 1 406 ? 118.792 14.811 31.308 1.00 24.87 405 GLU A CA 1
ATOM 3196 C C . GLU A 1 406 ? 117.454 15.537 31.534 1.00 23.03 405 GLU A C 1
ATOM 3197 O O . GLU A 1 406 ? 116.813 15.916 30.593 1.00 19.03 405 GLU A O 1
ATOM 3203 N N . ARG A 1 407 ? 117.042 15.691 32.781 1.00 22.84 406 ARG A N 1
ATOM 3204 C CA . ARG A 1 407 ? 115.852 16.440 33.117 1.00 23.34 406 ARG A CA 1
ATOM 3205 C C . ARG A 1 407 ? 116.223 17.853 33.547 1.00 24.40 406 ARG A C 1
ATOM 3206 O O . ARG A 1 407 ? 115.395 18.559 34.111 1.00 25.84 406 ARG A O 1
ATOM 3214 N N . GLY A 1 408 ? 117.476 18.255 33.317 1.00 25.66 407 GLY A N 1
ATOM 3215 C CA . GLY A 1 408 ? 117.925 19.633 33.569 1.00 24.72 407 GLY A CA 1
ATOM 3216 C C . GLY A 1 408 ? 118.399 20.015 34.964 1.00 25.36 407 GLY A C 1
ATOM 3217 O O . GLY A 1 408 ? 118.690 21.195 35.188 1.00 25.69 407 GLY A O 1
ATOM 3218 N N . VAL A 1 409 ? 118.491 19.064 35.900 1.00 20.72 408 VAL A N 1
ATOM 3219 C CA . VAL A 1 409 ? 119.106 19.356 37.191 1.00 21.62 408 VAL A CA 1
ATOM 3220 C C . VAL A 1 409 ? 120.578 19.673 36.884 1.00 24.82 408 VAL A C 1
ATOM 3221 O O . VAL A 1 409 ? 121.241 18.916 36.165 1.00 26.06 408 VAL A O 1
ATOM 3225 N N . ALA A 1 410 ? 121.076 20.801 37.388 1.00 27.08 409 ALA A N 1
ATOM 3226 C CA . ALA A 1 410 ? 122.388 21.332 36.949 1.00 26.26 409 ALA A CA 1
ATOM 3227 C C . ALA A 1 410 ? 123.612 20.769 37.719 1.00 24.71 409 ALA A C 1
ATOM 3228 O O . ALA A 1 410 ? 124.329 21.507 38.397 1.00 24.51 409 ALA A O 1
ATOM 3230 N N . LEU A 1 411 ? 123.844 19.456 37.552 1.00 22.31 410 LEU A N 1
ATOM 3231 C CA . LEU A 1 411 ? 124.972 18.742 38.147 1.00 21.73 410 LEU A CA 1
ATOM 3232 C C . LEU A 1 411 ? 126.188 18.697 37.246 1.00 21.17 410 LEU A C 1
ATOM 3233 O O . LEU A 1 411 ? 127.276 18.314 37.686 1.00 23.50 410 LEU A O 1
ATOM 3238 N N . GLY A 1 412 ? 125.984 19.075 35.997 1.00 21.59 411 GLY A N 1
ATOM 3239 C CA . GLY A 1 412 ? 126.976 19.014 34.941 1.00 23.28 411 GLY A CA 1
ATOM 3240 C C . GLY A 1 412 ? 126.670 17.953 33.865 1.00 23.00 411 GLY A C 1
ATOM 3241 O O . GLY A 1 412 ? 125.531 17.499 33.698 1.00 22.83 411 GLY A O 1
ATOM 3242 N N . ALA A 1 413 ? 127.727 17.545 33.169 1.00 22.22 412 ALA A N 1
ATOM 3243 C CA . ALA A 1 413 ? 127.658 16.621 32.048 1.00 23.43 412 ALA A CA 1
ATOM 3244 C C . ALA A 1 413 ? 126.870 15.383 32.377 1.00 23.72 412 ALA A C 1
ATOM 3245 O O . ALA A 1 413 ? 126.953 14.863 33.495 1.00 22.57 412 ALA A O 1
ATOM 3247 N N . GLY A 1 414 ? 126.146 14.890 31.382 1.00 25.57 413 GLY A N 1
ATOM 3248 C CA . GLY A 1 414 ? 125.382 13.645 31.501 1.00 28.45 413 GLY A CA 1
ATOM 3249 C C . GLY A 1 414 ? 125.225 12.945 30.171 1.00 29.37 413 GLY A C 1
ATOM 3250 O O . GLY A 1 414 ? 125.349 13.583 29.153 1.00 32.04 413 GLY A O 1
ATOM 3251 N N . GLU A 1 415 ? 124.944 11.639 30.178 1.00 31.86 414 GLU A N 1
ATOM 3252 C CA . GLU A 1 415 ? 124.816 10.842 28.931 1.00 35.90 414 GLU A CA 1
ATOM 3253 C C . GLU A 1 415 ? 123.457 10.189 28.940 1.00 35.96 414 GLU A C 1
ATOM 3254 O O . GLU A 1 415 ? 122.640 10.421 29.825 1.00 34.47 414 GLU A O 1
ATOM 3260 N N . SER A 1 416 ? 123.204 9.359 27.950 1.00 38.96 415 SER A N 1
ATOM 3261 C CA . SER A 1 416 ? 121.953 8.601 27.949 1.00 41.84 415 SER A CA 1
ATOM 3262 C C . SER A 1 416 ? 122.152 7.395 28.860 1.00 38.77 415 SER A C 1
ATOM 3263 O O . SER A 1 416 ? 123.247 6.810 28.892 1.00 39.22 415 SER A O 1
ATOM 3266 N N . ALA A 1 417 ? 121.140 7.081 29.661 1.00 35.19 416 ALA A N 1
ATOM 3267 C CA . ALA A 1 417 ? 121.170 5.847 30.427 1.00 35.75 416 ALA A CA 1
ATOM 3268 C C . ALA A 1 417 ? 120.827 4.771 29.394 1.00 36.80 416 ALA A C 1
ATOM 3269 O O . ALA A 1 417 ? 119.772 4.774 28.768 1.00 37.06 416 ALA A O 1
ATOM 3271 N N . THR A 1 418 ? 121.779 3.904 29.152 1.00 38.97 417 THR A N 1
ATOM 3272 C CA . THR A 1 418 ? 121.622 2.874 28.152 1.00 40.48 417 THR A CA 1
ATOM 3273 C C . THR A 1 418 ? 120.743 1.716 28.676 1.00 38.86 417 THR A C 1
ATOM 3274 O O . THR A 1 418 ? 120.659 1.463 29.888 1.00 39.22 417 THR A O 1
ATOM 3278 N N . GLN A 1 419 ? 120.128 0.977 27.766 1.00 35.08 418 GLN A N 1
ATOM 3279 C CA . GLN A 1 419 ? 119.311 -0.153 28.193 1.00 32.26 418 GLN A CA 1
ATOM 3280 C C . GLN A 1 419 ? 120.099 -1.207 29.007 1.00 29.19 418 GLN A C 1
ATOM 3281 O O . GLN A 1 419 ? 119.541 -1.857 29.903 1.00 28.83 418 GLN A O 1
ATOM 3287 N N . ALA A 1 420 ? 121.378 -1.378 28.672 1.00 26.72 419 ALA A N 1
ATOM 3288 C CA . ALA A 1 420 ? 122.261 -2.344 29.316 1.00 26.31 419 ALA A CA 1
ATOM 3289 C C . ALA A 1 420 ? 122.227 -2.159 30.815 1.00 26.54 419 ALA A C 1
ATOM 3290 O O . ALA A 1 420 ? 122.137 -3.131 31.545 1.00 26.25 419 ALA A O 1
ATOM 3292 N N . VAL A 1 421 ? 122.279 -0.903 31.267 1.00 26.39 420 VAL A N 1
ATOM 3293 C CA . VAL A 1 421 ? 122.265 -0.605 32.710 1.00 24.16 420 VAL A CA 1
ATOM 3294 C C . VAL A 1 421 ? 120.935 -0.963 33.406 1.00 22.21 420 VAL A C 1
ATOM 3295 O O . VAL A 1 421 ? 120.933 -1.551 34.477 1.00 20.56 420 VAL A O 1
ATOM 3299 N N . TYR A 1 422 ? 119.815 -0.657 32.776 1.00 22.45 421 TYR A N 1
ATOM 3300 C CA . TYR A 1 422 ? 118.517 -1.004 33.339 1.00 22.78 421 TYR A CA 1
ATOM 3301 C C . TYR A 1 422 ? 118.363 -2.538 33.431 1.00 25.98 421 TYR A C 1
ATOM 3302 O O . TYR A 1 422 ? 117.810 -3.050 34.423 1.00 26.72 421 TYR A O 1
ATOM 3311 N N . ASP A 1 423 ? 118.843 -3.269 32.407 1.00 25.55 422 ASP A N 1
ATOM 3312 C CA . ASP A 1 423 ? 118.765 -4.737 32.408 1.00 26.00 422 ASP A CA 1
ATOM 3313 C C . ASP A 1 423 ? 119.634 -5.310 33.522 1.00 24.76 422 ASP A C 1
ATOM 3314 O O . ASP A 1 423 ? 119.231 -6.211 34.262 1.00 24.25 422 ASP A O 1
ATOM 3319 N N . GLU A 1 424 ? 120.821 -4.743 33.666 1.00 24.78 423 GLU A 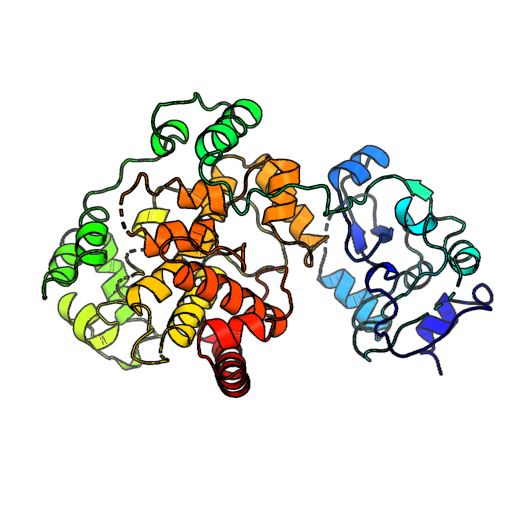N 1
ATOM 3320 C CA . GLU A 1 424 ? 121.763 -5.151 34.703 1.00 23.19 423 GLU A CA 1
ATOM 3321 C C . GLU A 1 424 ? 121.175 -4.956 36.095 1.00 22.04 423 GLU A C 1
ATOM 3322 O O . GLU A 1 424 ? 121.281 -5.825 36.948 1.00 21.18 423 GLU A O 1
ATOM 3328 N N . LEU A 1 425 ? 120.531 -3.821 36.328 1.00 23.24 424 LEU A N 1
ATOM 3329 C CA . LEU A 1 425 ? 119.998 -3.545 37.658 1.00 24.49 424 LEU A CA 1
ATOM 3330 C C . LEU A 1 425 ? 118.597 -4.105 37.876 1.00 24.92 424 LEU A C 1
ATOM 3331 O O . LEU A 1 425 ? 118.018 -3.848 38.927 1.00 24.53 424 LEU A O 1
ATOM 3336 N N . GLY A 1 426 ? 118.059 -4.857 36.905 1.00 23.14 425 GLY A N 1
ATOM 3337 C CA . GLY A 1 426 ? 116.705 -5.408 36.991 1.00 23.09 425 GLY A CA 1
ATOM 3338 C C . GLY A 1 426 ? 115.599 -4.363 37.148 1.00 24.74 425 GLY A C 1
ATOM 3339 O O . GLY A 1 426 ? 114.600 -4.620 37.820 1.00 25.95 425 GLY A O 1
ATOM 3340 N N . LEU A 1 427 ? 115.778 -3.207 36.508 1.00 25.37 426 LEU A N 1
ATOM 3341 C CA . LEU A 1 427 ? 114.840 -2.073 36.573 1.00 27.02 426 LEU A CA 1
ATOM 3342 C C . LEU A 1 427 ? 114.079 -1.974 35.280 1.00 25.36 426 LEU A C 1
ATOM 3343 O O . LEU A 1 427 ? 114.656 -2.208 34.225 1.00 26.98 426 LEU A O 1
ATOM 3348 N N . ASP A 1 428 ? 112.805 -1.595 35.365 1.00 24.30 427 ASP A N 1
ATOM 3349 C CA . ASP A 1 428 ? 111.996 -1.231 34.180 1.00 23.24 427 ASP A CA 1
ATOM 3350 C C . ASP A 1 428 ? 112.224 0.250 33.859 1.00 22.90 427 ASP A C 1
ATOM 3351 O O . ASP A 1 428 ? 112.078 1.104 34.727 1.00 23.82 427 ASP A O 1
ATOM 3356 N N . ARG A 1 429 ? 112.592 0.547 32.620 1.00 24.35 428 ARG A N 1
ATOM 3357 C CA . ARG A 1 429 ? 112.877 1.909 32.172 1.00 24.27 428 ARG A CA 1
ATOM 3358 C C . ARG A 1 429 ? 111.700 2.861 32.314 1.00 23.00 428 ARG A C 1
ATOM 3359 O O . ARG A 1 429 ? 111.857 3.961 32.833 1.00 23.14 428 ARG A O 1
ATOM 3367 N N . GLU A 1 430 ? 110.527 2.468 31.852 1.00 23.53 429 GLU A N 1
ATOM 3368 C CA . GLU A 1 430 ? 109.383 3.383 31.935 1.00 24.45 429 GLU A CA 1
ATOM 3369 C C . GLU A 1 430 ? 109.094 3.753 33.375 1.00 21.50 429 GLU A C 1
ATOM 3370 O O . GLU A 1 430 ? 108.856 4.925 33.670 1.00 20.74 429 GLU A O 1
ATOM 3376 N N . LEU A 1 431 ? 109.119 2.757 34.261 1.00 18.66 430 LEU A N 1
ATOM 3377 C CA . LEU A 1 431 ? 108.825 2.968 35.650 1.00 17.39 430 LEU A CA 1
ATOM 3378 C C . LEU A 1 431 ? 109.864 3.936 36.254 1.00 17.57 430 LEU A C 1
ATOM 3379 O O . LEU A 1 431 ? 109.508 4.880 36.978 1.00 17.58 430 LEU A O 1
ATOM 3384 N N . VAL A 1 432 ? 111.140 3.709 35.967 1.00 18.39 431 VAL A N 1
ATOM 3385 C CA . VAL A 1 432 ? 112.182 4.603 36.460 1.00 21.17 431 VAL A CA 1
ATOM 3386 C C . VAL A 1 432 ? 111.983 6.049 35.948 1.00 21.52 431 VAL A C 1
ATOM 3387 O O . VAL A 1 432 ? 112.118 7.024 36.696 1.00 17.97 431 VAL A O 1
ATOM 3391 N N . GLN A 1 433 ? 111.623 6.158 34.678 1.00 22.33 432 GLN A N 1
ATOM 3392 C CA . GLN A 1 433 ? 111.381 7.442 34.073 1.00 23.82 432 GLN A CA 1
ATOM 3393 C C . GLN A 1 433 ? 110.243 8.165 34.772 1.00 22.08 432 GLN A C 1
ATOM 3394 O O . GLN A 1 433 ? 110.374 9.353 35.052 1.00 22.95 432 GLN A O 1
ATOM 3400 N N . GLU A 1 434 ? 109.165 7.481 35.136 1.00 22.13 433 GLU A N 1
ATOM 3401 C CA . GLU A 1 434 ? 108.114 8.197 35.852 1.00 21.57 433 GLU A CA 1
ATOM 3402 C C . GLU A 1 434 ? 108.526 8.597 37.277 1.00 22.24 433 GLU A C 1
ATOM 3403 O O . GLU A 1 434 ? 108.120 9.655 37.726 1.00 18.50 433 GLU A O 1
ATOM 3409 N N . GLN A 1 435 ? 109.319 7.788 37.980 1.00 21.40 434 GLN A N 1
ATOM 3410 C CA . GLN A 1 435 ? 109.783 8.219 39.293 1.00 21.17 434 GLN A CA 1
ATOM 3411 C C . GLN A 1 435 ? 110.718 9.448 39.176 1.00 19.65 434 GLN A C 1
ATOM 3412 O O . GLN A 1 435 ? 110.646 10.380 39.983 1.00 20.29 434 GLN A O 1
ATOM 3418 N N . PHE A 1 436 ? 111.582 9.449 38.185 1.00 17.60 435 PHE A N 1
ATOM 3419 C CA . PHE A 1 436 ? 112.487 10.592 38.002 1.00 18.61 435 PHE A CA 1
ATOM 3420 C C . PHE A 1 436 ? 111.834 11.871 37.459 1.00 17.84 435 PHE A C 1
ATOM 3421 O O . PHE A 1 436 ? 112.228 12.977 37.851 1.00 17.34 435 PHE A O 1
ATOM 3429 N N . ASP A 1 437 ? 110.796 11.750 36.646 1.00 19.71 436 ASP A N 1
ATOM 3430 C CA . ASP A 1 437 ? 110.020 12.946 36.268 1.00 20.67 436 ASP A CA 1
ATOM 3431 C C . ASP A 1 437 ? 109.387 13.494 37.538 1.00 23.17 436 ASP A C 1
ATOM 3432 O O . ASP A 1 437 ? 109.446 14.659 37.803 1.00 22.84 436 ASP A O 1
ATOM 3437 N N . GLU A 1 438 ? 108.856 12.639 38.390 1.00 22.51 437 GLU A N 1
ATOM 3438 C CA . GLU A 1 438 ? 108.324 13.159 39.631 1.00 23.72 437 GLU A CA 1
ATOM 3439 C C . GLU A 1 438 ? 109.408 13.732 40.552 1.00 21.26 437 GLU A C 1
ATOM 3440 O O . GLU A 1 438 ? 109.205 14.776 41.175 1.00 23.14 437 GLU A O 1
ATOM 3446 N N . LEU A 1 439 ? 110.540 13.058 40.677 1.00 19.71 438 LEU A N 1
ATOM 3447 C CA . LEU A 1 439 ? 111.586 13.568 41.570 1.00 21.90 438 LEU A CA 1
ATOM 3448 C C . LEU A 1 439 ? 112.004 14.991 41.191 1.00 20.85 438 LEU A C 1
ATOM 3449 O O . LEU A 1 439 ? 112.166 15.845 42.056 1.00 21.34 438 LEU A O 1
ATOM 3454 N N . VAL A 1 440 ? 112.143 15.250 39.897 1.00 20.96 439 VAL A N 1
ATOM 3455 C CA . VAL A 1 440 ? 112.546 16.579 39.445 1.00 23.89 439 VAL A CA 1
ATOM 3456 C C . VAL A 1 440 ? 111.498 17.643 39.736 1.00 24.65 439 VAL A C 1
ATOM 3457 O O . VAL A 1 440 ? 111.854 18.775 40.045 1.00 27.79 439 VAL A O 1
ATOM 3461 N N . ARG A 1 441 ? 110.223 17.274 39.705 1.00 27.33 440 ARG A N 1
ATOM 3462 C CA . ARG A 1 441 ? 109.144 18.173 40.132 1.00 28.68 440 ARG A CA 1
ATOM 3463 C C . ARG A 1 441 ? 109.216 18.519 41.626 1.00 29.56 440 ARG A C 1
ATOM 3464 O O . ARG A 1 441 ? 108.606 19.467 42.043 1.00 35.10 440 ARG A O 1
ATOM 3472 N N . ARG A 1 442 ? 109.948 17.762 42.421 1.00 28.90 441 ARG A N 1
ATOM 3473 C CA . ARG A 1 442 ? 110.106 18.052 43.845 1.00 28.79 441 ARG A CA 1
ATOM 3474 C C . ARG A 1 442 ? 111.343 18.932 44.125 1.00 28.20 441 ARG A C 1
ATOM 3475 O O . ARG A 1 442 ? 111.811 19.017 45.276 1.00 26.45 441 ARG A O 1
ATOM 3483 N N . LYS A 1 443 ? 111.837 19.618 43.086 1.00 27.75 442 LYS A N 1
ATOM 3484 C CA . LYS A 1 443 ? 112.942 20.578 43.200 1.00 30.54 442 LYS A CA 1
ATOM 3485 C C . LYS A 1 443 ? 112.876 21.531 44.389 1.00 31.28 442 LYS A C 1
ATOM 3486 O O . LYS A 1 443 ? 113.880 21.734 45.089 1.00 33.77 442 LYS A O 1
ATOM 3492 N N . ASP A 1 444 ? 111.708 22.106 44.635 1.00 31.31 443 ASP A N 1
ATOM 3493 C CA . ASP A 1 444 ? 111.550 23.070 45.747 1.00 32.65 443 ASP A CA 1
ATOM 3494 C C . ASP A 1 444 ? 111.820 22.450 47.097 1.00 32.59 443 ASP A C 1
ATOM 3495 O O . ASP A 1 444 ? 112.405 23.097 47.980 1.00 33.91 443 ASP A O 1
ATOM 3500 N N . SER A 1 445 ? 111.400 21.206 47.280 1.00 31.32 444 SER A N 1
ATOM 3501 C CA . SER A 1 445 ? 111.653 20.573 48.559 1.00 30.80 444 SER A CA 1
ATOM 3502 C C . SER A 1 445 ? 113.130 20.022 48.632 1.00 30.15 444 SER A C 1
ATOM 3503 O O . SER A 1 445 ? 113.724 19.989 49.725 1.00 28.15 444 SER A O 1
ATOM 3506 N N . ILE A 1 446 ? 113.731 19.659 47.487 1.00 30.36 445 ILE A N 1
ATOM 3507 C CA . ILE A 1 446 ? 115.177 19.326 47.444 1.00 30.13 445 ILE A CA 1
ATOM 3508 C C . ILE A 1 446 ? 115.941 20.557 47.904 1.00 31.50 445 ILE A C 1
ATOM 3509 O O . ILE A 1 446 ? 116.814 20.461 48.762 1.00 29.54 445 ILE A O 1
ATOM 3522 N N . ALA A 1 448 ? 114.940 23.076 49.740 1.00 35.77 447 ALA A N 1
ATOM 3523 C CA . ALA A 1 448 ? 114.671 23.429 51.129 1.00 35.78 447 ALA A CA 1
ATOM 3524 C C . ALA A 1 448 ? 115.483 22.534 52.066 1.00 35.53 447 ALA A C 1
ATOM 3525 O O . ALA A 1 448 ? 116.099 23.034 53.008 1.00 38.40 447 ALA A O 1
ATOM 3540 N N . ALA A 1 450 ? 118.227 21.172 51.393 1.00 31.08 449 ALA A N 1
ATOM 3541 C CA . ALA A 1 450 ? 119.628 21.532 51.215 1.00 31.93 449 ALA A CA 1
ATOM 3542 C C . ALA A 1 450 ? 119.944 22.834 51.967 1.00 32.59 449 ALA A C 1
ATOM 3543 O O . ALA A 1 450 ? 121.021 22.972 52.540 1.00 28.27 449 ALA A O 1
ATOM 3545 N N . GLY A 1 451 ? 119.007 23.786 51.938 1.00 33.26 450 GLY A N 1
ATOM 3546 C CA . GLY A 1 451 ? 119.156 25.040 52.689 1.00 33.98 450 GLY A CA 1
ATOM 3547 C C . GLY A 1 451 ? 119.326 24.821 54.187 1.00 33.89 450 GLY A C 1
ATOM 3548 O O . GLY A 1 451 ? 120.134 25.482 54.836 1.00 35.83 450 GLY A O 1
ATOM 3565 N N . SER A 1 454 ? 122.783 23.669 54.678 1.00 45.04 453 SER A N 1
ATOM 3566 C CA . SER A 1 454 ? 123.686 24.843 54.565 1.00 47.58 453 SER A CA 1
ATOM 3567 C C . SER A 1 454 ? 123.697 25.720 55.838 1.00 49.59 453 SER A C 1
ATOM 3568 O O . SER A 1 454 ? 124.750 25.923 56.404 1.00 50.36 453 SER A O 1
ATOM 3571 N N . GLN A 1 455 ? 122.521 26.222 56.261 1.00 53.47 454 GLN A N 1
ATOM 3572 C CA . GLN A 1 455 ? 122.353 27.129 57.435 1.00 55.16 454 GLN A CA 1
ATOM 3573 C C . GLN A 1 455 ? 123.235 26.746 58.613 1.00 56.94 454 GLN A C 1
ATOM 3574 O O . GLN A 1 455 ? 123.079 25.661 59.158 1.00 59.83 454 GLN A O 1
#

Foldseek 3Di:
DDDPLVCVLLPVLPPPKDKFQDDPPDLQQEKAFWKDDPVGIEEEIERQPWFAVVQVCVVVVHDIFDPVVLCVLCVVSVFQGDWPRCVSPVHAYAYEVVNLVDQHHWIDRHPPSIIMGSSSVCSSCVPHHYDHGIGDLVPLDQPQACLVCLVVLVVVLLVVQHPFDDDDAPCVSLVFDDQDPLVVQVQVVLVDPDDDCSLLVSCVVDVVSQVVLLVVQCDPLQVVQPDQDGSCSSAVPGQHDLRSLVSLVRVPVRFDDQPDAQPPADDLLLQLLLQLVQQLVLQPPPVQGDDSSLLSNLSNCLQVLLRVCSGSRVVLNVSLSSVCNGNLQDDSSSSCCVRRVHGSLSSSLSCVVNHPPLSSVLSNNLVPCPDDDPNVVSVLSSVVSVQLQVVVPNRNGHHDHDDVVSCVVSVHDPVVSNVVSVVSNVCSVSSCSPPD

B-factor: mean 32.82, std 16.14, range [3.91, 89.67]

Solvent-accessible surface area: 20242 Å² total

Nearest PDB structures (foldseek):
  3mem-assembly1_A  TM=1.000E+00  e=4.398E-68  Marinobacter nauticus VT8
  3hc1-assembly1_A  TM=7.320E-01  e=8.734E-08  Geobacter sulfurreducens
  3m1t-assembly1_A  TM=7.325E-01  e=1.417E-07  Shewanella amazonensis SB2B
  5aww-assembly1_Y  TM=1.858E-01  e=6.293E+00  Thermus thermophilus HB8

Sequence (436 aa):
ELPVVVQQALGDNAPGVSFRSVSQIDTGHLLRVLLSDDDQGNLQAICRRNDLDLEALNKRLGRDLRQRREQVRVRQKAGLQELPALPSLTGWPTVVDRRVDELEEAVALELGEQDLGLPAEDFRRQLTAKAARHDFAVDTTANISVNLDNHHAADRDQLHSSAIKRFTGLRRIQQRLEDTLELPPLPETAQQRIIHLRVNPNAVGDLVDVVESDPSLAAQVVSWASSSFYAAAGRVHSVHDAVSRVLGFDLVNLAGLALGRALKHPQDHPDGYVDYWQQAIWQAQSAGILASPRGQRPLFGLAYLAGLLHNFGHLVLAQVFPPHFKLVCRSLEVSPHHIDSSVIEHYLLGITREQIAAQLENWGPDEVTLAIRYQKNPAYDGPHNVYARLLWLGRQLLTERGVALGAGESATQAVYDELGLDRELVQEQFDELVRRKDSIAAGSQ

Organism: Marinobacter nauticus (strain ATCC 700491 / DSM 11845 / VT8) (NCBI:txid351348)

Radius of gyration: 24.28 Å; Cα contacts (8 Å, |Δi|>4): 677; chains: 1; bounding box: 51×55×74 Å

InterPro domains:
  IPR013976 Cyclic di-GMP phosphodiesterase CdgJ, HDOD domain [PF08668] (183-383)
  IPR013976 Cyclic di-GMP phosphodiesterase CdgJ, HDOD domain [PS51833] (183-383)
  IPR014627 Uncharacterised conserved protein UCP036888, signal transduction HD-GYP-like, PA5346 type [PIRSF036888] (4-443)
  IPR036754 YbaK/aminoacyl-tRNA synthetase-associated domain superfamily [G3DSA:3.90.960.10] (1-143)
  IPR036754 YbaK/aminoacyl-tRNA synthetase-associated domain superfamily [SSF55826] (25-133)

CATH classification: 3.90.960.10 (+1 more: 1.10.3210.10)